Protein AF-0000000074257895 (afdb_homodimer)

Secondary structure (DSSP, 8-state):
---EEEE-TBTTTEEGGGHHHHHHHHH---HHHHHHHHHHHHHHHHHHHHHHHHTT----HHHHHHHHHHHHHHHTT----HHHHHHHHHGGGSPEEPTTHHHHHHHHHHTT-EEEEEESS-HHHHHHHHHHTT-GGG-SEEEEGGGGTS-TTSHHHHHHHHHHTTS-GGGEEEEES-HHHHHHHHHTT-EEEEE-TT-PPPPSSSPPPSEEESSHHHHHHHH-/---EEEE-TBTTTEEGGGHHHHHHHHH---HHHHHHHHHHHHHHHHHHHHHHHHTT----HHHHHHHHHHHHHHHTT----HHHHHHHHHGGGSPEEPTTHHHHHHHHHHTT-EEEEEESS-HHHHHHHHHHTT-GGG-SEEEEGGGGTS-TTSHHHHHHHHHHTTS-GGGEEEEES-HHHHHHHHHTT-EEEEE-TT-PPPPSSSPPPSEEESSHHHHHHHH-

Foldseek 3Di:
DAFAEAEEDDQAQFDQLQLLVLCCVLQVDDSVLSVQLSVQLVVQLVVQQVVCQVVVNFDASLVSSLVSSVVSCVVSVGDDDPVSSVSSSCVLLQTATDPCNQVLLQLSVVVPYQYEYQYQHDPVSVVSSCVNNVNVVSHPYYAHLVVVRGHPLPLVSLCVVQVVVPHGLLRYEYEYCDLSRQQSSVQSNHAYEHQPQPPDDHDPNHDDHPHYHNHSVVVSVVND/DAFAEAEEDDQAQFDQLQLLVLCCVLQVDDSVLSVQLSVQLVVQLVVQQVVCQVVVNFDASLVSSLVSSVVSCVVSVGDDDPVSSVSSSCVLLQTATDPCNQVLLQLSVVVPYQYEYQYQHDPVSVVSSCVNNVNVVSHPYYAHLVVVRGHPLPLVSLCVVQVVVPHGLCRYEYEYCDLSRQFSSVQSNHAYEHQPQPPDDHDPNHDDHPHYHNHSVVVSVVND

Sequence (448 aa):
MAETLCFDMYGTLCDTSSVRETLAAELAVSDALVAELDATWRAKQLQYAYQVALMDDYRPFWDVTRDALGYALDQWGVAADEPTRERVLAAYERLDPFPDAVEALTRLSEAGHTVTALSNGNPEMLGTLAGNAGLAPHLDEVISADEVDSFKPDPAVYENAAERTGRDVGECRLVSGNAWDVAGAGNAGMRTAWVNRRNDPFERAGPEPSLTASSLADVAGELAMAETLCFDMYGTLCDTSSVRETLAAELAVSDALVAELDATWRAKQLQYAYQVALMDDYRPFWDVTRDALGYALDQWGVAADEPTRERVLAAYERLDPFPDAVEALTRLSEAGHTVTALSNGNPEMLGTLAGNAGLAPHLDEVISADEVDSFKPDPAVYENAAERTGRDVGECRLVSGNAWDVAGAGNAGMRTAWVNRRNDPFERAGPEPSLTASSLADVAGELA

InterPro domains:
  IPR006328 L-2-Haloacid dehalogenase [TIGR01428] (3-201)
  IPR006328 L-2-Haloacid dehalogenase [cd02588] (5-220)
  IPR006439 HAD hydrolase, subfamily IA [PR00413] (2-13)
  IPR006439 HAD hydrolase, subfamily IA [PR00413] (45-58)
  IPR006439 HAD hydrolase, subfamily IA [PR00413] (108-121)
  IPR006439 HAD hydrolase, subfamily IA [PR00413] (139-155)
  IPR006439 HAD hydrolase, subfamily IA [PR00413] (157-177)
  IPR006439 HAD hydrolase, subfamily IA [PR00413] (184-197)
  IPR006439 HAD hydrolase, subfamily IA [TIGR01493] (5-185)
  IPR006439 HAD hydrolase, subfamily IA [TIGR01509] (83-195)
  IPR023198 Phosphoglycolate phosphatase-like, domain 2 [G3DSA:1.10.150.240] (16-93)
  IPR023214 HAD superfamily [G3DSA:3.40.50.1000] (4-209)
  IPR036412 HAD-like superfamily [SSF56784] (3-219)
  IPR051540 S-2-haloalkanoic acid dehalogenase [PTHR43316] (3-206)

Nearest PDB structures (foldseek):
  1zrm-assembly1_A  TM=9.758E-01  e=3.608E-23  Pseudomonas sp. YL
  3um9-assembly1_B  TM=9.707E-01  e=3.591E-22  Polaromonas sp. JS666
  2no4-assembly1_B  TM=9.535E-01  e=3.591E-22  Burkholderia cepacia
  2no5-assembly1_B  TM=9.517E-01  e=8.500E-22  Burkholderia cepacia
  1jud-assembly1_A  TM=9.628E-01  e=1.271E-21  Pseudomonas sp. YL

pLDDT: mean 98.23, std 1.64, range [79.44, 99.0]

Solvent-accessible surface area (backbone atoms only — not comparable to full-atom values): 22382 Å² total; per-residue (Å²): 130,75,36,40,38,32,28,29,41,83,50,42,38,22,37,64,72,52,36,42,60,50,45,42,70,74,61,71,56,56,71,70,54,35,54,52,38,49,52,42,21,53,53,37,26,54,50,38,43,48,47,22,36,46,47,71,53,60,69,55,35,63,57,39,44,47,41,15,41,53,44,24,30,56,65,70,70,52,83,71,55,69,71,55,47,51,55,49,57,50,33,73,34,58,35,46,48,40,91,42,36,63,59,22,39,46,49,29,39,74,58,56,27,48,37,28,35,40,34,51,43,24,63,68,54,44,54,47,23,28,52,68,46,65,40,47,91,54,37,78,43,80,44,39,16,53,80,69,61,40,30,71,38,24,36,64,42,52,47,47,52,17,54,76,68,74,43,56,36,68,51,24,28,41,36,26,37,44,52,68,52,36,17,22,36,30,66,54,46,24,38,22,33,32,30,43,69,79,71,65,71,74,60,73,74,33,50,80,62,78,36,78,29,62,37,55,48,50,47,27,66,72,71,74,128,76,36,40,36,34,27,28,41,83,51,42,37,22,38,64,73,53,37,42,61,49,44,41,69,73,62,74,57,54,71,69,54,36,52,50,39,50,52,42,21,54,53,37,26,53,51,39,42,46,47,25,38,46,46,72,53,60,70,54,37,65,56,39,44,48,41,14,42,53,44,25,31,57,66,70,69,53,86,69,56,71,70,56,47,51,55,51,57,50,31,74,34,58,34,46,46,41,91,42,36,62,60,21,40,46,49,28,39,74,58,56,29,47,38,28,36,39,34,53,43,24,63,69,55,44,53,47,22,30,51,68,46,66,40,48,91,55,39,78,43,79,44,38,16,52,81,68,62,41,31,70,39,23,38,66,42,54,46,46,53,18,55,75,69,74,42,55,36,67,52,25,28,41,38,25,38,44,52,67,54,36,16,23,37,30,66,56,46,24,38,22,32,34,30,42,71,79,71,66,71,74,61,73,74,32,50,79,60,78,36,78,29,62,35,55,50,50,46,27,65,73,71,74

Organism: NCBI:txid2743089

Structure (mmCIF, N/CA/C/O backbone):
data_AF-0000000074257895-model_v1
#
loop_
_entity.id
_entity.type
_entity.pdbx_description
1 polymer 'Haloacid dehalogenase type II'
#
loop_
_atom_site.group_PDB
_atom_site.id
_atom_site.type_symbol
_atom_site.label_atom_id
_atom_site.label_alt_id
_atom_site.label_comp_id
_atom_site.label_asym_id
_atom_site.label_entity_id
_atom_site.label_seq_id
_atom_site.pdbx_PDB_ins_code
_atom_site.Cartn_x
_atom_site.Cartn_y
_atom_site.Cartn_z
_atom_site.occupancy
_atom_site.B_iso_or_equiv
_atom_site.auth_seq_id
_atom_site.auth_comp_id
_atom_site.auth_asym_id
_atom_site.auth_atom_id
_atom_site.pdbx_PDB_model_num
ATOM 1 N N . MET A 1 1 ? -16.734 -21.953 -22.062 1 79.44 1 MET A N 1
ATOM 2 C CA . MET A 1 1 ? -15.852 -21.641 -23.203 1 79.44 1 MET A CA 1
ATOM 3 C C . MET A 1 1 ? -14.414 -21.438 -22.734 1 79.44 1 MET A C 1
ATOM 5 O O . MET A 1 1 ? -14.18 -21.016 -21.609 1 79.44 1 MET A O 1
ATOM 9 N N . ALA A 1 2 ? -13.508 -21.922 -23.578 1 90.19 2 ALA A N 1
ATOM 10 C CA . ALA A 1 2 ? -12.086 -21.828 -23.266 1 90.19 2 ALA A CA 1
ATOM 11 C C . ALA A 1 2 ? -11.68 -20.375 -23.031 1 90.19 2 ALA A C 1
ATOM 13 O O . ALA A 1 2 ? -12.125 -19.469 -23.75 1 90.19 2 ALA A O 1
ATOM 14 N N . GLU A 1 3 ? -10.992 -20.109 -21.906 1 95.38 3 GLU A N 1
ATOM 15 C CA . GLU A 1 3 ? -10.477 -18.812 -21.5 1 95.38 3 GLU A CA 1
ATOM 16 C C . GLU A 1 3 ? -8.953 -18.844 -21.344 1 95.38 3 GLU A C 1
ATOM 18 O O . GLU A 1 3 ? -8.344 -19.906 -21.391 1 95.38 3 GLU A O 1
ATOM 23 N N . THR A 1 4 ? -8.359 -17.641 -21.359 1 98.44 4 THR A N 1
ATOM 24 C CA .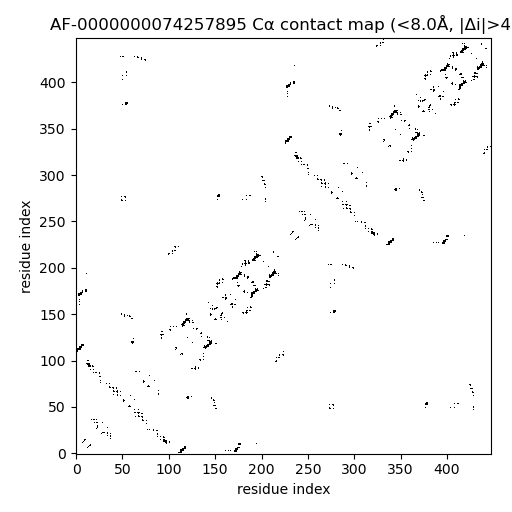 THR A 1 4 ? -7.012 -17.5 -20.812 1 98.44 4 THR A CA 1
ATOM 25 C C . THR A 1 4 ? -7.062 -17.25 -19.312 1 98.44 4 THR A C 1
ATOM 27 O O . THR A 1 4 ? -7.688 -16.281 -18.859 1 98.44 4 THR A O 1
ATOM 30 N N . LEU A 1 5 ? -6.527 -18.156 -18.594 1 98.88 5 LEU A N 1
ATOM 31 C CA . LEU A 1 5 ? -6.422 -18.016 -17.141 1 98.88 5 LEU A CA 1
ATOM 32 C C . LEU A 1 5 ? -5.047 -17.484 -16.75 1 98.88 5 LEU A C 1
ATOM 34 O O . LEU A 1 5 ? -4.027 -18.094 -17.094 1 98.88 5 LEU A O 1
ATOM 38 N N . CYS A 1 6 ? -4.953 -16.359 -16.109 1 98.94 6 CYS A N 1
ATOM 39 C CA . CYS A 1 6 ? -3.723 -15.742 -15.625 1 98.94 6 CYS A CA 1
ATOM 40 C C . CYS A 1 6 ? -3.58 -15.93 -14.117 1 98.94 6 CYS A C 1
ATOM 42 O O . CYS A 1 6 ? -4.242 -15.25 -13.336 1 98.94 6 CYS A O 1
ATOM 44 N N . PHE A 1 7 ? -2.697 -16.797 -13.711 1 99 7 PHE A N 1
ATOM 45 C CA . PHE A 1 7 ? -2.496 -17.094 -12.297 1 99 7 PHE A CA 1
ATOM 46 C C . PHE A 1 7 ? -1.44 -16.172 -11.695 1 99 7 PHE A C 1
ATOM 48 O O . PHE A 1 7 ? -0.329 -16.062 -12.219 1 99 7 PHE A O 1
ATOM 55 N N . ASP A 1 8 ? -1.792 -15.539 -10.617 1 98.94 8 ASP A N 1
ATOM 56 C CA . ASP A 1 8 ? -0.784 -14.859 -9.805 1 98.94 8 ASP A CA 1
ATOM 57 C C . ASP A 1 8 ? 0.234 -15.852 -9.25 1 98.94 8 ASP A C 1
ATOM 59 O O . ASP A 1 8 ? -0.087 -17.031 -9.031 1 98.94 8 ASP A O 1
ATOM 63 N N . MET A 1 9 ? 1.429 -15.406 -9.086 1 98.94 9 MET A N 1
ATOM 64 C CA . MET A 1 9 ? 2.496 -16.281 -8.602 1 98.94 9 MET A CA 1
ATOM 65 C C . MET A 1 9 ? 2.605 -16.219 -7.082 1 98.94 9 MET A C 1
ATOM 67 O O . MET A 1 9 ? 2.363 -17.219 -6.398 1 98.94 9 MET A O 1
ATOM 71 N N . TYR A 1 10 ? 2.938 -15.094 -6.5 1 98.88 10 TYR A N 1
ATOM 72 C CA . TYR A 1 10 ? 3.258 -14.906 -5.09 1 98.88 10 TYR A CA 1
ATOM 73 C C . TYR A 1 10 ? 1.989 -14.82 -4.246 1 98.88 10 TYR A C 1
ATOM 75 O O . TYR A 1 10 ? 1.229 -13.852 -4.352 1 98.88 10 TYR A O 1
ATOM 83 N N . GLY A 1 11 ? 1.786 -15.773 -3.432 1 98.5 11 GLY A N 1
ATOM 84 C CA . GLY A 1 11 ? 0.601 -15.82 -2.59 1 98.5 11 GLY A CA 1
ATOM 85 C C . GLY A 1 11 ? -0.564 -16.547 -3.24 1 98.5 11 GLY A C 1
ATOM 86 O O . GLY A 1 11 ? -1.658 -16.594 -2.676 1 98.5 11 GLY A O 1
ATOM 87 N N . THR A 1 12 ? -0.375 -17.125 -4.426 1 98.88 12 THR A N 1
ATOM 88 C CA . THR A 1 12 ? -1.425 -17.828 -5.152 1 98.88 12 THR A CA 1
ATOM 89 C C . THR A 1 12 ? -0.932 -19.188 -5.625 1 98.88 12 THR A C 1
ATOM 91 O O . THR A 1 12 ? -1.301 -20.219 -5.059 1 98.88 12 THR A O 1
ATOM 94 N N . LEU A 1 13 ? -0.014 -19.219 -6.602 1 98.94 13 LEU A N 1
ATOM 95 C CA . LEU A 1 13 ? 0.581 -20.5 -6.973 1 98.94 13 LEU A CA 1
ATOM 96 C C . LEU A 1 13 ? 1.608 -20.953 -5.934 1 98.94 13 LEU A C 1
ATOM 98 O O . LEU A 1 13 ? 1.706 -22.141 -5.617 1 98.94 13 LEU A O 1
ATOM 102 N N . CYS A 1 14 ? 2.375 -19.953 -5.418 1 98.94 14 CYS A N 1
ATOM 103 C CA . CYS A 1 14 ? 3.408 -20.234 -4.426 1 98.94 14 CYS A CA 1
ATOM 104 C C . CYS A 1 14 ? 3.105 -19.516 -3.113 1 98.94 14 CYS A C 1
ATOM 106 O O . CYS A 1 14 ? 2.625 -18.391 -3.113 1 98.94 14 CYS A O 1
ATOM 108 N N . ASP A 1 15 ? 3.389 -20.156 -1.987 1 98.69 15 ASP A N 1
ATOM 109 C CA . ASP A 1 15 ? 3.17 -19.641 -0.643 1 98.69 15 ASP A CA 1
ATOM 110 C C . ASP A 1 15 ? 4.332 -18.75 -0.202 1 98.69 15 ASP A C 1
ATOM 112 O O . ASP A 1 15 ? 5.402 -19.25 0.157 1 98.69 15 ASP A O 1
ATOM 116 N N . THR A 1 16 ? 4.117 -17.453 -0.118 1 98.5 16 THR A N 1
ATOM 117 C CA . THR A 1 16 ? 5.184 -16.516 0.207 1 98.5 16 THR A CA 1
ATOM 118 C C . THR A 1 16 ? 5.676 -16.734 1.635 1 98.5 16 THR A C 1
ATOM 120 O O . THR A 1 16 ? 6.816 -16.391 1.963 1 98.5 16 THR A O 1
ATOM 123 N N . SER A 1 17 ? 4.887 -17.312 2.549 1 97.69 17 SER A N 1
ATOM 124 C CA . SER A 1 17 ? 5.277 -17.5 3.941 1 97.69 17 SER A CA 1
ATOM 125 C C . SER A 1 17 ? 6.332 -18.594 4.074 1 97.69 17 SER A C 1
ATOM 127 O O . SER A 1 17 ? 6.934 -18.766 5.141 1 97.69 17 SER A O 1
ATOM 129 N N . SER A 1 18 ? 6.582 -19.344 3 1 98.19 18 SER A N 1
ATOM 130 C CA . SER A 1 18 ? 7.574 -20.406 3.076 1 98.19 18 SER A CA 1
ATOM 131 C C . SER A 1 18 ? 8.977 -19.844 3.254 1 98.19 18 SER A C 1
ATOM 133 O O . SER A 1 18 ? 9.906 -20.578 3.596 1 98.19 18 SER A O 1
ATOM 135 N N . VAL A 1 19 ? 9.164 -18.547 3.035 1 98.5 19 VAL A N 1
ATOM 136 C CA . VAL A 1 19 ? 10.461 -17.922 3.256 1 98.5 19 VAL A CA 1
ATOM 137 C C . VAL A 1 19 ? 10.836 -18 4.734 1 98.5 19 VAL A C 1
ATOM 139 O O . VAL A 1 19 ? 12 -17.844 5.098 1 98.5 19 VAL A O 1
ATOM 142 N N . ARG A 1 20 ? 9.867 -18.203 5.621 1 98.31 20 ARG A N 1
ATOM 143 C CA . ARG A 1 20 ? 10.094 -18.203 7.062 1 98.31 20 ARG A CA 1
ATOM 144 C C . ARG A 1 20 ? 11.117 -19.266 7.453 1 98.31 20 ARG A C 1
ATOM 146 O O . ARG A 1 20 ? 11.891 -19.078 8.391 1 98.31 20 ARG A O 1
ATOM 153 N N . GLU A 1 21 ? 11.094 -20.406 6.758 1 97.31 21 GLU A N 1
ATOM 154 C CA . GLU A 1 21 ? 12.086 -21.438 7.035 1 97.31 21 GLU A CA 1
ATOM 155 C C . GLU A 1 21 ? 13.5 -20.922 6.812 1 97.31 21 GLU A C 1
ATOM 157 O O . GLU A 1 21 ? 14.391 -21.156 7.633 1 97.31 21 GLU A O 1
ATOM 162 N N . THR A 1 22 ? 13.695 -20.266 5.656 1 98.31 22 THR A N 1
ATOM 163 C CA . THR A 1 22 ? 15.008 -19.703 5.348 1 98.31 22 THR A CA 1
ATOM 164 C C . THR A 1 22 ? 15.375 -18.609 6.352 1 98.31 22 THR A C 1
ATOM 166 O O . THR A 1 22 ? 16.516 -18.531 6.797 1 98.31 22 THR A O 1
ATOM 169 N N . LEU A 1 23 ? 14.438 -17.688 6.691 1 98.62 23 LEU A N 1
ATOM 170 C CA . LEU A 1 23 ? 14.68 -16.656 7.695 1 98.62 23 LEU A CA 1
ATOM 171 C C . LEU A 1 23 ? 15.148 -17.281 9.008 1 98.62 23 LEU A C 1
ATOM 173 O O . LEU A 1 23 ? 16.141 -16.844 9.586 1 98.62 23 LEU A O 1
ATOM 177 N N . ALA A 1 24 ? 14.453 -18.344 9.461 1 98.06 24 ALA A N 1
ATOM 178 C CA . ALA A 1 24 ? 14.789 -19.016 10.711 1 98.06 24 ALA A CA 1
ATOM 179 C C . ALA A 1 24 ? 16.188 -19.641 10.641 1 98.06 24 ALA A C 1
ATOM 181 O O . ALA A 1 24 ? 16.953 -19.547 11.594 1 98.06 24 ALA A O 1
ATOM 182 N N . ALA A 1 25 ? 16.516 -20.203 9.547 1 97.69 25 ALA A N 1
ATOM 183 C CA . ALA A 1 25 ? 17.781 -20.906 9.383 1 97.69 25 ALA A CA 1
ATOM 184 C C . ALA A 1 25 ? 18.938 -19.938 9.281 1 97.69 25 ALA A C 1
ATOM 186 O O . ALA A 1 25 ? 20.016 -20.188 9.828 1 97.69 25 ALA A O 1
ATOM 187 N N . GLU A 1 26 ? 18.734 -18.797 8.586 1 98.19 26 GLU A N 1
ATOM 188 C CA . GLU A 1 26 ? 19.844 -17.922 8.211 1 98.19 26 GLU A CA 1
ATOM 189 C C . GLU A 1 26 ? 20.078 -16.859 9.281 1 98.19 26 GLU A C 1
ATOM 191 O O . GLU A 1 26 ? 21.188 -16.359 9.43 1 98.19 26 GLU A O 1
ATOM 196 N N . LEU A 1 27 ? 19.047 -16.391 10.008 1 97.44 27 LEU A N 1
ATOM 197 C CA . LEU A 1 27 ? 19.188 -15.242 10.883 1 97.44 27 LEU A CA 1
ATOM 198 C C . LEU A 1 27 ? 19.25 -15.672 12.344 1 97.44 27 LEU A C 1
ATOM 200 O O . LEU A 1 27 ? 19.656 -14.891 13.211 1 97.44 27 LEU A O 1
ATOM 204 N N . ALA A 1 28 ? 19.047 -16.828 12.719 1 91.12 28 ALA A N 1
ATOM 205 C CA . ALA A 1 28 ? 19.156 -17.391 14.07 1 91.12 28 ALA A CA 1
ATOM 206 C C . ALA A 1 28 ? 18.422 -16.531 15.078 1 91.12 28 ALA A C 1
ATOM 208 O O . ALA A 1 28 ? 18.984 -16.141 16.109 1 91.12 28 ALA A O 1
ATOM 209 N N . VAL A 1 29 ? 17.219 -16.094 14.773 1 96.94 29 VAL A N 1
ATOM 210 C CA . VAL A 1 29 ? 16.359 -15.312 15.656 1 96.94 29 VAL A CA 1
ATOM 211 C C . VAL A 1 29 ? 15.172 -16.156 16.109 1 96.94 29 VAL A C 1
ATOM 213 O O . VAL A 1 29 ? 14.953 -17.25 15.586 1 96.94 29 VAL A O 1
ATOM 216 N N . SER A 1 30 ? 14.438 -15.695 17.141 1 97.88 30 SER A N 1
ATOM 217 C CA . SER A 1 30 ? 13.289 -16.422 17.672 1 97.88 30 SER A CA 1
ATOM 218 C C . SER A 1 30 ? 12.203 -16.594 16.609 1 97.88 30 SER A C 1
ATOM 220 O O . SER A 1 30 ? 12.141 -15.82 15.648 1 97.88 30 SER A O 1
ATOM 222 N N . ASP A 1 31 ? 11.359 -17.578 16.812 1 97.5 31 ASP A N 1
ATOM 223 C CA . ASP A 1 31 ? 10.242 -17.812 15.914 1 97.5 31 ASP A CA 1
ATOM 224 C C . ASP A 1 31 ? 9.32 -16.609 15.844 1 97.5 31 ASP A C 1
ATOM 226 O O . ASP A 1 31 ? 8.766 -16.297 14.781 1 97.5 31 ASP A O 1
ATOM 230 N N . ALA A 1 32 ? 9.133 -15.961 16.938 1 97.94 32 ALA A N 1
ATOM 231 C CA . ALA A 1 32 ? 8.289 -14.773 16.984 1 97.94 32 ALA A CA 1
ATOM 232 C C . ALA A 1 32 ? 8.867 -13.656 16.109 1 97.94 32 ALA A C 1
ATOM 234 O O . ALA A 1 32 ? 8.125 -12.992 15.383 1 97.94 32 ALA A O 1
ATOM 235 N N . LEU A 1 33 ? 10.164 -13.508 16.172 1 98.44 33 LEU A N 1
ATOM 236 C CA . LEU A 1 33 ? 10.797 -12.461 15.383 1 98.44 33 LEU A CA 1
ATOM 237 C C . LEU A 1 33 ? 10.805 -12.828 13.906 1 98.44 33 LEU A C 1
ATOM 239 O O . LEU A 1 33 ? 10.656 -11.953 13.047 1 98.44 33 LEU A O 1
ATOM 243 N N . VAL A 1 34 ? 10.938 -14.109 13.586 1 98.69 34 VAL A N 1
ATOM 244 C CA . VAL A 1 34 ? 10.844 -14.57 12.203 1 98.69 34 VAL A CA 1
ATOM 245 C C . VAL A 1 34 ? 9.484 -14.195 11.617 1 98.69 34 VAL A C 1
ATOM 247 O O . VAL A 1 34 ? 9.398 -13.703 10.492 1 98.69 34 VAL A O 1
ATOM 250 N N . ALA A 1 35 ? 8.461 -14.414 12.391 1 98.44 35 ALA A N 1
ATOM 251 C CA . ALA A 1 35 ? 7.105 -14.094 11.938 1 98.44 35 ALA A CA 1
ATOM 252 C C . ALA A 1 35 ? 6.961 -12.602 11.664 1 98.44 35 ALA A C 1
ATOM 254 O O . ALA A 1 35 ? 6.359 -12.195 10.664 1 98.44 35 ALA A O 1
ATOM 255 N N . GLU A 1 36 ? 7.512 -11.758 12.586 1 98.5 36 GLU A N 1
ATOM 256 C CA . GLU A 1 36 ? 7.457 -10.312 12.422 1 98.5 36 GLU A CA 1
ATOM 257 C C . GLU A 1 36 ? 8.25 -9.867 11.195 1 98.5 36 GLU A C 1
ATOM 259 O O . GLU A 1 36 ? 7.797 -9.016 10.43 1 98.5 36 GLU A O 1
ATOM 264 N N . LEU A 1 37 ? 9.43 -10.477 10.992 1 98.69 37 LEU A N 1
ATOM 265 C CA . LEU A 1 37 ? 10.289 -10.156 9.852 1 98.69 37 LEU A CA 1
ATOM 266 C C . LEU A 1 37 ? 9.594 -10.508 8.539 1 98.69 37 LEU A C 1
ATOM 268 O O . LEU A 1 37 ? 9.586 -9.703 7.605 1 98.69 37 LEU A O 1
ATOM 272 N N . ASP A 1 38 ? 9.016 -11.695 8.523 1 98.75 38 ASP A N 1
ATOM 273 C CA . ASP A 1 38 ? 8.305 -12.141 7.332 1 98.75 38 ASP A CA 1
ATOM 274 C C . ASP A 1 38 ? 7.145 -11.203 7 1 98.75 38 ASP A C 1
ATOM 276 O O . ASP A 1 38 ? 6.996 -10.773 5.855 1 98.75 38 ASP A O 1
ATOM 280 N N . ALA A 1 39 ? 6.332 -10.836 8.008 1 98.56 39 ALA A N 1
ATOM 281 C CA . ALA A 1 39 ? 5.172 -9.977 7.809 1 98.56 39 ALA A CA 1
ATOM 282 C C . ALA A 1 39 ? 5.594 -8.586 7.324 1 98.56 39 ALA A C 1
ATOM 284 O O . ALA A 1 39 ? 4.992 -8.039 6.395 1 98.56 39 ALA A O 1
ATOM 285 N N . THR A 1 40 ? 6.633 -8.023 7.961 1 98.75 40 THR A N 1
ATOM 286 C CA . THR A 1 40 ? 7.137 -6.711 7.574 1 98.75 40 THR A CA 1
ATOM 287 C C . THR A 1 40 ? 7.699 -6.742 6.156 1 98.75 40 THR A C 1
ATOM 289 O O . THR A 1 40 ? 7.422 -5.844 5.355 1 98.75 40 THR A O 1
ATOM 292 N N . TRP A 1 41 ? 8.453 -7.805 5.832 1 98.88 41 TRP A N 1
ATOM 293 C CA . TRP A 1 41 ? 9.062 -7.961 4.516 1 98.88 41 TRP A CA 1
ATOM 294 C C . TRP A 1 41 ? 8 -7.992 3.424 1 98.88 41 TRP A C 1
ATOM 296 O O . TRP A 1 41 ? 8.094 -7.258 2.438 1 98.88 41 TRP A O 1
ATOM 306 N N . ARG A 1 42 ? 7.035 -8.789 3.633 1 98.75 42 ARG A N 1
ATOM 307 C CA . ARG A 1 42 ? 5.973 -8.93 2.645 1 98.75 42 ARG A CA 1
ATOM 308 C C . ARG A 1 42 ? 5.188 -7.633 2.49 1 98.75 42 ARG A C 1
ATOM 310 O O . ARG A 1 42 ? 4.898 -7.207 1.371 1 98.75 42 ARG A O 1
ATOM 317 N N . ALA A 1 43 ? 4.797 -7.008 3.59 1 98.38 43 ALA A N 1
ATOM 318 C CA . ALA A 1 43 ? 4.039 -5.762 3.555 1 98.38 43 ALA A CA 1
ATOM 319 C C . ALA A 1 43 ? 4.812 -4.668 2.82 1 98.38 43 ALA A C 1
ATOM 321 O O . ALA A 1 43 ? 4.246 -3.951 1.988 1 98.38 43 ALA A O 1
ATOM 322 N N . LYS A 1 44 ? 6.086 -4.555 3.119 1 98.75 44 LYS A N 1
ATOM 323 C CA . LYS A 1 44 ? 6.906 -3.518 2.496 1 98.75 44 LYS A CA 1
ATOM 324 C C . LYS A 1 44 ? 7.16 -3.826 1.024 1 98.75 44 LYS A C 1
ATOM 326 O O . LYS A 1 44 ? 7.242 -2.914 0.199 1 98.75 44 LYS A O 1
ATOM 331 N N . GLN A 1 45 ? 7.344 -5.121 0.666 1 98.81 45 GLN A N 1
ATOM 332 C CA . GLN A 1 45 ? 7.477 -5.531 -0.729 1 98.81 45 GLN A CA 1
ATOM 333 C C . GLN A 1 45 ? 6.316 -5.004 -1.568 1 98.81 45 GLN A C 1
ATOM 335 O O . GLN A 1 45 ? 6.527 -4.391 -2.617 1 98.81 45 GLN A O 1
ATOM 340 N N . LEU A 1 46 ? 5.082 -5.156 -1.086 1 98.62 46 LEU A N 1
ATOM 341 C CA . LEU A 1 46 ? 3.889 -4.711 -1.795 1 98.62 46 LEU A CA 1
ATOM 342 C C . LEU A 1 46 ? 3.779 -3.188 -1.772 1 98.62 46 LEU A C 1
ATOM 344 O O . LEU A 1 46 ? 3.484 -2.568 -2.797 1 98.62 46 LEU A O 1
ATOM 348 N N . GLN A 1 47 ? 4.031 -2.584 -0.628 1 98.69 47 GLN A N 1
ATOM 349 C CA . GLN A 1 47 ? 3.979 -1.13 -0.514 1 98.69 47 GLN A CA 1
ATOM 350 C C . GLN A 1 47 ? 4.957 -0.466 -1.477 1 98.69 47 GLN A C 1
ATOM 352 O O . GLN A 1 47 ? 4.602 0.487 -2.174 1 98.69 47 GLN A O 1
ATOM 357 N N . TYR A 1 48 ? 6.199 -0.999 -1.504 1 98.81 48 TYR A N 1
ATOM 358 C CA . TYR A 1 48 ? 7.215 -0.413 -2.373 1 98.81 48 TYR A CA 1
ATOM 359 C C . TYR A 1 48 ? 6.836 -0.582 -3.84 1 98.81 48 TYR A C 1
ATOM 361 O O . TYR A 1 48 ? 7.078 0.312 -4.656 1 98.81 48 TYR A O 1
ATOM 369 N N . ALA A 1 49 ? 6.273 -1.685 -4.168 1 98.81 49 ALA A N 1
ATOM 370 C CA . ALA A 1 49 ? 5.824 -1.877 -5.547 1 98.81 49 ALA A CA 1
ATOM 371 C C . ALA A 1 49 ? 4.777 -0.837 -5.934 1 98.81 49 ALA A C 1
ATOM 373 O O . ALA A 1 49 ? 4.859 -0.232 -7.004 1 98.81 49 ALA A O 1
ATOM 374 N N . TYR A 1 50 ? 3.754 -0.601 -5.055 1 98.69 50 TYR A N 1
ATOM 375 C CA . TYR A 1 50 ? 2.76 0.439 -5.297 1 98.69 50 TYR A CA 1
ATOM 376 C C . TYR A 1 50 ? 3.426 1.8 -5.469 1 98.69 50 TYR A C 1
ATOM 378 O O . TYR A 1 50 ? 3.1 2.543 -6.398 1 98.69 50 TYR A O 1
ATOM 386 N N . GLN A 1 51 ? 4.355 2.094 -4.578 1 98.75 51 GLN A N 1
ATOM 387 C CA . GLN A 1 51 ? 4.973 3.416 -4.531 1 98.75 51 GLN A CA 1
ATOM 388 C C . GLN A 1 51 ? 5.773 3.693 -5.801 1 98.75 51 GLN A C 1
ATOM 390 O O . GLN A 1 51 ? 5.566 4.715 -6.461 1 98.75 51 GLN A O 1
ATOM 395 N N . VAL A 1 52 ? 6.648 2.76 -6.188 1 98.62 52 VAL A N 1
ATOM 396 C CA . VAL A 1 52 ? 7.531 3.037 -7.312 1 98.62 52 VAL A CA 1
ATOM 397 C C . VAL A 1 52 ? 6.727 3.055 -8.609 1 98.62 52 VAL A C 1
ATOM 399 O O . VAL A 1 52 ? 7.082 3.758 -9.562 1 98.62 52 VAL A O 1
ATOM 402 N N . ALA A 1 53 ? 5.621 2.285 -8.648 1 98.75 53 ALA A N 1
ATOM 403 C CA . ALA A 1 53 ? 4.727 2.369 -9.797 1 98.75 53 ALA A CA 1
ATOM 404 C C . ALA A 1 53 ? 4.066 3.742 -9.883 1 98.75 53 ALA A C 1
ATOM 406 O O . ALA A 1 53 ? 4.066 4.371 -10.938 1 98.75 53 ALA A O 1
ATOM 407 N N . LEU A 1 54 ? 3.535 4.234 -8.773 1 98.44 54 LEU A N 1
ATOM 408 C CA . LEU A 1 54 ? 2.846 5.52 -8.742 1 98.44 54 LEU A CA 1
ATOM 409 C C . LEU A 1 54 ? 3.82 6.668 -8.984 1 98.44 54 LEU A C 1
ATOM 411 O O . LEU A 1 54 ? 3.457 7.68 -9.594 1 98.44 54 LEU A O 1
ATOM 415 N N . MET A 1 55 ? 5.07 6.523 -8.531 1 98.38 55 MET A N 1
ATOM 416 C CA . MET A 1 55 ? 6.09 7.559 -8.633 1 98.38 55 MET A CA 1
ATOM 417 C C . MET A 1 55 ? 6.691 7.598 -10.031 1 98.38 55 MET A C 1
ATOM 419 O O . MET A 1 55 ? 7.516 8.461 -10.336 1 98.38 55 MET A O 1
ATOM 423 N N . ASP A 1 56 ? 6.27 6.656 -10.906 1 97.06 56 ASP A N 1
ATOM 424 C CA . ASP A 1 56 ? 6.875 6.484 -12.219 1 97.06 56 ASP A CA 1
ATOM 425 C C . ASP A 1 56 ? 8.383 6.281 -12.109 1 97.06 56 ASP A C 1
ATOM 427 O O . ASP A 1 56 ? 9.156 6.918 -12.82 1 97.06 56 ASP A O 1
ATOM 431 N N . ASP A 1 57 ? 8.781 5.551 -11.164 1 98.12 57 ASP A N 1
ATOM 432 C CA . ASP A 1 57 ? 10.172 5.211 -10.883 1 98.12 57 ASP A CA 1
ATOM 433 C C . ASP A 1 57 ? 10.359 3.697 -10.812 1 98.12 57 ASP A C 1
ATOM 435 O O . ASP A 1 57 ? 10.852 3.172 -9.812 1 98.12 57 ASP A O 1
ATOM 439 N N . TYR A 1 58 ? 10 3.045 -11.914 1 98.25 58 TYR A N 1
ATOM 440 C CA . TYR A 1 58 ? 9.969 1.587 -11.961 1 98.25 58 TYR A CA 1
ATOM 441 C C . TYR A 1 58 ? 11.344 1.003 -11.656 1 98.25 58 TYR A C 1
ATOM 443 O O . TYR A 1 58 ? 12.367 1.539 -12.094 1 98.25 58 TYR A O 1
ATOM 451 N N . ARG A 1 59 ? 11.375 -0.019 -10.914 1 97.94 59 ARG A N 1
ATOM 452 C CA . ARG A 1 59 ? 12.5 -0.937 -10.742 1 97.94 59 ARG A CA 1
ATOM 453 C C . ARG A 1 59 ? 12.023 -2.385 -10.719 1 97.94 59 ARG A C 1
ATOM 455 O O . ARG A 1 59 ? 10.898 -2.67 -10.297 1 97.94 59 ARG A O 1
ATOM 462 N N . PRO A 1 60 ? 12.914 -3.332 -11.109 1 98.69 60 PRO A N 1
ATOM 463 C CA . PRO A 1 60 ? 12.5 -4.738 -11.117 1 98.69 60 PRO A CA 1
ATOM 464 C C . PRO A 1 60 ? 12.047 -5.23 -9.75 1 98.69 60 PRO A C 1
ATOM 466 O O . PRO A 1 60 ? 12.594 -4.805 -8.727 1 98.69 60 PRO A O 1
ATOM 469 N N . PHE A 1 61 ? 11.094 -6.129 -9.742 1 98.88 61 PHE A N 1
ATOM 470 C CA . PHE A 1 61 ? 10.492 -6.613 -8.508 1 98.88 61 PHE A CA 1
ATOM 471 C C . PHE A 1 61 ? 11.547 -7.246 -7.605 1 98.88 61 PHE A C 1
ATOM 473 O O . PHE A 1 61 ? 11.453 -7.164 -6.379 1 98.88 61 PHE A O 1
ATOM 480 N N . TRP A 1 62 ? 12.578 -7.82 -8.164 1 98.88 62 TRP A N 1
ATOM 481 C CA . TRP A 1 62 ? 13.688 -8.359 -7.383 1 98.88 62 TRP A CA 1
ATOM 482 C C . TRP A 1 62 ? 14.32 -7.277 -6.516 1 98.88 62 TRP A C 1
ATOM 484 O O . TRP A 1 62 ? 14.602 -7.508 -5.336 1 98.88 62 TRP A O 1
ATOM 494 N N . ASP A 1 63 ? 14.578 -6.102 -7.098 1 98.75 63 ASP A N 1
ATOM 495 C CA . ASP A 1 63 ? 15.156 -4.984 -6.359 1 98.75 63 ASP A CA 1
ATOM 496 C C . ASP A 1 63 ? 14.188 -4.473 -5.289 1 98.75 63 ASP A C 1
ATOM 498 O O . ASP A 1 63 ? 14.609 -4.117 -4.188 1 98.75 63 ASP A O 1
ATOM 502 N N . VAL A 1 64 ? 12.914 -4.414 -5.645 1 98.88 64 VAL A N 1
ATOM 503 C CA . VAL A 1 64 ? 11.875 -4.039 -4.688 1 98.88 64 VAL A CA 1
ATOM 504 C C . VAL A 1 64 ? 11.898 -5 -3.5 1 98.88 64 VAL A C 1
ATOM 506 O O . VAL A 1 64 ? 11.836 -4.57 -2.346 1 98.88 64 VAL A O 1
ATOM 509 N N . THR A 1 65 ? 11.969 -6.285 -3.803 1 98.94 65 THR A N 1
ATOM 510 C CA . THR A 1 65 ? 12.023 -7.332 -2.785 1 98.94 65 THR A CA 1
ATOM 511 C C . THR A 1 65 ? 13.266 -7.172 -1.909 1 98.94 65 THR A C 1
ATOM 513 O O . THR A 1 65 ? 13.188 -7.305 -0.687 1 98.94 65 THR A O 1
ATOM 516 N N . ARG A 1 66 ? 14.352 -6.875 -2.525 1 98.88 66 ARG A N 1
ATOM 517 C CA . ARG A 1 66 ? 15.609 -6.656 -1.815 1 98.88 66 ARG A CA 1
ATOM 518 C C . ARG A 1 66 ? 15.5 -5.461 -0.871 1 98.88 66 ARG A C 1
ATOM 520 O O . ARG A 1 66 ? 15.898 -5.547 0.293 1 98.88 66 ARG A O 1
ATOM 527 N N . ASP A 1 67 ? 15.008 -4.352 -1.38 1 98.81 67 ASP A N 1
ATOM 528 C CA . ASP A 1 67 ? 14.859 -3.146 -0.572 1 98.81 67 ASP A CA 1
ATOM 529 C C . ASP A 1 67 ? 13.914 -3.389 0.603 1 98.81 67 ASP A C 1
ATOM 531 O O . ASP A 1 67 ? 14.172 -2.93 1.718 1 98.81 67 ASP A O 1
ATOM 535 N N . ALA A 1 68 ? 12.812 -4.117 0.382 1 98.88 68 ALA A N 1
ATOM 536 C CA . ALA A 1 68 ? 11.852 -4.441 1.433 1 98.88 68 ALA A CA 1
ATOM 537 C C . ALA A 1 68 ? 12.5 -5.301 2.518 1 98.88 68 ALA A C 1
ATOM 539 O O . ALA A 1 68 ? 12.234 -5.105 3.707 1 98.88 68 ALA A O 1
ATOM 540 N N . LEU A 1 69 ? 13.344 -6.277 2.08 1 98.88 69 LEU A N 1
ATOM 541 C CA . LEU A 1 69 ? 14.086 -7.074 3.053 1 98.88 69 LEU A CA 1
ATOM 542 C C . LEU A 1 69 ? 14.984 -6.188 3.912 1 98.88 69 LEU A C 1
ATOM 544 O O . LEU A 1 69 ? 15.023 -6.344 5.133 1 98.88 69 LEU A O 1
ATOM 548 N N . GLY A 1 70 ? 15.711 -5.328 3.232 1 98.81 70 GLY A N 1
ATOM 549 C CA . GLY A 1 70 ? 16.562 -4.406 3.967 1 98.81 70 GLY A CA 1
ATOM 550 C C . GLY A 1 70 ? 15.812 -3.611 5.02 1 98.81 70 GLY A C 1
ATOM 551 O O . GLY A 1 70 ? 16.281 -3.477 6.152 1 98.81 70 GLY A O 1
ATOM 552 N N . TYR A 1 71 ? 14.68 -3.107 4.684 1 98.81 71 TYR A N 1
ATOM 553 C CA . TYR A 1 71 ? 13.859 -2.361 5.637 1 98.81 71 TYR A CA 1
ATOM 554 C C . TYR A 1 71 ? 13.461 -3.244 6.812 1 98.81 71 TYR A C 1
ATOM 556 O O . TYR A 1 71 ? 13.539 -2.82 7.969 1 98.81 71 TYR A O 1
ATOM 564 N N . ALA A 1 72 ? 12.914 -4.449 6.484 1 98.81 72 ALA A N 1
ATOM 565 C CA . ALA A 1 72 ? 12.445 -5.355 7.531 1 98.81 72 ALA A CA 1
ATOM 566 C C . ALA A 1 72 ? 13.562 -5.648 8.531 1 98.81 72 ALA A C 1
ATOM 568 O O . ALA A 1 72 ? 13.336 -5.633 9.75 1 98.81 72 ALA A O 1
ATOM 569 N N . LEU A 1 73 ? 14.781 -5.91 7.992 1 98.81 73 LEU A N 1
ATOM 570 C CA . LEU A 1 73 ? 15.922 -6.168 8.859 1 98.81 73 LEU A CA 1
ATOM 571 C C . LEU A 1 73 ? 16.219 -4.957 9.742 1 98.81 73 LEU A C 1
ATOM 573 O O . LEU A 1 73 ? 16.438 -5.098 10.945 1 98.81 73 LEU A O 1
ATOM 577 N N . ASP A 1 74 ? 16.203 -3.781 9.188 1 98.62 74 ASP A N 1
ATOM 578 C CA . ASP A 1 74 ? 16.469 -2.555 9.938 1 98.62 74 ASP A CA 1
ATOM 579 C C . ASP A 1 74 ? 15.391 -2.322 10.992 1 98.62 74 ASP A C 1
ATOM 581 O O . ASP A 1 74 ? 15.695 -1.965 12.133 1 98.62 74 ASP A O 1
ATOM 585 N N . GLN A 1 75 ? 14.148 -2.518 10.594 1 98.56 75 GLN A N 1
ATOM 586 C CA . GLN A 1 75 ? 13.016 -2.26 11.484 1 98.56 75 GLN A CA 1
ATOM 587 C C . GLN A 1 75 ? 13.109 -3.104 12.75 1 98.56 75 GLN A C 1
ATOM 589 O O . GLN A 1 75 ? 12.773 -2.635 13.844 1 98.56 75 GLN A O 1
ATOM 594 N N . TRP A 1 76 ? 13.539 -4.316 12.57 1 98.5 76 TRP A N 1
ATOM 595 C CA . TRP A 1 76 ? 13.516 -5.23 13.711 1 98.5 76 TRP A CA 1
ATOM 596 C C . TRP A 1 76 ? 14.914 -5.395 14.305 1 98.5 76 TRP A C 1
ATOM 598 O O . TRP A 1 76 ? 15.125 -6.246 15.172 1 98.5 76 TRP A O 1
ATOM 608 N N . GLY A 1 77 ? 15.898 -4.617 13.844 1 97.81 77 GLY A N 1
ATOM 609 C CA . GLY A 1 77 ? 17.234 -4.559 14.422 1 97.81 77 GLY A CA 1
ATOM 610 C C . GLY A 1 77 ? 18.016 -5.836 14.227 1 97.81 77 GLY A C 1
ATOM 611 O O . GLY A 1 77 ? 18.781 -6.242 15.109 1 97.81 77 GLY A O 1
ATOM 612 N N . VAL A 1 78 ? 17.797 -6.516 13.133 1 98.38 78 VAL A N 1
ATOM 613 C CA . VAL A 1 78 ? 18.5 -7.766 12.859 1 98.38 78 VAL A CA 1
ATOM 614 C C . VAL A 1 78 ? 19.656 -7.5 11.898 1 98.38 78 VAL A C 1
ATOM 616 O O . VAL A 1 78 ? 19.453 -7.031 10.781 1 98.38 78 VAL A O 1
ATOM 619 N N . ALA A 1 79 ? 20.828 -7.77 12.32 1 96.75 79 ALA A N 1
ATOM 620 C CA . ALA A 1 79 ? 22 -7.633 11.477 1 96.75 79 ALA A CA 1
ATOM 621 C C . ALA A 1 79 ? 22.203 -8.867 10.594 1 96.75 79 ALA A C 1
ATOM 623 O O . ALA A 1 79 ? 21.969 -9.992 11.039 1 96.75 79 ALA A O 1
ATOM 624 N N . ALA A 1 80 ? 22.516 -8.688 9.414 1 97.75 80 ALA A N 1
ATOM 625 C CA . ALA A 1 80 ? 22.859 -9.75 8.461 1 97.75 80 ALA A CA 1
ATOM 626 C C . ALA A 1 80 ? 23.906 -9.266 7.461 1 97.75 80 ALA A C 1
ATOM 628 O O . ALA A 1 80 ? 23.766 -8.18 6.891 1 97.75 80 ALA A O 1
ATOM 629 N N . ASP A 1 81 ? 25 -10.055 7.316 1 97.88 81 ASP A N 1
ATOM 630 C CA . ASP A 1 81 ? 25.984 -9.688 6.316 1 97.88 81 ASP A CA 1
ATOM 631 C C . ASP A 1 81 ? 25.453 -9.883 4.902 1 97.88 81 ASP A C 1
ATOM 633 O O . ASP A 1 81 ? 24.375 -10.453 4.715 1 97.88 81 ASP A O 1
ATOM 637 N N . GLU A 1 82 ? 26.141 -9.359 3.953 1 97.81 82 GLU A N 1
ATOM 638 C CA . GLU A 1 82 ? 25.656 -9.328 2.576 1 97.81 82 GLU A CA 1
ATOM 639 C C . GLU A 1 82 ? 25.422 -10.734 2.043 1 97.81 82 GLU A C 1
ATOM 641 O O . GLU A 1 82 ? 24.375 -11 1.434 1 97.81 82 GLU A O 1
ATOM 646 N N . PRO A 1 83 ? 26.312 -11.727 2.264 1 98.19 83 PRO A N 1
ATOM 647 C CA . PRO A 1 83 ? 26.031 -13.086 1.795 1 98.19 83 PRO A CA 1
ATOM 648 C C . PRO A 1 83 ? 24.766 -13.672 2.404 1 98.19 83 PRO A C 1
ATOM 650 O O . PRO A 1 83 ? 24 -14.352 1.714 1 98.19 83 PRO A O 1
ATOM 653 N N . THR A 1 84 ? 24.594 -13.438 3.686 1 98.44 84 THR A N 1
ATOM 654 C CA . THR A 1 84 ? 23.391 -13.914 4.348 1 98.44 84 THR A CA 1
ATOM 655 C C . THR A 1 84 ? 22.141 -13.266 3.744 1 98.44 84 THR A C 1
ATOM 657 O O . THR A 1 84 ? 21.156 -13.938 3.479 1 98.44 84 THR A O 1
ATOM 660 N N . ARG A 1 85 ? 22.156 -11.945 3.51 1 98.56 85 ARG A N 1
ATOM 661 C CA . ARG A 1 85 ? 21.047 -11.234 2.889 1 98.56 85 ARG A CA 1
ATOM 662 C C . ARG A 1 85 ? 20.719 -11.82 1.519 1 98.56 85 ARG A C 1
ATOM 664 O O . ARG A 1 85 ? 19.547 -11.969 1.162 1 98.56 85 ARG A O 1
ATOM 671 N N . GLU A 1 86 ? 21.719 -12.133 0.813 1 98.44 86 GLU A N 1
ATOM 672 C CA . GLU A 1 86 ? 21.531 -12.695 -0.521 1 98.44 86 GLU A CA 1
ATOM 673 C C . GLU A 1 86 ? 20.875 -14.07 -0.455 1 98.44 86 GLU A C 1
ATOM 675 O O . GLU A 1 86 ? 20.016 -14.398 -1.286 1 98.44 86 GLU A O 1
ATOM 680 N N . ARG A 1 87 ? 21.281 -14.875 0.511 1 98.19 87 ARG A N 1
ATOM 681 C CA . ARG A 1 87 ? 20.672 -16.188 0.683 1 98.19 87 ARG A CA 1
ATOM 682 C C . ARG A 1 87 ? 19.203 -16.047 1.056 1 98.19 87 ARG A C 1
ATOM 684 O O . ARG A 1 87 ? 18.359 -16.797 0.549 1 98.19 87 ARG A O 1
ATOM 691 N N . VAL A 1 88 ? 18.938 -15.102 1.932 1 98.75 88 VAL A N 1
ATOM 692 C CA . VAL A 1 88 ? 17.562 -14.867 2.35 1 98.75 88 VAL A CA 1
ATOM 693 C C . VAL A 1 88 ? 16.734 -14.367 1.165 1 98.75 88 VAL A C 1
ATOM 695 O O . VAL A 1 88 ? 15.625 -14.844 0.927 1 98.75 88 VAL A O 1
ATOM 698 N N . LEU A 1 89 ? 17.281 -13.43 0.434 1 98.81 89 LEU A N 1
ATOM 699 C CA . LEU A 1 89 ? 16.594 -12.883 -0.736 1 98.81 89 LEU A CA 1
ATOM 700 C C . LEU A 1 89 ? 16.281 -13.984 -1.743 1 98.81 89 LEU A C 1
ATOM 702 O O . LEU A 1 89 ? 15.195 -14.008 -2.332 1 98.81 89 LEU A O 1
ATOM 706 N N . ALA A 1 90 ? 17.141 -14.938 -1.908 1 98.62 90 ALA A N 1
ATOM 707 C CA . ALA A 1 90 ? 17.031 -16.016 -2.883 1 98.62 90 ALA A CA 1
ATOM 708 C C . ALA A 1 90 ? 15.875 -16.953 -2.521 1 98.62 90 ALA A C 1
ATOM 710 O O . ALA A 1 90 ? 15.406 -17.719 -3.363 1 98.62 90 ALA A O 1
ATOM 711 N N . ALA A 1 91 ? 15.414 -16.875 -1.289 1 98.56 91 ALA A N 1
ATOM 712 C CA . ALA A 1 91 ? 14.281 -17.688 -0.867 1 98.56 91 ALA A CA 1
ATOM 713 C C . ALA A 1 91 ? 13.039 -17.375 -1.691 1 98.56 91 ALA A C 1
ATOM 715 O O . ALA A 1 91 ? 12.164 -18.234 -1.866 1 98.56 91 ALA A O 1
ATOM 716 N N . TYR A 1 92 ? 12.961 -16.188 -2.258 1 98.56 92 TYR A N 1
ATOM 717 C CA . TYR A 1 92 ? 11.812 -15.812 -3.076 1 98.56 92 TYR A CA 1
ATOM 718 C C . TYR A 1 92 ? 11.875 -16.484 -4.441 1 98.56 92 TYR A C 1
ATOM 720 O O . TYR A 1 92 ? 10.891 -16.484 -5.188 1 98.56 92 TYR A O 1
ATOM 728 N N . GLU A 1 93 ? 12.93 -17.109 -4.777 1 98.44 93 GLU A N 1
ATOM 729 C CA . GLU A 1 93 ? 13.031 -17.906 -5.996 1 98.44 93 GLU A CA 1
ATOM 730 C C . GLU A 1 93 ? 12.859 -19.391 -5.691 1 98.44 93 GLU A C 1
ATOM 732 O O . GLU A 1 93 ? 12.992 -20.234 -6.586 1 98.44 93 GLU A O 1
ATOM 737 N N . ARG A 1 94 ? 12.602 -19.734 -4.453 1 98.25 94 ARG A N 1
ATOM 738 C CA . ARG A 1 94 ? 12.477 -21.109 -4.012 1 98.25 94 ARG A CA 1
ATOM 739 C C . ARG A 1 94 ? 11.25 -21.297 -3.121 1 98.25 94 ARG A C 1
ATOM 741 O O . ARG A 1 94 ? 11.266 -22.094 -2.188 1 98.25 94 ARG A O 1
ATOM 748 N N . LEU A 1 95 ? 10.297 -20.531 -3.297 1 98.81 95 LEU A N 1
ATOM 749 C CA . LEU A 1 95 ? 9.062 -20.641 -2.529 1 98.81 95 LEU A CA 1
ATOM 750 C C . LEU A 1 95 ? 8.398 -21.984 -2.775 1 98.81 95 LEU A C 1
ATOM 752 O O . LEU A 1 95 ? 8.516 -22.562 -3.867 1 98.81 95 LEU A O 1
ATOM 756 N N . ASP A 1 96 ? 7.668 -22.469 -1.778 1 98.69 96 ASP A N 1
ATOM 757 C CA . ASP A 1 96 ? 6.898 -23.703 -1.937 1 98.69 96 ASP A CA 1
ATOM 758 C C . ASP A 1 96 ? 5.605 -23.438 -2.705 1 98.69 96 ASP A C 1
ATOM 760 O O . ASP A 1 96 ? 4.828 -22.562 -2.342 1 98.69 96 ASP A O 1
ATOM 764 N N . PRO A 1 97 ? 5.383 -24.203 -3.793 1 98.81 97 PRO A N 1
ATOM 765 C CA . PRO A 1 97 ? 4.039 -24.141 -4.379 1 98.81 97 PRO A CA 1
ATOM 766 C C . PRO A 1 97 ? 2.957 -24.656 -3.439 1 98.81 97 PRO A C 1
ATOM 768 O O . PRO A 1 97 ? 3.23 -25.5 -2.58 1 98.81 97 PRO A O 1
ATOM 771 N N . PHE A 1 98 ? 1.744 -24.031 -3.531 1 98.81 98 PHE A N 1
ATOM 772 C CA . PHE A 1 98 ? 0.635 -24.672 -2.826 1 98.81 98 PHE A CA 1
ATOM 773 C C . PHE A 1 98 ? 0.43 -26.094 -3.311 1 98.81 98 PHE A C 1
ATOM 775 O O . PHE A 1 98 ? 0.591 -26.391 -4.5 1 98.81 98 PHE A O 1
ATOM 782 N N . PRO A 1 99 ? 0.014 -27.016 -2.465 1 98.38 99 PRO A N 1
ATOM 783 C CA . PRO A 1 99 ? -0.021 -28.438 -2.797 1 98.38 99 PRO A CA 1
ATOM 784 C C . PRO A 1 99 ? -0.945 -28.75 -3.973 1 98.38 99 PRO A C 1
ATOM 786 O O . PRO A 1 99 ? -0.742 -29.734 -4.68 1 98.38 99 PRO A O 1
ATOM 789 N N . ASP A 1 100 ? -1.941 -27.906 -4.223 1 98.62 100 ASP A N 1
ATOM 790 C CA . ASP A 1 100 ? -2.932 -28.188 -5.258 1 98.62 100 ASP A CA 1
ATOM 791 C C . ASP A 1 100 ? -2.623 -27.406 -6.535 1 98.62 100 ASP A C 1
ATOM 793 O O . ASP A 1 100 ? -3.4 -27.438 -7.488 1 98.62 100 ASP A O 1
ATOM 797 N N . ALA A 1 101 ? -1.503 -26.719 -6.629 1 98.88 101 ALA A N 1
ATOM 798 C CA . ALA A 1 101 ? -1.209 -25.812 -7.738 1 98.88 101 ALA A CA 1
ATOM 799 C C . ALA A 1 101 ? -1.018 -26.578 -9.039 1 98.88 101 ALA A C 1
ATOM 801 O O . ALA A 1 101 ? -1.699 -26.312 -10.031 1 98.88 101 ALA A O 1
ATOM 802 N N . VAL A 1 102 ? -0.116 -27.578 -9.008 1 98.75 102 VAL A N 1
ATOM 803 C CA . VAL A 1 102 ? 0.229 -28.312 -10.219 1 98.75 102 VAL A CA 1
ATOM 804 C C . VAL A 1 102 ? -1.003 -29.047 -10.742 1 98.75 102 VAL A C 1
ATOM 806 O O . VAL A 1 102 ? -1.305 -28.984 -11.938 1 98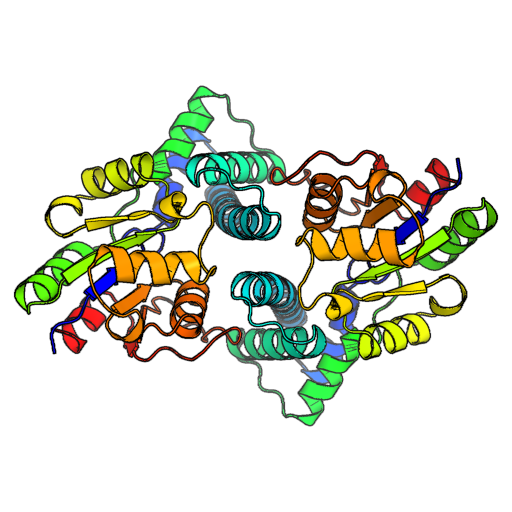.75 102 VAL A O 1
ATOM 809 N N . GLU A 1 103 ? -1.668 -29.703 -9.852 1 98.56 103 GLU A N 1
ATOM 810 C CA . GLU A 1 103 ? -2.861 -30.438 -10.258 1 98.56 103 GLU A CA 1
ATOM 811 C C . GLU A 1 103 ? -3.91 -29.5 -10.852 1 98.56 103 GLU A C 1
ATOM 813 O O . GLU A 1 103 ? -4.547 -29.828 -11.859 1 98.56 103 GLU A O 1
ATOM 818 N N . ALA A 1 104 ? -4.168 -28.375 -10.242 1 98.88 104 ALA A N 1
ATOM 819 C CA . ALA A 1 104 ? -5.141 -27.406 -10.742 1 98.88 104 ALA A CA 1
ATOM 820 C C . ALA A 1 104 ? -4.766 -26.922 -12.141 1 98.88 104 ALA A C 1
ATOM 822 O O . ALA A 1 104 ? -5.609 -26.891 -13.039 1 98.88 104 ALA A O 1
ATOM 823 N N . LEU A 1 105 ? -3.504 -26.531 -12.336 1 98.88 105 LEU A N 1
ATOM 824 C CA . LEU A 1 105 ? -3.035 -26.062 -13.633 1 98.88 105 LEU A CA 1
ATOM 825 C C . LEU A 1 105 ? -3.221 -27.125 -14.703 1 98.88 105 LEU A C 1
ATOM 827 O O . LEU A 1 105 ? -3.682 -26.828 -15.805 1 98.88 105 LEU A O 1
ATOM 831 N N . THR A 1 106 ? -2.867 -28.359 -14.359 1 98.62 106 THR A N 1
ATOM 832 C CA . THR A 1 106 ? -2.953 -29.469 -15.297 1 98.62 106 THR A CA 1
ATOM 833 C C . THR A 1 106 ? -4.398 -29.719 -15.711 1 98.62 106 THR A C 1
ATOM 835 O O . THR A 1 106 ? -4.699 -29.844 -16.906 1 98.62 106 THR A O 1
ATOM 838 N N . ARG A 1 107 ? -5.285 -29.75 -14.75 1 98.56 107 ARG A N 1
ATOM 839 C CA . ARG A 1 107 ? -6.699 -29.984 -15.016 1 98.56 107 ARG A CA 1
ATOM 840 C C . ARG A 1 107 ? -7.273 -28.891 -15.914 1 98.56 107 ARG A C 1
ATOM 842 O O . ARG A 1 107 ? -8.062 -29.188 -16.812 1 98.56 107 ARG A O 1
ATOM 849 N N . LEU A 1 108 ? -6.961 -27.688 -15.68 1 98.75 108 LEU A N 1
ATOM 850 C CA . LEU A 1 108 ? -7.477 -26.562 -16.453 1 98.75 108 LEU A CA 1
ATOM 851 C C . LEU A 1 108 ? -6.922 -26.562 -17.875 1 98.75 108 LEU A C 1
ATOM 853 O O . LEU A 1 108 ? -7.641 -26.25 -18.812 1 98.75 108 LEU A O 1
ATOM 857 N N . SER A 1 109 ? -5.594 -26.891 -17.953 1 98.5 109 SER A N 1
ATOM 858 C CA . SER A 1 109 ? -5.004 -27.031 -19.281 1 98.5 109 SER A CA 1
ATOM 859 C C . SER A 1 109 ? -5.699 -28.141 -20.078 1 98.5 109 SER A C 1
ATOM 861 O O . SER A 1 109 ? -6.016 -27.953 -21.266 1 98.5 109 SER A O 1
ATOM 863 N N . GLU A 1 110 ? -5.949 -29.281 -19.484 1 98 110 GLU A N 1
ATOM 864 C CA . GLU A 1 110 ? -6.598 -30.406 -20.125 1 98 110 GLU A CA 1
ATOM 865 C C . GLU A 1 110 ? -8.023 -30.062 -20.547 1 98 110 GLU A C 1
ATOM 867 O O . GLU A 1 110 ? -8.547 -30.625 -21.516 1 98 110 GLU A O 1
ATOM 872 N N . ALA A 1 111 ? -8.625 -29.125 -19.844 1 98.12 111 ALA A N 1
ATOM 873 C CA . ALA A 1 111 ? -9.977 -28.688 -20.156 1 98.12 111 ALA A CA 1
ATOM 874 C C . ALA A 1 111 ? -9.984 -27.719 -21.328 1 98.12 111 ALA A C 1
ATOM 876 O O . ALA A 1 111 ? -11.047 -27.281 -21.781 1 98.12 111 ALA A O 1
ATOM 877 N N . GLY A 1 112 ? -8.836 -27.328 -21.75 1 97.56 112 GLY A N 1
ATOM 878 C CA . GLY A 1 112 ? -8.75 -26.547 -22.984 1 97.56 112 GLY A CA 1
ATOM 879 C C . GLY A 1 112 ? -8.414 -25.094 -22.734 1 97.56 112 GLY A C 1
ATOM 880 O O . GLY A 1 112 ? -8.336 -24.297 -23.672 1 97.56 112 GLY A O 1
ATOM 881 N N . HIS A 1 113 ? -8.234 -24.656 -21.484 1 98.31 113 HIS A N 1
ATOM 882 C CA . HIS A 1 113 ? -7.867 -23.281 -21.156 1 98.31 113 HIS A CA 1
ATOM 883 C C . HIS A 1 113 ? -6.398 -23.016 -21.484 1 98.31 113 HIS A C 1
ATOM 885 O O . HIS A 1 113 ? -5.578 -23.938 -21.438 1 98.31 113 HIS A O 1
ATOM 891 N N . THR A 1 114 ? -6.066 -21.781 -21.922 1 98.56 114 THR A N 1
ATOM 892 C CA . THR A 1 114 ? -4.691 -21.297 -21.844 1 98.56 114 THR A CA 1
ATOM 893 C C . THR A 1 114 ? -4.32 -20.953 -20.406 1 98.56 114 THR A C 1
ATOM 895 O O . THR A 1 114 ? -5.008 -20.156 -19.75 1 98.56 114 THR A O 1
ATOM 898 N N . VAL A 1 115 ? -3.287 -21.594 -19.891 1 98.69 115 VAL A N 1
ATOM 899 C CA . VAL A 1 115 ? -2.908 -21.438 -18.484 1 98.69 115 VAL A CA 1
ATOM 900 C C . VAL A 1 115 ? -1.587 -20.688 -18.391 1 98.69 115 VAL A C 1
ATOM 902 O O . VAL A 1 115 ? -0.54 -21.188 -18.797 1 98.69 115 VAL A O 1
ATOM 905 N N . THR A 1 116 ? -1.604 -19.422 -17.875 1 98.88 116 THR A N 1
ATOM 906 C CA . THR A 1 116 ? -0.409 -18.594 -17.75 1 98.88 116 THR A CA 1
ATOM 907 C C . THR A 1 116 ? -0.204 -18.125 -16.312 1 98.88 116 THR A C 1
ATOM 909 O O . THR A 1 116 ? -1.107 -18.25 -15.484 1 98.88 116 THR A O 1
ATOM 912 N N . ALA A 1 117 ? 1.003 -17.766 -16 1 98.94 117 ALA A N 1
ATOM 913 C CA . ALA A 1 117 ? 1.269 -16.969 -14.797 1 98.94 117 ALA A CA 1
ATOM 914 C C . ALA A 1 117 ? 1.356 -15.484 -15.125 1 98.94 117 ALA A C 1
ATOM 916 O O . ALA A 1 117 ? 1.914 -15.102 -16.156 1 98.94 117 ALA A O 1
ATOM 917 N N . LEU A 1 118 ? 0.758 -14.656 -14.375 1 98.94 118 LEU A N 1
ATOM 918 C CA . LEU A 1 118 ? 0.878 -13.203 -14.422 1 98.94 118 LEU A CA 1
ATOM 919 C C . LEU A 1 118 ? 1.347 -12.656 -13.078 1 98.94 118 LEU A C 1
ATOM 921 O O . LEU A 1 118 ? 0.654 -12.805 -12.07 1 98.94 118 LEU A O 1
ATOM 925 N N . SER A 1 119 ? 2.473 -12.008 -13.047 1 98.88 119 SER A N 1
ATOM 926 C CA . SER A 1 119 ? 3.07 -11.641 -11.766 1 98.88 119 SER A CA 1
ATOM 927 C C . SER A 1 119 ? 3.84 -10.328 -11.867 1 98.88 119 SER A C 1
ATOM 929 O O . SER A 1 119 ? 4.305 -9.961 -12.953 1 98.88 119 SER A O 1
ATOM 931 N N . ASN A 1 120 ? 3.971 -9.648 -10.75 1 98.88 120 ASN A N 1
ATOM 932 C CA . ASN A 1 120 ? 4.824 -8.477 -10.625 1 98.88 120 ASN A CA 1
ATOM 933 C C . ASN A 1 120 ? 6.301 -8.836 -10.758 1 98.88 120 ASN A C 1
ATOM 935 O O . ASN A 1 120 ? 7.137 -7.961 -10.992 1 98.88 120 ASN A O 1
ATOM 939 N N . GLY A 1 121 ? 6.648 -10.102 -10.555 1 98.88 121 GLY A N 1
ATOM 940 C CA . GLY A 1 121 ? 8.039 -10.523 -10.648 1 98.88 121 GLY A CA 1
ATOM 941 C C . GLY A 1 121 ? 8.648 -10.258 -12.008 1 98.88 121 GLY A C 1
ATOM 942 O O . GLY A 1 121 ? 7.973 -10.375 -13.031 1 98.88 121 GLY A O 1
ATOM 943 N N . ASN A 1 122 ? 9.922 -9.82 -12.008 1 98.88 122 ASN A N 1
ATOM 944 C CA . ASN A 1 122 ? 10.609 -9.672 -13.281 1 98.88 122 ASN A CA 1
ATOM 945 C C . ASN A 1 122 ? 10.969 -11.031 -13.891 1 98.88 122 ASN A C 1
ATOM 947 O O . ASN A 1 122 ? 10.969 -12.047 -13.195 1 98.88 122 ASN A O 1
ATOM 951 N N . PRO A 1 123 ? 11.219 -11.102 -15.188 1 98.69 123 PRO A N 1
ATOM 952 C CA . PRO A 1 123 ? 11.297 -12.359 -15.93 1 98.69 123 PRO A CA 1
ATOM 953 C C . PRO A 1 123 ? 12.281 -13.352 -15.32 1 98.69 123 PRO A C 1
ATOM 955 O O . PRO A 1 123 ? 11.953 -14.523 -15.133 1 98.69 123 PRO A O 1
ATOM 958 N N . GLU A 1 124 ? 13.43 -12.938 -14.914 1 98.38 124 GLU A N 1
ATOM 959 C CA . GLU A 1 124 ? 14.461 -13.852 -14.414 1 98.38 124 GLU A CA 1
ATOM 960 C C . GLU A 1 124 ? 14.016 -14.523 -13.117 1 98.38 124 GLU A C 1
ATOM 962 O O . GLU A 1 124 ? 14.133 -15.742 -12.977 1 98.38 124 GLU A O 1
ATOM 967 N N . MET A 1 125 ? 13.492 -13.734 -12.188 1 98.5 125 MET A N 1
ATOM 968 C CA . MET A 1 125 ? 13.102 -14.328 -10.914 1 98.5 125 MET A CA 1
ATOM 969 C C . MET A 1 125 ? 11.906 -15.258 -11.086 1 98.5 125 MET A C 1
ATOM 971 O O . MET A 1 125 ? 11.82 -16.297 -10.445 1 98.5 125 MET A O 1
ATOM 975 N N . LEU A 1 126 ? 10.961 -14.898 -12 1 98.81 126 LEU A N 1
ATOM 976 C CA . LEU A 1 126 ? 9.773 -15.719 -12.227 1 98.81 126 LEU A CA 1
ATOM 977 C C . LEU A 1 126 ? 10.148 -17.047 -12.891 1 98.81 126 LEU A C 1
ATOM 979 O O . LEU A 1 126 ? 9.609 -18.094 -12.531 1 98.81 126 LEU A O 1
ATOM 983 N N . GLY A 1 127 ? 11.023 -16.922 -13.922 1 98.69 127 GLY A N 1
ATOM 984 C CA . GLY A 1 127 ? 11.492 -18.156 -14.555 1 98.69 127 GLY A CA 1
ATOM 985 C C . GLY A 1 127 ? 12.148 -19.109 -13.578 1 98.69 127 GLY A C 1
ATOM 986 O O . GLY A 1 127 ? 11.859 -20.312 -13.578 1 98.69 127 GLY A O 1
ATOM 987 N N . THR A 1 128 ? 13.023 -18.578 -12.734 1 98.81 128 THR A N 1
ATOM 988 C CA . THR A 1 128 ? 13.727 -19.375 -11.734 1 98.81 128 THR A CA 1
ATOM 989 C C . THR A 1 128 ? 12.734 -20 -10.758 1 98.81 128 THR A C 1
ATOM 991 O O . THR A 1 128 ? 12.812 -21.203 -10.469 1 98.81 128 THR A O 1
ATOM 994 N N . LEU A 1 129 ? 11.812 -19.234 -10.266 1 98.88 129 LEU A N 1
ATOM 995 C CA . LEU A 1 129 ? 10.836 -19.734 -9.305 1 98.88 129 LEU A CA 1
ATOM 996 C C . LEU A 1 129 ? 9.945 -20.797 -9.93 1 98.88 129 LEU A C 1
ATOM 998 O O . LEU A 1 129 ? 9.688 -21.828 -9.32 1 98.88 129 LEU A O 1
ATOM 1002 N N . ALA A 1 130 ? 9.406 -20.516 -11.125 1 98.88 130 ALA A N 1
ATOM 1003 C CA . ALA A 1 130 ? 8.539 -21.484 -11.797 1 98.88 130 ALA A CA 1
ATOM 1004 C C . ALA A 1 130 ? 9.25 -22.812 -11.984 1 98.88 130 ALA A C 1
ATOM 1006 O O . ALA A 1 130 ? 8.641 -23.875 -11.82 1 98.88 130 ALA A O 1
ATOM 1007 N N . GLY A 1 131 ? 10.5 -22.75 -12.398 1 98.75 131 GLY A N 1
ATOM 1008 C CA . GLY A 1 131 ? 11.297 -23.953 -12.539 1 98.75 131 GLY A CA 1
ATOM 1009 C C . GLY A 1 131 ? 11.516 -24.688 -11.227 1 98.75 131 GLY A C 1
ATOM 1010 O O . GLY A 1 131 ? 11.242 -25.875 -11.125 1 98.75 131 GLY A O 1
ATOM 1011 N N . ASN A 1 132 ? 12.016 -23.953 -10.188 1 98.69 132 ASN A N 1
ATOM 1012 C CA . ASN A 1 132 ? 12.305 -24.531 -8.875 1 98.69 132 ASN A CA 1
ATOM 1013 C C . ASN A 1 132 ? 11.055 -25.141 -8.25 1 98.69 132 ASN A C 1
ATOM 1015 O O . ASN A 1 132 ? 11.141 -26.156 -7.539 1 98.69 132 ASN A O 1
ATOM 1019 N N . ALA A 1 133 ? 9.891 -24.562 -8.477 1 98.56 133 ALA A N 1
ATOM 1020 C CA . ALA A 1 133 ? 8.641 -24.969 -7.84 1 98.56 133 ALA A CA 1
ATOM 1021 C C . ALA A 1 133 ? 7.949 -26.062 -8.633 1 98.56 133 ALA A C 1
ATOM 1023 O O . ALA A 1 133 ? 6.906 -26.578 -8.219 1 98.56 133 ALA A O 1
ATOM 1024 N N . GLY A 1 134 ? 8.539 -26.422 -9.805 1 98.5 134 GLY A N 1
ATOM 1025 C CA . GLY A 1 134 ? 7.969 -27.469 -10.633 1 98.5 134 GLY A CA 1
ATOM 1026 C C . GLY A 1 134 ? 6.727 -27.016 -11.383 1 98.5 134 GLY A C 1
ATOM 1027 O O . GLY A 1 134 ? 5.914 -27.844 -11.797 1 98.5 134 GLY A O 1
ATOM 1028 N N . LEU A 1 135 ? 6.562 -25.734 -11.594 1 98.88 135 LEU A N 1
ATOM 1029 C CA . LEU A 1 135 ? 5.359 -25.188 -12.211 1 98.88 135 LEU A CA 1
ATOM 1030 C C . LEU A 1 135 ? 5.566 -24.984 -13.711 1 98.88 135 LEU A C 1
ATOM 1032 O O . LEU A 1 135 ? 4.602 -24.984 -14.477 1 98.88 135 LEU A O 1
ATOM 1036 N N . ALA A 1 136 ? 6.812 -24.828 -14.156 1 98.69 136 ALA A N 1
ATOM 1037 C CA . ALA A 1 136 ? 7.164 -24.375 -15.5 1 98.69 136 ALA A CA 1
ATOM 1038 C C . ALA A 1 136 ? 6.527 -25.281 -16.562 1 98.69 136 ALA A C 1
ATOM 1040 O O . ALA A 1 136 ? 5.914 -24.781 -17.516 1 98.69 136 ALA A O 1
ATOM 1041 N N . PRO A 1 137 ? 6.512 -26.656 -16.391 1 98.56 137 PRO A N 1
ATOM 1042 C CA . PRO A 1 137 ? 5.953 -27.531 -17.422 1 98.56 137 PRO A CA 1
ATOM 1043 C C . PRO A 1 137 ? 4.434 -27.422 -17.516 1 98.56 137 PRO A C 1
ATOM 1045 O O . PRO A 1 137 ? 3.834 -27.938 -18.469 1 98.56 137 PRO A O 1
ATOM 1048 N N . HIS A 1 138 ? 3.805 -26.797 -16.578 1 98.69 138 HIS A N 1
ATOM 1049 C CA . HIS A 1 138 ? 2.348 -26.781 -16.5 1 98.69 138 HIS A CA 1
ATOM 1050 C C . HIS A 1 138 ? 1.791 -25.422 -16.891 1 98.69 138 HIS A C 1
ATOM 1052 O O . HIS A 1 138 ? 0.58 -25.203 -16.828 1 98.69 138 HIS A O 1
ATOM 1058 N N . LEU A 1 139 ? 2.645 -24.484 -17.281 1 98.88 139 LEU A N 1
ATOM 1059 C CA . LEU A 1 139 ? 2.27 -23.141 -17.703 1 98.88 139 LEU A CA 1
ATOM 1060 C C . LEU A 1 139 ? 2.535 -22.938 -19.188 1 98.88 139 LEU A C 1
ATOM 1062 O O . LEU A 1 139 ? 3.611 -23.281 -19.672 1 98.88 139 LEU A O 1
ATOM 1066 N N . ASP A 1 140 ? 1.592 -22.391 -19.828 1 98.69 140 ASP A N 1
ATOM 1067 C CA . ASP A 1 140 ? 1.791 -22.062 -21.234 1 98.69 140 ASP A CA 1
ATOM 1068 C C . ASP A 1 140 ? 2.748 -20.875 -21.391 1 98.69 140 ASP A C 1
ATOM 1070 O O . ASP A 1 140 ? 3.488 -20.797 -22.375 1 98.69 140 ASP A O 1
ATOM 1074 N N . GLU A 1 141 ? 2.65 -19.953 -20.484 1 98.12 141 GLU A N 1
ATOM 1075 C CA . GLU A 1 141 ? 3.467 -18.75 -20.5 1 98.12 141 GLU A CA 1
ATOM 1076 C C . GLU A 1 141 ? 3.6 -18.141 -19.109 1 98.12 141 GLU A C 1
ATOM 1078 O O . GLU A 1 141 ? 2.742 -18.359 -18.25 1 98.12 141 GLU A O 1
ATOM 1083 N N . VAL A 1 142 ? 4.711 -17.484 -18.891 1 98.81 142 VAL A N 1
ATOM 1084 C CA . VAL A 1 142 ? 4.91 -16.656 -17.703 1 98.81 142 VAL A CA 1
ATOM 1085 C C . VAL A 1 142 ? 5.008 -15.195 -18.125 1 98.81 142 VAL A C 1
ATOM 1087 O O . VAL A 1 142 ? 5.93 -14.805 -18.844 1 98.81 142 VAL A O 1
ATOM 1090 N N . ILE A 1 143 ? 4.066 -14.391 -17.688 1 98.88 143 ILE A N 1
ATOM 1091 C CA . ILE A 1 143 ? 3.959 -12.992 -18.094 1 98.88 143 ILE A CA 1
ATOM 1092 C C . ILE A 1 143 ? 4.344 -12.094 -16.922 1 98.88 143 ILE A C 1
ATOM 1094 O O . ILE A 1 143 ? 3.799 -12.227 -15.82 1 98.88 143 ILE A O 1
ATOM 1098 N N . SER A 1 144 ? 5.305 -11.195 -17.172 1 98.94 144 SER A N 1
ATOM 1099 C CA . SER A 1 144 ? 5.863 -10.32 -16.156 1 98.94 144 SER A CA 1
ATOM 1100 C C . SER A 1 144 ? 5.344 -8.898 -16.297 1 98.94 144 SER A C 1
ATOM 1102 O O . SER A 1 144 ? 5.234 -8.383 -17.422 1 98.94 144 SER A O 1
ATOM 1104 N N . ALA A 1 145 ? 5.02 -8.273 -15.141 1 98.88 145 ALA A N 1
ATOM 1105 C CA . ALA A 1 145 ? 4.66 -6.855 -15.148 1 98.88 145 ALA A CA 1
ATOM 1106 C C . ALA A 1 145 ? 5.809 -6 -15.672 1 98.88 145 ALA A C 1
ATOM 1108 O O . ALA A 1 145 ? 5.602 -4.859 -16.094 1 98.88 145 ALA A O 1
ATOM 1109 N N . ASP A 1 146 ? 7.008 -6.59 -15.625 1 98.75 146 ASP A N 1
ATOM 1110 C CA . ASP A 1 146 ? 8.211 -5.902 -16.078 1 98.75 146 ASP A CA 1
ATOM 1111 C C . ASP A 1 146 ? 8.055 -5.402 -17.516 1 98.75 146 ASP A C 1
ATOM 1113 O O . ASP A 1 146 ? 8.664 -4.402 -17.891 1 98.75 146 ASP A O 1
ATOM 1117 N N . GLU A 1 147 ? 7.254 -6.055 -18.266 1 98.56 147 GLU A N 1
ATOM 1118 C CA . GLU A 1 147 ? 7.113 -5.77 -19.688 1 98.56 147 GLU A CA 1
ATOM 1119 C C . GLU A 1 147 ? 6.473 -4.402 -19.922 1 98.56 147 GLU A C 1
ATOM 1121 O O . GLU A 1 147 ? 6.57 -3.84 -21.016 1 98.56 147 GLU A O 1
ATOM 1126 N N . VAL A 1 148 ? 5.809 -3.834 -18.906 1 98.62 148 VAL A N 1
ATOM 1127 C CA . VAL A 1 148 ? 5.129 -2.557 -19.094 1 98.62 148 VAL A CA 1
ATOM 1128 C C . VAL A 1 148 ? 5.699 -1.52 -18.125 1 98.62 148 VAL A C 1
ATOM 1130 O O . VAL A 1 148 ? 5.09 -0.472 -17.906 1 98.62 148 VAL A O 1
ATOM 1133 N N . ASP A 1 149 ? 6.781 -1.82 -17.438 1 98.5 149 ASP A N 1
ATOM 1134 C CA . ASP A 1 149 ? 7.504 -0.935 -16.531 1 98.5 149 ASP A CA 1
ATOM 1135 C C . ASP A 1 149 ? 6.582 -0.397 -15.43 1 98.5 149 ASP A C 1
ATOM 1137 O O . ASP A 1 149 ? 6.586 0.802 -15.148 1 98.5 149 ASP A O 1
ATOM 1141 N N . SER A 1 150 ? 5.734 -1.211 -14.898 1 98.69 150 SER A N 1
ATOM 1142 C CA . SER A 1 150 ? 4.84 -0.911 -13.789 1 98.69 150 SER A CA 1
ATOM 1143 C C . SER A 1 150 ? 4.477 -2.174 -13.016 1 98.69 150 SER A C 1
ATOM 1145 O O . SER A 1 150 ? 5.086 -3.227 -13.211 1 98.69 150 SER A O 1
ATOM 1147 N N . PHE A 1 151 ? 3.6 -2.047 -12.062 1 98.94 151 PHE A N 1
ATOM 1148 C CA . PHE A 1 151 ? 3.154 -3.168 -11.25 1 98.94 151 PHE A CA 1
ATOM 1149 C C . PHE A 1 151 ? 1.632 -3.225 -11.188 1 98.94 151 PHE A C 1
ATOM 1151 O O . PHE A 1 151 ? 0.959 -2.213 -11.398 1 98.94 151 PHE A O 1
ATOM 1158 N N . LYS A 1 152 ? 1.152 -4.508 -10.945 1 98.88 152 LYS A N 1
ATOM 1159 C CA . LYS A 1 152 ? -0.229 -4.637 -10.492 1 98.88 152 LYS A CA 1
ATOM 1160 C C . LYS A 1 152 ? -0.507 -3.703 -9.312 1 98.88 152 LYS A C 1
ATOM 1162 O O . LYS A 1 152 ? 0.365 -3.48 -8.477 1 98.88 152 LYS A O 1
ATOM 1167 N N . PRO A 1 153 ? -1.726 -2.93 -9.312 1 98.75 153 PRO A N 1
ATOM 1168 C CA . PRO A 1 153 ? -2.914 -3.164 -10.133 1 98.75 153 PRO A CA 1
ATOM 1169 C C . PRO A 1 153 ? -3.025 -2.186 -11.305 1 98.75 153 PRO A C 1
ATOM 1171 O O . PRO A 1 153 ? -4.133 -1.886 -11.758 1 98.75 153 PRO A O 1
ATOM 1174 N N . ASP A 1 154 ? -1.935 -1.556 -11.734 1 98.81 154 ASP A N 1
ATOM 1175 C CA . ASP A 1 154 ? -1.955 -0.789 -12.977 1 98.81 154 ASP A CA 1
ATOM 1176 C C . ASP A 1 154 ? -2.623 -1.581 -14.094 1 98.81 154 ASP A C 1
ATOM 1178 O O . ASP A 1 154 ? -2.211 -2.703 -14.398 1 98.81 154 ASP A O 1
ATOM 1182 N N . PRO A 1 155 ? -3.639 -0.989 -14.758 1 98.75 155 PRO A N 1
ATOM 1183 C CA . PRO A 1 155 ? -4.371 -1.729 -15.789 1 98.75 155 PRO A CA 1
ATOM 1184 C C . PRO A 1 155 ? -3.479 -2.172 -16.953 1 98.75 155 PRO A C 1
ATOM 1186 O O . PRO A 1 155 ? -3.752 -3.188 -17.594 1 98.75 155 PRO A O 1
ATOM 1189 N N . ALA A 1 156 ? -2.396 -1.482 -17.156 1 98.75 156 ALA A N 1
ATOM 1190 C CA . ALA A 1 156 ? -1.487 -1.813 -18.25 1 98.75 156 ALA A CA 1
ATOM 1191 C C . ALA A 1 156 ? -0.949 -3.234 -18.109 1 98.75 156 ALA A C 1
ATOM 1193 O O . ALA A 1 156 ? -0.691 -3.912 -19.094 1 98.75 156 ALA A O 1
ATOM 1194 N N . VAL A 1 157 ? -0.788 -3.697 -16.859 1 98.94 157 VAL A N 1
ATOM 1195 C CA . VAL A 1 157 ? -0.247 -5.027 -16.609 1 98.94 157 VAL A CA 1
ATOM 1196 C C . VAL A 1 157 ? -1.238 -6.09 -17.078 1 98.94 157 VAL A C 1
ATOM 1198 O O . VAL A 1 157 ? -0.858 -7.043 -17.766 1 98.94 157 VAL A O 1
ATOM 1201 N N . TYR A 1 158 ? -2.504 -5.906 -16.766 1 98.88 158 TYR A N 1
ATOM 1202 C CA . TYR A 1 158 ? -3.549 -6.855 -17.125 1 98.88 158 TYR A CA 1
ATOM 1203 C C . TYR A 1 158 ? -3.84 -6.805 -18.625 1 98.88 158 TYR A C 1
ATOM 1205 O O . TYR A 1 158 ? -4.039 -7.844 -19.266 1 98.88 158 TYR A O 1
ATOM 1213 N N . GLU A 1 159 ? -3.879 -5.602 -19.156 1 98.81 159 GLU A N 1
ATOM 1214 C CA . GLU A 1 159 ? -4.082 -5.422 -20.594 1 98.81 159 GLU A CA 1
ATOM 1215 C C . GLU A 1 159 ? -2.961 -6.078 -21.391 1 98.81 159 GLU A C 1
ATOM 1217 O O . GLU A 1 159 ? -3.215 -6.715 -22.422 1 98.81 159 GLU A O 1
ATOM 1222 N N . ASN A 1 160 ? -1.732 -5.918 -20.922 1 98.81 160 ASN A N 1
ATOM 1223 C CA . ASN A 1 160 ? -0.595 -6.551 -21.578 1 98.81 160 ASN A CA 1
ATOM 1224 C C . ASN A 1 160 ? -0.717 -8.07 -21.578 1 98.81 160 ASN A C 1
ATOM 1226 O O . ASN A 1 160 ? -0.367 -8.734 -22.547 1 98.81 160 ASN A O 1
ATOM 1230 N N . ALA A 1 161 ? -1.148 -8.648 -20.469 1 98.75 161 ALA A N 1
ATOM 1231 C CA . ALA A 1 161 ? -1.334 -10.094 -20.375 1 98.75 161 ALA A CA 1
ATOM 1232 C C . ALA A 1 161 ? -2.332 -10.578 -21.422 1 98.75 161 ALA A C 1
ATOM 1234 O O . ALA A 1 161 ? -2.111 -11.602 -22.078 1 98.75 161 ALA A O 1
ATOM 1235 N N . ALA A 1 162 ? -3.42 -9.844 -21.562 1 98.56 162 ALA A N 1
ATOM 1236 C CA . ALA A 1 162 ? -4.414 -10.18 -22.578 1 98.56 162 ALA A CA 1
ATOM 1237 C C . ALA A 1 162 ? -3.812 -10.125 -23.969 1 98.56 162 ALA A C 1
ATOM 1239 O O . ALA A 1 162 ? -3.975 -11.055 -24.766 1 98.56 162 ALA A O 1
ATOM 1240 N N . GLU A 1 163 ? -3.092 -9.078 -24.234 1 98.44 163 GLU A N 1
ATOM 1241 C CA . GLU A 1 163 ? -2.457 -8.906 -25.531 1 98.44 163 GLU A CA 1
ATOM 1242 C C . GLU A 1 163 ? -1.465 -10.031 -25.812 1 98.44 163 GLU A C 1
ATOM 1244 O O . GLU A 1 163 ? -1.424 -10.57 -26.922 1 98.44 163 GLU A O 1
ATOM 1249 N N . ARG A 1 164 ? -0.666 -10.406 -24.828 1 98 164 ARG A N 1
ATOM 1250 C CA . ARG A 1 164 ? 0.353 -11.445 -24.938 1 98 164 ARG A CA 1
ATOM 1251 C C . ARG A 1 164 ? -0.271 -12.789 -25.297 1 98 164 ARG A C 1
ATOM 1253 O O . ARG A 1 164 ? 0.373 -13.625 -25.922 1 98 164 ARG A O 1
ATOM 1260 N N . THR A 1 165 ? -1.494 -12.961 -24.906 1 97.44 165 THR A N 1
ATOM 1261 C CA . THR A 1 165 ? -2.143 -14.25 -25.125 1 97.44 165 THR A CA 1
ATOM 1262 C C . THR A 1 165 ? -3.119 -14.18 -26.281 1 97.44 165 THR A C 1
ATOM 1264 O O . THR A 1 165 ? -3.879 -15.117 -26.531 1 97.44 165 THR A O 1
ATOM 1267 N N . GLY A 1 166 ? -3.178 -13.039 -26.953 1 97.38 166 GLY A N 1
ATOM 1268 C CA . GLY A 1 166 ? -3.998 -12.867 -28.141 1 97.38 166 GLY A CA 1
ATOM 1269 C C . GLY A 1 166 ? -5.484 -12.797 -27.844 1 97.38 166 GLY A C 1
ATOM 1270 O O . GLY A 1 166 ? -6.305 -13.266 -28.641 1 97.38 166 GLY A O 1
ATOM 1271 N N . ARG A 1 167 ? -5.852 -12.32 -26.75 1 97.06 167 ARG A N 1
ATOM 1272 C CA . ARG A 1 167 ? -7.246 -12.258 -26.312 1 97.06 167 ARG A CA 1
ATOM 1273 C C . ARG A 1 167 ? -7.621 -10.836 -25.891 1 97.06 167 ARG A C 1
ATOM 1275 O O . ARG A 1 167 ? -6.746 -10.016 -25.609 1 97.06 167 ARG A O 1
ATOM 1282 N N . ASP A 1 168 ? -8.914 -10.562 -25.984 1 97.38 168 ASP A N 1
ATOM 1283 C CA . ASP A 1 168 ? -9.422 -9.359 -25.328 1 97.38 168 ASP A CA 1
ATOM 1284 C C . ASP A 1 168 ? -9.367 -9.516 -23.812 1 97.38 168 ASP A C 1
ATOM 1286 O O . ASP A 1 168 ? -9.5 -10.625 -23.281 1 97.38 168 ASP A O 1
ATOM 1290 N N . VAL A 1 169 ? -9.141 -8.398 -23.109 1 98.06 169 VAL A N 1
ATOM 1291 C CA . VAL A 1 169 ? -9 -8.414 -21.656 1 98.06 169 VAL A CA 1
ATOM 1292 C C . VAL A 1 169 ? -10.227 -9.086 -21.031 1 98.06 169 VAL A C 1
ATOM 1294 O O . VAL A 1 169 ? -10.109 -9.805 -20.031 1 98.06 169 VAL A O 1
ATOM 1297 N N . GLY A 1 170 ? -11.398 -8.93 -21.578 1 97.19 170 GLY A N 1
ATOM 1298 C CA . GLY A 1 170 ? -12.633 -9.5 -21.078 1 97.19 170 GLY A CA 1
ATOM 1299 C C . GLY A 1 170 ? -12.719 -11 -21.266 1 97.19 170 GLY A C 1
ATOM 1300 O O . GLY A 1 170 ? -13.57 -11.664 -20.656 1 97.19 170 GLY A O 1
ATOM 1301 N N . GLU A 1 171 ? -11.805 -11.586 -22.062 1 97.06 171 GLU A N 1
ATOM 1302 C CA . GLU A 1 171 ? -11.742 -13.023 -22.312 1 97.06 171 GLU A CA 1
ATOM 1303 C C . GLU A 1 171 ? -10.68 -13.695 -21.453 1 97.06 171 GLU A C 1
ATOM 1305 O O . GLU A 1 171 ? -10.438 -14.891 -21.578 1 97.06 171 GLU A O 1
ATOM 1310 N N . CYS A 1 172 ? -10.086 -12.93 -20.656 1 98.56 172 CYS A N 1
ATOM 1311 C CA . CYS A 1 172 ? -9.094 -13.43 -19.719 1 98.56 172 CYS A CA 1
ATOM 1312 C C . CYS A 1 172 ? -9.633 -13.414 -18.281 1 98.56 172 CYS A C 1
ATOM 1314 O O . CYS A 1 172 ? -10.555 -12.664 -17.969 1 98.56 172 CYS A O 1
ATOM 1316 N N . ARG A 1 173 ? -9.172 -14.281 -17.469 1 98.75 173 ARG A N 1
ATOM 1317 C CA . ARG A 1 173 ? -9.516 -14.352 -16.062 1 98.75 173 ARG A CA 1
ATOM 1318 C C . ARG A 1 173 ? -8.266 -14.375 -15.188 1 98.75 173 ARG A C 1
ATOM 1320 O O . ARG A 1 173 ? -7.379 -15.203 -15.391 1 98.75 173 ARG A O 1
ATOM 1327 N N . LEU A 1 174 ? -8.172 -13.438 -14.273 1 98.94 174 LEU A N 1
ATOM 1328 C CA . LEU A 1 174 ? -7.148 -13.516 -13.242 1 98.94 174 LEU A CA 1
ATOM 1329 C C . LEU A 1 174 ? -7.566 -14.484 -12.133 1 98.94 174 LEU A C 1
ATOM 1331 O O . LEU A 1 174 ? -8.703 -14.43 -11.656 1 98.94 174 LEU A O 1
ATOM 1335 N N . VAL A 1 175 ? -6.707 -15.352 -11.781 1 98.94 175 VAL A N 1
ATOM 1336 C CA . VAL A 1 175 ? -6.836 -16.172 -10.586 1 98.94 175 VAL A CA 1
ATOM 1337 C C . VAL A 1 175 ? -5.805 -15.75 -9.547 1 98.94 175 VAL A C 1
ATOM 1339 O O . VAL A 1 175 ? -4.598 -15.875 -9.773 1 98.94 175 VAL A O 1
ATOM 1342 N N . SER A 1 176 ? -6.25 -15.273 -8.438 1 98.94 176 SER A N 1
ATOM 1343 C CA . SER A 1 176 ? -5.312 -14.742 -7.453 1 98.94 176 SER A CA 1
ATOM 1344 C C . SER A 1 176 ? -5.812 -14.969 -6.031 1 98.94 176 SER A C 1
ATOM 1346 O O . SER A 1 176 ? -7.016 -14.898 -5.77 1 98.94 176 SER A O 1
ATOM 1348 N N . GLY A 1 177 ? -4.898 -15.25 -5.164 1 98.81 17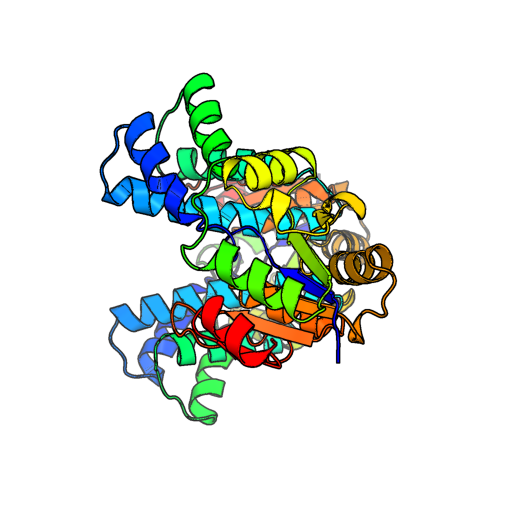7 GLY A N 1
ATOM 1349 C CA . GLY A 1 177 ? -5.191 -15.297 -3.74 1 98.81 177 GLY A CA 1
ATOM 1350 C C . GLY A 1 177 ? -5.172 -13.938 -3.082 1 98.81 177 GLY A C 1
ATOM 1351 O O . GLY A 1 177 ? -5.598 -13.789 -1.934 1 98.81 177 GLY A O 1
ATOM 1352 N N . ASN A 1 178 ? -4.68 -12.961 -3.748 1 98.62 178 ASN A N 1
ATOM 1353 C CA . ASN A 1 178 ? -4.609 -11.594 -3.248 1 98.62 178 ASN A CA 1
ATOM 1354 C C . ASN A 1 178 ? -5.82 -10.773 -3.686 1 98.62 178 ASN A C 1
ATOM 1356 O O . ASN A 1 178 ? -5.98 -10.477 -4.871 1 98.62 178 ASN A O 1
ATOM 1360 N N . ALA A 1 179 ? -6.641 -10.297 -2.73 1 98.62 179 ALA A N 1
ATOM 1361 C CA . ALA A 1 179 ? -7.879 -9.586 -3.035 1 98.62 179 ALA A CA 1
ATOM 1362 C C . ALA A 1 179 ? -7.586 -8.289 -3.785 1 98.62 179 ALA A C 1
ATOM 1364 O O . ALA A 1 179 ? -8.352 -7.887 -4.664 1 98.62 179 ALA A O 1
ATOM 1365 N N . TRP A 1 180 ? -6.512 -7.59 -3.412 1 98.62 180 TRP A N 1
ATOM 1366 C CA . TRP A 1 180 ? -6.16 -6.34 -4.074 1 98.62 180 TRP A CA 1
ATOM 1367 C C . TRP A 1 180 ? -5.863 -6.57 -5.555 1 98.62 180 TRP A C 1
ATOM 1369 O O . TRP A 1 180 ? -6.137 -5.707 -6.391 1 98.62 180 TRP A O 1
ATOM 1379 N N . ASP A 1 181 ? -5.23 -7.707 -5.914 1 98.88 181 ASP A N 1
ATOM 1380 C CA . ASP A 1 181 ? -4.957 -8.109 -7.289 1 98.88 181 ASP A CA 1
ATOM 1381 C C . ASP A 1 181 ? -6.25 -8.383 -8.047 1 98.88 181 ASP A C 1
ATOM 1383 O O . ASP A 1 181 ? -6.414 -7.949 -9.188 1 98.88 181 ASP A O 1
ATOM 1387 N N . VAL A 1 182 ? -7.145 -9.078 -7.422 1 98.88 182 VAL A N 1
ATOM 1388 C CA . VAL A 1 182 ? -8.453 -9.391 -7.984 1 98.88 182 VAL A CA 1
ATOM 1389 C C . VAL A 1 182 ? -9.211 -8.094 -8.273 1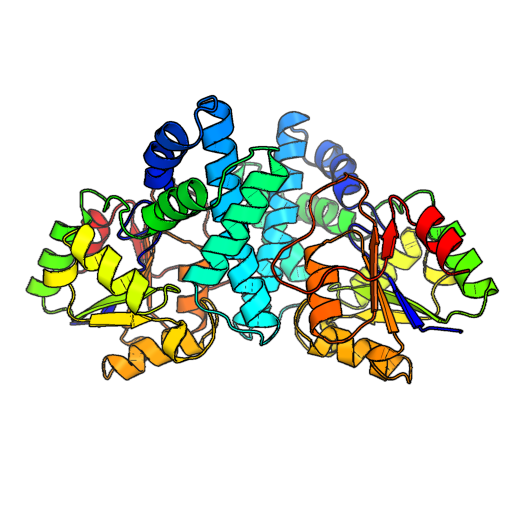 98.88 182 VAL A C 1
ATOM 1391 O O . VAL A 1 182 ? -9.781 -7.926 -9.352 1 98.88 182 VAL A O 1
ATOM 1394 N N . ALA A 1 183 ? -9.188 -7.184 -7.328 1 98.75 183 ALA A N 1
ATOM 1395 C CA . ALA A 1 183 ? -9.828 -5.883 -7.508 1 98.75 183 ALA A CA 1
ATOM 1396 C C . ALA A 1 183 ? -9.234 -5.141 -8.703 1 98.75 183 ALA A C 1
ATOM 1398 O O . ALA A 1 183 ? -9.961 -4.555 -9.508 1 98.75 183 ALA A O 1
ATOM 1399 N N . GLY A 1 184 ? -7.883 -5.168 -8.805 1 98.75 184 GLY A N 1
ATOM 1400 C CA . GLY A 1 184 ? -7.199 -4.508 -9.906 1 98.75 184 GLY A CA 1
ATOM 1401 C C . GLY A 1 184 ? -7.555 -5.086 -11.266 1 98.75 184 GLY A C 1
ATOM 1402 O O . GLY A 1 184 ? -7.863 -4.348 -12.203 1 98.75 184 GLY A O 1
ATOM 1403 N N . ALA A 1 185 ? -7.523 -6.414 -11.375 1 98.88 185 ALA A N 1
ATOM 1404 C CA . ALA A 1 185 ? -7.852 -7.094 -12.625 1 98.88 185 ALA A CA 1
ATOM 1405 C C . ALA A 1 185 ? -9.297 -6.82 -13.031 1 98.88 185 ALA A C 1
ATOM 1407 O O . ALA A 1 185 ? -9.578 -6.547 -14.203 1 98.88 185 ALA A O 1
ATOM 1408 N N . GLY A 1 186 ? -10.188 -6.938 -12.055 1 98.69 186 GLY A N 1
ATOM 1409 C CA . GLY A 1 186 ? -11.578 -6.617 -12.328 1 98.69 186 GLY A CA 1
ATOM 1410 C C . GLY A 1 186 ? -11.773 -5.207 -12.852 1 98.69 186 GLY A C 1
ATOM 1411 O O . GLY A 1 186 ? -12.539 -4.988 -13.789 1 98.69 186 GLY A O 1
ATOM 1412 N N . ASN A 1 187 ? -11.125 -4.25 -12.219 1 98.62 187 ASN A N 1
ATOM 1413 C CA . ASN A 1 187 ? -11.203 -2.857 -12.656 1 98.62 187 ASN A CA 1
ATOM 1414 C C . ASN A 1 187 ? -10.703 -2.688 -14.086 1 98.62 187 ASN A C 1
ATOM 1416 O O . ASN A 1 187 ? -11.188 -1.819 -14.812 1 98.62 187 ASN A O 1
ATOM 1420 N N . ALA A 1 188 ? -9.734 -3.508 -14.461 1 98.56 188 ALA A N 1
ATOM 1421 C CA . ALA A 1 188 ? -9.172 -3.457 -15.812 1 98.56 188 ALA A CA 1
ATOM 1422 C C . ALA A 1 188 ? -10.086 -4.164 -16.812 1 98.56 188 ALA A C 1
ATOM 1424 O O . ALA A 1 188 ? -9.812 -4.164 -18.016 1 98.56 188 ALA A O 1
ATOM 1425 N N . GLY A 1 189 ? -11.156 -4.812 -16.297 1 98.31 189 GLY A N 1
ATOM 1426 C CA . GLY A 1 189 ? -12.125 -5.43 -17.188 1 98.31 189 GLY A CA 1
ATOM 1427 C C . GLY A 1 189 ? -11.938 -6.926 -17.344 1 98.31 189 GLY A C 1
ATOM 1428 O O . GLY A 1 189 ? -12.625 -7.57 -18.125 1 98.31 189 GLY A O 1
ATOM 1429 N N . MET A 1 190 ? -11.055 -7.586 -16.609 1 98.25 190 MET A N 1
ATOM 1430 C CA . MET A 1 190 ? -10.844 -9.031 -16.594 1 98.25 190 MET A CA 1
ATOM 1431 C C . MET A 1 190 ? -11.906 -9.734 -15.766 1 98.25 190 MET A C 1
ATOM 1433 O O . MET A 1 190 ? -12.438 -9.148 -14.812 1 98.25 190 MET A O 1
ATOM 1437 N N . ARG A 1 191 ? -12.258 -10.906 -16.156 1 98.25 191 ARG A N 1
ATOM 1438 C CA . ARG A 1 191 ? -12.914 -11.773 -15.172 1 98.25 191 ARG A CA 1
ATOM 1439 C C . ARG A 1 191 ? -11.953 -12.141 -14.047 1 98.25 191 ARG A C 1
ATOM 1441 O O . ARG A 1 191 ? -10.734 -12.039 -14.203 1 98.25 191 ARG A O 1
ATOM 1448 N N . THR A 1 192 ? -12.531 -12.477 -12.914 1 98.81 192 THR A N 1
ATOM 1449 C CA . THR A 1 192 ? -11.617 -12.734 -11.805 1 98.81 192 THR A CA 1
ATOM 1450 C C . THR A 1 192 ? -12.102 -13.914 -10.977 1 98.81 192 THR A C 1
ATOM 1452 O O . THR A 1 192 ? -13.305 -14.141 -10.852 1 98.81 192 THR A O 1
ATOM 1455 N N . ALA A 1 193 ? -11.234 -14.672 -10.469 1 98.88 193 ALA A N 1
ATOM 1456 C CA . ALA A 1 193 ? -11.422 -15.703 -9.453 1 98.88 193 ALA A CA 1
ATOM 1457 C C . ALA A 1 193 ? -10.547 -15.438 -8.234 1 98.88 193 ALA A C 1
ATOM 1459 O O . ALA A 1 193 ? -9.32 -15.391 -8.336 1 98.88 193 ALA A O 1
ATOM 1460 N N . TRP A 1 194 ? -11.195 -15.258 -7.117 1 98.94 194 TRP A N 1
ATOM 1461 C CA . TRP A 1 194 ? -10.492 -15 -5.863 1 98.94 194 TRP A CA 1
ATOM 1462 C C . TRP A 1 194 ? -10.328 -16.281 -5.055 1 98.94 194 TRP A C 1
ATOM 1464 O O . TRP A 1 194 ? -11.312 -16.906 -4.652 1 98.94 194 TRP A O 1
ATOM 1474 N N . VAL A 1 195 ? -9.055 -16.672 -4.859 1 98.94 195 VAL A N 1
ATOM 1475 C CA . VAL A 1 195 ? -8.773 -17.812 -3.984 1 98.94 195 VAL A CA 1
ATOM 1476 C C . VAL A 1 195 ? -8.633 -17.328 -2.541 1 98.94 195 VAL A C 1
ATOM 1478 O O . VAL A 1 195 ? -7.531 -17.047 -2.076 1 98.94 195 VAL A O 1
ATOM 1481 N N . ASN A 1 196 ? -9.688 -17.344 -1.818 1 98.69 196 ASN A N 1
ATOM 1482 C CA . ASN A 1 196 ? -9.781 -16.797 -0.466 1 98.69 196 ASN A CA 1
ATOM 1483 C C . ASN A 1 196 ? -9.5 -17.859 0.586 1 98.69 196 ASN A C 1
ATOM 1485 O O . ASN A 1 196 ? -10.422 -18.344 1.259 1 98.69 196 ASN A O 1
ATOM 1489 N N . ARG A 1 197 ? -8.219 -18.141 0.778 1 98 197 ARG A N 1
ATOM 1490 C CA . ARG A 1 197 ? -7.797 -19.219 1.657 1 98 197 ARG A CA 1
ATOM 1491 C C . ARG A 1 197 ? -8.102 -18.891 3.115 1 98 197 ARG A C 1
ATOM 1493 O O . ARG A 1 197 ? -8.227 -19.797 3.945 1 98 197 ARG A O 1
ATOM 1500 N N . ARG A 1 198 ? -8.273 -17.641 3.514 1 96.94 198 ARG A N 1
ATOM 1501 C CA . ARG A 1 198 ? -8.344 -17.25 4.914 1 96.94 198 ARG A CA 1
ATOM 1502 C C . ARG A 1 198 ? -9.75 -16.781 5.281 1 96.94 198 ARG A C 1
ATOM 1504 O O . ARG A 1 198 ? -9.977 -16.297 6.395 1 96.94 198 ARG A O 1
ATOM 1511 N N . ASN A 1 199 ? -10.656 -16.812 4.289 1 97.38 199 ASN A N 1
ATOM 1512 C CA . ASN A 1 199 ? -12.031 -16.391 4.484 1 97.38 199 ASN A CA 1
ATOM 1513 C C . ASN A 1 199 ? -12.102 -14.922 4.914 1 97.38 199 ASN A C 1
ATOM 1515 O O . ASN A 1 199 ? -12.797 -14.586 5.875 1 97.38 199 ASN A O 1
ATOM 1519 N N . ASP A 1 200 ? -11.352 -14.102 4.32 1 97.69 200 ASP A N 1
ATOM 1520 C CA . ASP A 1 200 ? -11.344 -12.656 4.555 1 97.69 200 ASP A CA 1
ATOM 1521 C C . ASP A 1 200 ? -12.484 -11.977 3.797 1 97.69 200 ASP A C 1
ATOM 1523 O O . ASP A 1 200 ? -13 -12.523 2.816 1 97.69 200 ASP A O 1
ATOM 1527 N N . PRO A 1 201 ? -12.953 -10.805 4.316 1 97.75 201 PRO A N 1
ATOM 1528 C CA . PRO A 1 201 ? -13.82 -10.016 3.438 1 97.75 201 PRO A CA 1
ATOM 1529 C C . PRO A 1 201 ? -13.109 -9.555 2.166 1 97.75 201 PRO A C 1
ATOM 1531 O O . PRO A 1 201 ? -11.883 -9.453 2.145 1 97.75 201 PRO A O 1
ATOM 1534 N N . PHE A 1 202 ? -13.867 -9.336 1.153 1 97.69 202 PHE A N 1
ATOM 1535 C CA . PHE A 1 202 ? -13.258 -8.836 -0.075 1 97.69 202 PHE A CA 1
ATOM 1536 C C . PHE A 1 202 ? -12.984 -7.34 0.025 1 97.69 202 PHE A C 1
ATOM 1538 O O . PHE A 1 202 ? -13.648 -6.629 0.782 1 97.69 202 PHE A O 1
ATOM 1545 N N . GLU A 1 203 ? -11.984 -6.867 -0.803 1 96.69 203 GLU A N 1
ATOM 1546 C CA . GLU A 1 203 ? -11.602 -5.461 -0.874 1 96.69 203 GLU A CA 1
ATOM 1547 C C . GLU A 1 203 ? -12.742 -4.598 -1.402 1 96.69 203 GLU A C 1
ATOM 1549 O O . GLU A 1 203 ? -13.547 -5.055 -2.211 1 96.69 203 GLU A O 1
ATOM 1554 N N . ARG A 1 204 ? -12.789 -3.42 -1.036 1 95.69 204 ARG A N 1
ATOM 1555 C CA . ARG A 1 204 ? -13.812 -2.479 -1.478 1 95.69 204 ARG A CA 1
ATOM 1556 C C . ARG A 1 204 ? -13.242 -1.482 -2.482 1 95.69 204 ARG A C 1
ATOM 1558 O O . ARG A 1 204 ? -13.906 -0.508 -2.842 1 95.69 204 ARG A O 1
ATOM 1565 N N . ALA A 1 205 ? -12.008 -1.736 -2.951 1 94.88 205 ALA A N 1
ATOM 1566 C CA . ALA A 1 205 ? -11.328 -0.842 -3.885 1 94.88 205 ALA A CA 1
ATOM 1567 C C . ALA A 1 205 ? -11.586 -1.254 -5.328 1 94.88 205 ALA A C 1
ATOM 1569 O O . ALA A 1 205 ? -11.078 -0.626 -6.262 1 94.88 205 ALA A O 1
ATOM 1570 N N . GLY A 1 206 ? -12.336 -2.186 -5.609 1 94.56 206 GLY A N 1
ATOM 1571 C CA . GLY A 1 206 ? -12.617 -2.67 -6.949 1 94.56 206 GLY A CA 1
ATOM 1572 C C . GLY A 1 206 ? -13.836 -3.566 -7.02 1 94.56 206 GLY A C 1
ATOM 1573 O O . GLY A 1 206 ? -14.508 -3.789 -6.008 1 94.56 206 GLY A O 1
ATOM 1574 N N . PRO A 1 207 ? -14.148 -4.043 -8.219 1 96.81 207 PRO A N 1
ATOM 1575 C CA . PRO A 1 207 ? -15.352 -4.863 -8.375 1 96.81 207 PRO A CA 1
ATOM 1576 C C . PRO A 1 207 ? -15.219 -6.234 -7.715 1 96.81 207 PRO A C 1
ATOM 1578 O O . PRO A 1 207 ? -14.109 -6.773 -7.617 1 96.81 207 PRO A O 1
ATOM 1581 N N . GLU A 1 208 ? -16.328 -6.816 -7.262 1 96.88 208 GLU A N 1
ATOM 1582 C CA . GLU A 1 208 ? -16.359 -8.156 -6.68 1 96.88 208 GLU A CA 1
ATOM 1583 C C . GLU A 1 208 ? -15.891 -9.203 -7.68 1 96.88 208 GLU A C 1
ATOM 1585 O O . GLU A 1 208 ? -16.094 -9.062 -8.883 1 96.88 208 GLU A O 1
ATOM 1590 N N . PRO A 1 209 ? -15.273 -10.18 -7.176 1 98.06 209 PRO A N 1
ATOM 1591 C CA . PRO A 1 209 ? -14.836 -11.25 -8.078 1 98.06 209 PRO A CA 1
ATOM 1592 C C . PRO A 1 209 ? -16 -12 -8.711 1 98.06 209 PRO A C 1
ATOM 1594 O O . PRO A 1 209 ? -17.062 -12.141 -8.094 1 98.06 209 PRO A O 1
ATOM 1597 N N . SER A 1 210 ? -15.812 -12.5 -9.867 1 96.69 210 SER A N 1
ATOM 1598 C CA . SER A 1 210 ? -16.812 -13.305 -10.539 1 96.69 210 SER A CA 1
ATOM 1599 C C . SER A 1 210 ? -16.906 -14.703 -9.93 1 96.69 210 SER A C 1
ATOM 1601 O O . SER A 1 210 ? -17.938 -15.375 -10.047 1 96.69 210 SER A O 1
ATOM 1603 N N . LEU A 1 211 ? -15.867 -15.164 -9.367 1 98.25 211 LEU A N 1
ATOM 1604 C CA . LEU A 1 211 ? -15.758 -16.453 -8.68 1 98.25 211 LEU A CA 1
ATOM 1605 C C . LEU A 1 211 ? -14.938 -16.312 -7.402 1 98.25 211 LEU A C 1
ATOM 1607 O O . LEU A 1 211 ? -13.914 -15.633 -7.383 1 98.25 211 LEU A O 1
ATOM 1611 N N . THR A 1 212 ? -15.414 -16.859 -6.293 1 98.69 212 THR A N 1
ATOM 1612 C CA . THR A 1 212 ? -14.648 -16.984 -5.062 1 98.69 212 THR A CA 1
ATOM 1613 C C . THR A 1 212 ? -14.508 -18.453 -4.664 1 98.69 212 THR A C 1
ATOM 1615 O O . THR A 1 212 ? -15.484 -19.203 -4.695 1 98.69 212 THR A O 1
ATOM 1618 N N . ALA A 1 213 ? -13.297 -18.875 -4.391 1 98.69 213 ALA A N 1
ATOM 1619 C CA . ALA A 1 213 ? -12.984 -20.25 -4.004 1 98.69 213 ALA A CA 1
ATOM 1620 C C . ALA A 1 213 ? -12.031 -20.281 -2.816 1 98.69 213 ALA A C 1
ATOM 1622 O O . ALA A 1 213 ? -11.406 -19.281 -2.484 1 98.69 213 ALA A O 1
ATOM 1623 N N . SER A 1 214 ? -11.914 -21.453 -2.156 1 98.38 214 SER A N 1
ATOM 1624 C CA . SER A 1 214 ? -11.07 -21.562 -0.972 1 98.38 214 SER A CA 1
ATOM 1625 C C . SER A 1 214 ? -9.719 -22.172 -1.315 1 98.38 214 SER A C 1
ATOM 1627 O O . SER A 1 214 ? -8.805 -22.188 -0.486 1 98.38 214 SER A O 1
ATOM 1629 N N . SER A 1 215 ? -9.625 -22.688 -2.594 1 98.75 215 SER A N 1
ATOM 1630 C CA . SER A 1 215 ? -8.391 -23.344 -3.031 1 98.75 215 SER A CA 1
ATOM 1631 C C . SER A 1 215 ? -8.273 -23.328 -4.551 1 98.75 215 SER A C 1
ATOM 1633 O O . SER A 1 215 ? -9.227 -22.984 -5.254 1 98.75 215 SER A O 1
ATOM 1635 N N . LEU A 1 216 ? -7.055 -23.578 -5.059 1 98.88 216 LEU A N 1
ATOM 1636 C CA . LEU A 1 216 ? -6.863 -23.703 -6.5 1 98.88 216 LEU A CA 1
ATOM 1637 C C . LEU A 1 216 ? -7.617 -24.906 -7.047 1 98.88 216 LEU A C 1
ATOM 1639 O O . LEU A 1 216 ? -8.109 -24.875 -8.18 1 98.88 216 LEU A O 1
ATOM 1643 N N . ALA A 1 217 ? -7.703 -25.969 -6.23 1 98.62 217 ALA A N 1
ATOM 1644 C CA . ALA A 1 217 ? -8.484 -27.141 -6.605 1 98.62 217 ALA A CA 1
ATOM 1645 C C . ALA A 1 217 ? -9.945 -26.766 -6.859 1 98.62 217 ALA A C 1
ATOM 1647 O O . ALA A 1 217 ? -10.562 -27.266 -7.809 1 98.62 217 ALA A O 1
ATOM 1648 N N . ASP A 1 218 ? -10.523 -25.891 -5.949 1 98.62 218 ASP A N 1
ATOM 1649 C CA . ASP A 1 218 ? -11.891 -25.422 -6.121 1 98.62 218 ASP A CA 1
ATOM 1650 C C . ASP A 1 218 ? -12.039 -24.625 -7.422 1 98.62 218 ASP A C 1
ATOM 1652 O O . ASP A 1 218 ? -13.062 -24.734 -8.102 1 98.62 218 ASP A O 1
ATOM 1656 N N . VAL A 1 219 ? -11.055 -23.812 -7.777 1 98.69 219 VAL A N 1
ATOM 1657 C CA . VAL A 1 219 ? -11.086 -23.062 -9.023 1 98.69 219 VAL A CA 1
ATOM 1658 C C . VAL A 1 219 ? -11.133 -24.016 -10.211 1 98.69 219 VAL A C 1
ATOM 1660 O O . VAL A 1 219 ? -11.93 -23.828 -11.133 1 98.69 219 VAL A O 1
ATOM 1663 N N . ALA A 1 220 ? -10.227 -25.047 -10.172 1 98.56 220 ALA A N 1
ATOM 1664 C CA . ALA A 1 220 ? -10.203 -26.047 -11.242 1 98.56 220 ALA A CA 1
ATOM 1665 C C . ALA A 1 220 ? -11.547 -26.766 -11.344 1 98.56 220 ALA A C 1
ATOM 1667 O O . ALA A 1 220 ? -12.016 -27.062 -12.445 1 98.56 220 ALA A O 1
ATOM 1668 N N . GLY A 1 221 ? -12.117 -27.062 -10.188 1 98 221 GLY A N 1
ATOM 1669 C CA . GLY A 1 221 ? -13.414 -27.719 -10.18 1 98 221 GLY A CA 1
ATOM 1670 C C . GLY A 1 221 ? -14.508 -26.906 -10.836 1 98 221 GLY A C 1
ATOM 1671 O O . GLY A 1 221 ? -15.398 -27.453 -11.484 1 98 221 GLY A O 1
ATOM 1672 N N . GLU A 1 222 ? -14.445 -25.562 -10.719 1 97.44 222 GLU A N 1
ATOM 1673 C CA . GLU A 1 222 ? -15.469 -24.656 -11.227 1 97.44 222 GLU A CA 1
ATOM 1674 C C . GLU A 1 222 ? -15.25 -24.359 -12.711 1 97.44 222 GLU A C 1
ATOM 1676 O O . GLU A 1 222 ? -16.203 -24.078 -13.438 1 97.44 222 GLU A O 1
ATOM 1681 N N . LEU A 1 223 ? -14.008 -24.375 -13.148 1 96.94 223 LEU A N 1
ATOM 1682 C CA . LEU A 1 223 ? -13.719 -23.828 -14.477 1 96.94 223 LEU A CA 1
ATOM 1683 C C . LEU A 1 223 ? -13.391 -24.953 -15.461 1 96.94 223 LEU A C 1
ATOM 1685 O O . LEU A 1 223 ? -13.391 -24.734 -16.672 1 96.94 223 LEU A O 1
ATOM 1689 N N . ALA A 1 224 ? -13.023 -26.078 -14.961 1 92.75 224 ALA A N 1
ATOM 1690 C CA . ALA A 1 224 ? -12.68 -27.172 -15.852 1 92.75 224 ALA A CA 1
ATOM 1691 C C . ALA A 1 224 ? -13.938 -27.875 -16.375 1 92.75 224 ALA A C 1
ATOM 1693 O O . ALA A 1 224 ? -14.977 -27.875 -15.703 1 92.75 224 ALA A O 1
ATOM 1694 N N . MET B 1 1 ? 16.844 30.734 3.068 1 79.44 1 MET B N 1
ATOM 1695 C CA . MET B 1 1 ? 15.961 31.422 2.137 1 79.44 1 MET B CA 1
ATOM 1696 C C . MET B 1 1 ? 14.523 30.938 2.289 1 79.44 1 MET B C 1
ATOM 1698 O O . MET B 1 1 ? 14.289 29.781 2.666 1 79.44 1 MET B O 1
ATOM 1702 N N . ALA B 1 2 ? 13.609 31.922 2.141 1 90.31 2 ALA B N 1
ATOM 1703 C CA . ALA B 1 2 ? 12.195 31.609 2.273 1 90.31 2 ALA B CA 1
ATOM 1704 C C . ALA B 1 2 ? 11.773 30.516 1.293 1 90.31 2 ALA B C 1
ATOM 1706 O O . ALA B 1 2 ? 12.203 30.516 0.137 1 90.31 2 ALA B O 1
ATOM 1707 N N . GLU B 1 3 ? 11.109 29.453 1.814 1 95.38 3 GLU B N 1
ATOM 1708 C CA . GLU B 1 3 ? 10.586 28.328 1.057 1 95.38 3 GLU B CA 1
ATOM 1709 C C . GLU B 1 3 ? 9.07 28.219 1.183 1 95.38 3 GLU B C 1
ATOM 1711 O O . GLU B 1 3 ? 8.461 28.906 2.002 1 95.38 3 GLU B O 1
ATOM 1716 N N . THR B 1 4 ? 8.461 27.484 0.23 1 98.44 4 THR B N 1
ATOM 1717 C CA . THR B 1 4 ? 7.121 26.969 0.477 1 98.44 4 THR B CA 1
ATOM 1718 C C . THR B 1 4 ? 7.191 25.625 1.216 1 98.44 4 THR B C 1
ATOM 1720 O O . THR B 1 4 ? 7.82 24.688 0.742 1 98.44 4 THR B O 1
ATOM 1723 N N . LEU B 1 5 ? 6.664 25.641 2.377 1 98.88 5 LEU B N 1
ATOM 1724 C CA . LEU B 1 5 ? 6.574 24.422 3.174 1 98.88 5 LEU B CA 1
ATOM 1725 C C . LEU B 1 5 ? 5.199 23.766 3.029 1 98.88 5 LEU B C 1
ATOM 1727 O O . LEU B 1 5 ? 4.18 24.406 3.309 1 98.88 5 LEU B O 1
ATOM 1731 N N . CYS B 1 6 ? 5.113 22.562 2.537 1 98.94 6 CYS B N 1
ATOM 1732 C CA . CYS B 1 6 ? 3.883 21.797 2.373 1 98.94 6 CYS B CA 1
ATOM 1733 C C . CYS B 1 6 ? 3.75 20.734 3.465 1 98.94 6 CYS B C 1
ATOM 1735 O O . CYS B 1 6 ? 4.418 19.703 3.42 1 98.94 6 CYS B O 1
ATOM 1737 N N . PHE B 1 7 ? 2.873 20.953 4.395 1 99 7 PHE B N 1
ATOM 1738 C CA . PHE B 1 7 ? 2.688 20.047 5.516 1 99 7 PHE B CA 1
ATOM 1739 C C . PHE B 1 7 ? 1.634 18.984 5.184 1 99 7 PHE B C 1
ATOM 1741 O O . PHE B 1 7 ? 0.517 19.328 4.785 1 99 7 PHE B O 1
ATOM 1748 N N . ASP B 1 8 ? 1.986 17.75 5.363 1 98.94 8 ASP B N 1
ATOM 1749 C CA . ASP B 1 8 ? 0.984 16.688 5.348 1 98.94 8 ASP B CA 1
ATOM 1750 C C . ASP B 1 8 ? -0.027 16.875 6.477 1 98.94 8 ASP B C 1
ATOM 1752 O O . ASP B 1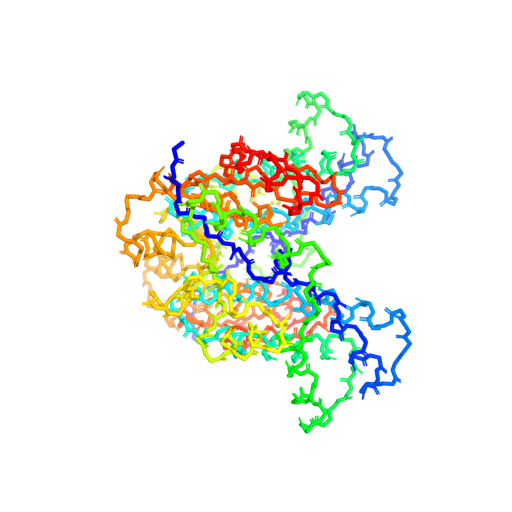 8 ? 0.3 17.422 7.527 1 98.94 8 ASP B O 1
ATOM 1756 N N . MET B 1 9 ? -1.214 16.469 6.246 1 98.94 9 MET B N 1
ATOM 1757 C CA . MET B 1 9 ? -2.275 16.625 7.234 1 98.94 9 MET B CA 1
ATOM 1758 C C . MET B 1 9 ? -2.373 15.406 8.141 1 98.94 9 MET B C 1
ATOM 1760 O O . MET B 1 9 ? -2.111 15.492 9.336 1 98.94 9 MET B O 1
ATOM 1764 N N . TYR B 1 10 ? -2.705 14.25 7.629 1 98.88 10 TYR B N 1
ATOM 1765 C CA . TYR B 1 10 ? -3.014 13.023 8.367 1 98.88 10 TYR B CA 1
ATOM 1766 C C . TYR B 1 10 ? -1.737 12.32 8.812 1 98.88 10 TYR B C 1
ATOM 1768 O O . TYR B 1 10 ? -0.982 11.805 7.988 1 98.88 10 TYR B O 1
ATOM 1776 N N . GLY B 1 11 ? -1.528 12.281 10.07 1 98.5 11 GLY B N 1
ATOM 1777 C CA . GLY B 1 11 ? -0.336 11.656 10.617 1 98.5 11 GLY B CA 1
ATOM 1778 C C . GLY B 1 11 ? 0.827 12.625 10.766 1 98.5 11 GLY B C 1
ATOM 1779 O O . GLY B 1 11 ? 1.924 12.227 11.164 1 98.5 11 GLY B O 1
ATOM 1780 N N . THR B 1 12 ? 0.628 13.906 10.484 1 98.88 12 THR B N 1
ATOM 1781 C CA . THR B 1 12 ? 1.676 14.922 10.578 1 98.88 12 THR B CA 1
ATOM 1782 C C . THR B 1 12 ? 1.184 16.141 11.352 1 98.88 12 THR B C 1
ATOM 1784 O O . THR B 1 12 ? 1.565 16.344 12.5 1 98.88 12 THR B O 1
ATOM 1787 N N . LEU B 1 13 ? 0.261 16.922 10.766 1 98.94 13 LEU B N 1
ATOM 1788 C CA . LEU B 1 13 ? -0.333 18 11.539 1 98.94 13 LEU B CA 1
ATOM 1789 C C . LEU B 1 13 ? -1.354 17.469 12.531 1 98.94 13 LEU B C 1
ATOM 1791 O O . LEU B 1 13 ? -1.45 17.969 13.656 1 98.94 13 LEU B O 1
ATOM 1795 N N . CYS B 1 14 ? -2.119 16.438 12.094 1 98.94 14 CYS B N 1
ATOM 1796 C CA . CYS B 1 14 ? -3.146 15.836 12.938 1 98.94 14 CYS B CA 1
ATOM 1797 C C . CYS B 1 14 ? -2.838 14.367 13.195 1 98.94 14 CYS B C 1
ATOM 1799 O O . CYS B 1 14 ? -2.371 13.656 12.305 1 98.94 14 CYS B O 1
ATOM 1801 N N . ASP B 1 15 ? -3.105 13.891 14.406 1 98.69 15 ASP B N 1
ATOM 1802 C CA . ASP B 1 15 ? -2.879 12.516 14.836 1 98.69 15 ASP B CA 1
ATOM 1803 C C . ASP B 1 15 ? -4.043 11.609 14.43 1 98.69 15 ASP B C 1
ATOM 1805 O O . ASP B 1 15 ? -5.105 11.641 15.055 1 98.69 15 ASP B O 1
ATOM 1809 N N . THR B 1 16 ? -3.828 10.734 13.477 1 98.5 16 THR B N 1
ATOM 1810 C CA . THR B 1 16 ? -4.898 9.891 12.953 1 98.5 16 THR B CA 1
ATOM 1811 C C . THR B 1 16 ? -5.379 8.906 14.016 1 98.5 16 THR B C 1
ATOM 1813 O O . THR B 1 16 ? -6.52 8.445 13.969 1 98.5 16 THR B O 1
ATOM 1816 N N . SER B 1 17 ? -4.578 8.562 15.023 1 97.75 17 SER B N 1
ATOM 1817 C CA . SER B 1 17 ? -4.961 7.59 16.047 1 97.75 17 SER B CA 1
ATOM 1818 C C . SER B 1 17 ? -6.012 8.164 16.984 1 97.75 17 SER B C 1
ATOM 1820 O O . SER B 1 17 ? -6.605 7.426 17.781 1 97.75 17 SER B O 1
ATOM 1822 N N . SER B 1 18 ? -6.27 9.469 16.906 1 98.25 18 SER B N 1
ATOM 1823 C CA . SER B 1 18 ? -7.258 10.07 17.797 1 98.25 18 SER B CA 1
ATOM 1824 C C . SER B 1 18 ? -8.664 9.57 17.484 1 98.25 18 SER B C 1
ATOM 1826 O O . SER B 1 18 ? -9.586 9.758 18.266 1 98.25 18 SER B O 1
ATOM 1828 N N . VAL B 1 19 ? -8.844 8.93 16.344 1 98.56 19 VAL B N 1
ATOM 1829 C CA . VAL B 1 19 ? -10.141 8.359 15.992 1 98.56 19 VAL B CA 1
ATOM 1830 C C . VAL B 1 19 ? -10.5 7.254 16.984 1 98.56 19 VAL B C 1
ATOM 1832 O O . VAL B 1 19 ? -11.664 6.863 17.109 1 98.56 19 VAL B O 1
ATOM 1835 N N . ARG B 1 20 ? -9.523 6.688 17.672 1 98.38 20 ARG B N 1
ATOM 1836 C CA . ARG B 1 20 ? -9.734 5.566 18.578 1 98.38 20 ARG B CA 1
ATOM 1837 C C . ARG B 1 20 ? -10.75 5.922 19.672 1 98.38 20 ARG B C 1
ATOM 1839 O O . ARG B 1 20 ? -11.516 5.066 20.109 1 98.38 20 ARG B O 1
ATOM 1846 N N . GLU B 1 21 ? -10.734 7.176 20.109 1 97.44 21 GLU B N 1
ATOM 1847 C CA . GLU B 1 21 ? -11.711 7.605 21.109 1 97.44 21 GLU B CA 1
ATOM 1848 C C . GLU B 1 21 ? -13.141 7.453 20.578 1 97.44 21 GLU B C 1
ATOM 1850 O O . GLU B 1 21 ? -14.016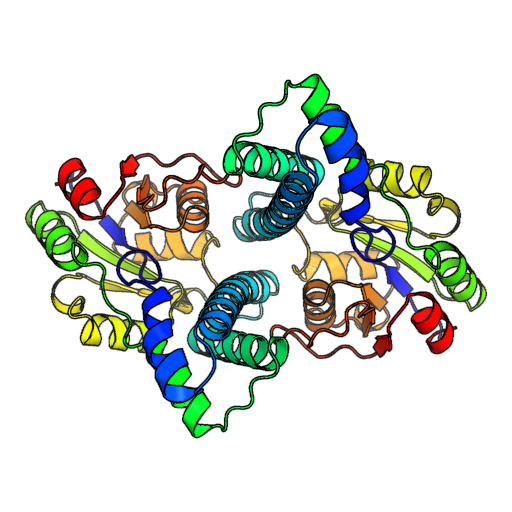 6.961 21.297 1 97.44 21 GLU B O 1
ATOM 1855 N N . THR B 1 22 ? -13.359 7.941 19.359 1 98.31 22 THR B N 1
ATOM 1856 C CA . THR B 1 22 ? -14.672 7.824 18.734 1 98.31 22 THR B CA 1
ATOM 1857 C C . THR B 1 22 ? -15.039 6.359 18.516 1 98.31 22 THR B C 1
ATOM 1859 O O . THR B 1 22 ? -16.188 5.957 18.75 1 98.31 22 THR B O 1
ATOM 1862 N N . LEU B 1 23 ? -14.094 5.52 18 1 98.62 23 LEU B N 1
ATOM 1863 C CA . LEU B 1 23 ? -14.336 4.094 17.828 1 98.62 23 LEU B CA 1
ATOM 1864 C C . LEU B 1 23 ? -14.789 3.455 19.125 1 98.62 23 LEU B C 1
ATOM 1866 O O . LEU B 1 23 ? -15.781 2.723 19.156 1 98.62 23 LEU B O 1
ATOM 1870 N N . ALA B 1 24 ? -14.078 3.77 20.234 1 98.12 24 ALA B N 1
ATOM 1871 C CA . ALA B 1 24 ? -14.398 3.209 21.547 1 98.12 24 ALA B CA 1
ATOM 1872 C C . ALA B 1 24 ? -15.789 3.648 22 1 98.12 24 ALA B C 1
ATOM 1874 O O . ALA B 1 24 ? -16.562 2.848 22.547 1 98.12 24 ALA B O 1
ATOM 1875 N N . ALA B 1 25 ? -16.125 4.855 21.766 1 97.75 25 ALA B N 1
ATOM 1876 C CA . ALA B 1 25 ? -17.391 5.426 22.219 1 97.75 25 ALA B CA 1
ATOM 1877 C C . ALA B 1 25 ? -18.562 4.887 21.406 1 97.75 25 ALA B C 1
ATOM 1879 O O . ALA B 1 25 ? -19.625 4.613 21.953 1 97.75 25 ALA B O 1
ATOM 1880 N N . GLU B 1 26 ? -18.375 4.73 20.078 1 98.19 26 GLU B N 1
ATOM 1881 C CA . GLU B 1 26 ? -19.484 4.469 19.172 1 98.19 26 GLU B CA 1
ATOM 1882 C C . GLU B 1 26 ? -19.719 2.969 19.016 1 98.19 26 GLU B C 1
ATOM 1884 O O . GLU B 1 26 ? -20.828 2.537 18.719 1 98.19 26 GLU B O 1
ATOM 1889 N N . LEU B 1 27 ? -18.688 2.111 19.094 1 97.5 27 LEU B N 1
ATOM 1890 C CA . LEU B 1 27 ? -18.812 0.7 18.75 1 97.5 27 LEU B CA 1
ATOM 1891 C C . LEU B 1 27 ? -18.875 -0.167 20 1 97.5 27 LEU B C 1
ATOM 1893 O O . LEU B 1 27 ? -19.266 -1.333 19.938 1 97.5 27 LEU B O 1
ATOM 1897 N N . ALA B 1 28 ? -18.656 0.272 21.141 1 91.19 28 ALA B N 1
ATOM 1898 C CA . ALA B 1 28 ? -18.75 -0.431 22.422 1 91.19 28 ALA B CA 1
ATOM 1899 C C . ALA B 1 28 ? -18 -1.762 22.375 1 91.19 28 ALA B C 1
ATOM 1901 O O . ALA B 1 28 ? -18.562 -2.807 22.719 1 91.19 28 ALA B O 1
ATOM 1902 N N . VAL B 1 29 ? -16.812 -1.784 21.828 1 97 29 VAL B N 1
ATOM 1903 C CA . VAL B 1 29 ? -15.953 -2.963 21.766 1 97 29 VAL B CA 1
ATOM 1904 C C . VAL B 1 29 ? -14.75 -2.783 22.688 1 97 29 VAL B C 1
ATOM 1906 O O . VAL B 1 29 ? -14.531 -1.695 23.234 1 97 29 VAL B O 1
ATOM 1909 N N . SER B 1 30 ? -14 -3.877 22.969 1 97.88 30 SER B N 1
ATOM 1910 C CA . SER B 1 30 ? -12.844 -3.832 23.859 1 97.88 30 SER B CA 1
ATOM 1911 C C . SER B 1 30 ? -11.773 -2.891 23.328 1 97.88 30 SER B C 1
ATOM 1913 O O . SER B 1 30 ? -11.711 -2.631 22.125 1 97.88 30 SER B O 1
ATOM 1915 N N . ASP B 1 31 ? -10.922 -2.439 24.219 1 97.56 31 ASP B N 1
ATOM 1916 C CA . ASP B 1 31 ? -9.812 -1.574 23.828 1 97.56 31 ASP B CA 1
ATOM 1917 C C . ASP B 1 31 ? -8.891 -2.271 22.828 1 97.56 31 ASP B C 1
ATOM 1919 O O . ASP B 1 31 ? -8.352 -1.634 21.922 1 97.56 31 ASP B O 1
ATOM 1923 N N . ALA B 1 32 ? -8.711 -3.527 23.016 1 98 32 ALA B N 1
ATOM 1924 C CA . ALA B 1 32 ? -7.867 -4.305 22.094 1 98 32 ALA B CA 1
ATOM 1925 C C . ALA B 1 32 ? -8.453 -4.32 20.688 1 98 32 ALA B C 1
ATOM 1927 O O . ALA B 1 32 ? -7.727 -4.164 19.703 1 98 32 ALA B O 1
ATOM 1928 N N . LEU B 1 33 ? -9.75 -4.473 20.625 1 98.5 33 LEU B N 1
ATOM 1929 C CA . LEU B 1 33 ? -10.406 -4.512 19.312 1 98.5 33 LEU B CA 1
ATOM 1930 C C . LEU B 1 33 ? -10.422 -3.129 18.672 1 98.5 33 LEU B C 1
ATOM 1932 O O . LEU B 1 33 ? -10.289 -3.004 17.453 1 98.5 33 LEU B O 1
ATOM 1936 N N . VAL B 1 34 ? -10.555 -2.074 19.469 1 98.69 34 VAL B N 1
ATOM 1937 C CA . VAL B 1 34 ? -10.469 -0.708 18.969 1 98.69 34 VAL B CA 1
ATOM 1938 C C . VAL B 1 34 ? -9.117 -0.486 18.297 1 98.69 34 VAL B C 1
ATOM 1940 O O . VAL B 1 34 ? -9.039 0.084 17.203 1 98.69 34 VAL B O 1
ATOM 1943 N N . ALA B 1 35 ? -8.078 -0.956 18.953 1 98.44 35 ALA B N 1
ATOM 1944 C CA . ALA B 1 35 ? -6.73 -0.8 18.406 1 98.44 35 ALA B CA 1
ATOM 1945 C C . ALA B 1 35 ? -6.594 -1.525 17.062 1 98.44 35 ALA B C 1
ATOM 1947 O O . ALA B 1 35 ? -6.004 -0.995 16.125 1 98.44 35 ALA B O 1
ATOM 1948 N N . GLU B 1 36 ? -7.145 -2.766 16.984 1 98.5 36 GLU B N 1
ATOM 1949 C CA . GLU B 1 36 ? -7.098 -3.539 15.75 1 98.5 36 GLU B CA 1
ATOM 1950 C C . GLU B 1 36 ? -7.906 -2.863 14.648 1 98.5 36 GLU B C 1
ATOM 1952 O O . GLU B 1 36 ? -7.465 -2.799 13.492 1 98.5 36 GLU B O 1
ATOM 1957 N N . LEU B 1 37 ? -9.078 -2.33 15.008 1 98.69 37 LEU B N 1
ATOM 1958 C CA . LEU B 1 37 ? -9.945 -1.642 14.055 1 98.69 37 LEU B CA 1
ATOM 1959 C C . LEU B 1 37 ? -9.258 -0.396 13.5 1 98.69 37 LEU B C 1
ATOM 1961 O O . LEU B 1 37 ? -9.258 -0.167 12.289 1 98.69 37 LEU B O 1
ATOM 1965 N N . ASP B 1 38 ? -8.68 0.361 14.414 1 98.75 38 ASP B N 1
ATOM 1966 C CA . ASP B 1 38 ? -7.973 1.573 14.008 1 98.75 38 ASP B CA 1
ATOM 1967 C C . ASP B 1 38 ? -6.824 1.248 13.062 1 98.75 38 ASP B C 1
ATOM 1969 O O . ASP B 1 38 ? -6.684 1.876 12.008 1 98.75 38 ASP B O 1
ATOM 1973 N N . ALA B 1 39 ? -6.008 0.237 13.398 1 98.56 39 ALA B N 1
ATOM 1974 C CA . ALA B 1 39 ? -4.852 -0.147 12.586 1 98.56 39 ALA B CA 1
ATOM 1975 C C . ALA B 1 39 ? -5.285 -0.632 11.211 1 98.56 39 ALA B C 1
ATOM 1977 O O . ALA B 1 39 ? -4.695 -0.245 10.195 1 98.56 39 ALA B O 1
ATOM 1978 N N . THR B 1 40 ? -6.32 -1.488 11.172 1 98.75 40 THR B N 1
ATOM 1979 C CA . THR B 1 40 ? -6.832 -2.008 9.914 1 98.75 40 THR B CA 1
ATOM 1980 C C . THR B 1 40 ? -7.402 -0.883 9.055 1 98.75 40 THR B C 1
ATOM 1982 O O . THR B 1 40 ? -7.141 -0.817 7.852 1 98.75 40 THR B O 1
ATOM 1985 N N . TRP B 1 41 ? -8.164 0.032 9.68 1 98.88 41 TRP B N 1
ATOM 1986 C CA . TRP B 1 41 ? -8.781 1.157 8.992 1 98.88 41 TRP B CA 1
ATOM 1987 C C . TRP B 1 41 ? -7.727 2.035 8.328 1 98.88 41 TRP B C 1
ATOM 1989 O O . TRP B 1 41 ? -7.828 2.344 7.137 1 98.88 41 TRP B O 1
ATOM 1999 N N . ARG B 1 42 ? -6.75 2.369 9.07 1 98.75 42 ARG B N 1
ATOM 2000 C CA . ARG B 1 42 ? -5.691 3.234 8.555 1 98.75 42 ARG B CA 1
ATOM 2001 C C . ARG B 1 42 ? -4.918 2.547 7.438 1 98.75 42 ARG B C 1
ATOM 2003 O O . ARG B 1 42 ? -4.637 3.156 6.402 1 98.75 42 ARG B O 1
ATOM 2010 N N . ALA B 1 43 ? -4.531 1.306 7.629 1 98.44 43 ALA B N 1
ATOM 2011 C CA . ALA B 1 43 ? -3.779 0.559 6.625 1 98.44 43 ALA B CA 1
ATOM 2012 C C . ALA B 1 43 ? -4.562 0.449 5.32 1 98.44 43 ALA B C 1
ATOM 2014 O O . ALA B 1 43 ? -4.012 0.653 4.238 1 98.44 43 ALA B O 1
ATOM 2015 N N . LYS B 1 44 ? -5.836 0.134 5.43 1 98.75 44 LYS B N 1
ATOM 2016 C CA . LYS B 1 44 ? -6.664 -0.03 4.238 1 98.75 44 LYS B CA 1
ATOM 2017 C C . LYS B 1 44 ? -6.93 1.312 3.564 1 98.75 44 LYS B C 1
ATOM 2019 O O . LYS B 1 44 ? -7.027 1.389 2.338 1 98.75 44 LYS B O 1
ATOM 2024 N N . GLN B 1 45 ? -7.109 2.404 4.363 1 98.81 45 GLN B N 1
ATOM 2025 C CA . GLN B 1 45 ? -7.246 3.75 3.812 1 98.81 45 GLN B CA 1
ATOM 2026 C C . GLN B 1 45 ? -6.098 4.078 2.865 1 98.81 45 GLN B C 1
ATOM 2028 O O . GLN B 1 45 ? -6.324 4.512 1.733 1 98.81 45 GLN B O 1
ATOM 2033 N N . LEU B 1 46 ? -4.863 3.797 3.273 1 98.62 46 LEU B N 1
ATOM 2034 C CA . LEU B 1 46 ? -3.676 4.074 2.471 1 98.62 46 LEU B CA 1
ATOM 2035 C C . LEU B 1 46 ? -3.576 3.107 1.296 1 98.62 46 LEU B C 1
ATOM 2037 O O . LEU B 1 46 ? -3.293 3.52 0.169 1 98.62 46 LEU B O 1
ATOM 2041 N N . GLN B 1 47 ? -3.822 1.84 1.539 1 98.69 47 GLN B N 1
ATOM 2042 C CA . GLN B 1 47 ? -3.773 0.843 0.474 1 98.69 47 GLN B CA 1
ATOM 2043 C C . GLN B 1 47 ? -4.766 1.178 -0.638 1 98.69 47 GLN B C 1
ATOM 2045 O O . GLN B 1 47 ? -4.418 1.128 -1.82 1 98.69 47 GLN B O 1
ATOM 2050 N N . TYR B 1 48 ? -6.004 1.521 -0.229 1 98.81 48 TYR B N 1
ATOM 2051 C CA . TYR B 1 48 ? -7.031 1.829 -1.221 1 98.81 48 TYR B CA 1
ATOM 2052 C C . TYR B 1 48 ? -6.668 3.082 -2.008 1 98.81 48 TYR B C 1
ATOM 2054 O O . TYR B 1 48 ? -6.922 3.162 -3.213 1 98.81 48 TYR B O 1
ATOM 2062 N N . ALA B 1 49 ? -6.102 4.035 -1.356 1 98.81 49 ALA B N 1
ATOM 2063 C CA . ALA B 1 49 ? -5.66 5.23 -2.07 1 98.81 49 ALA B CA 1
ATOM 2064 C C . ALA B 1 49 ? -4.621 4.883 -3.135 1 98.81 49 ALA B C 1
ATOM 2066 O O . ALA B 1 49 ? -4.715 5.34 -4.277 1 98.81 49 ALA B O 1
ATOM 2067 N N . TYR B 1 50 ? -3.594 4.051 -2.783 1 98.69 50 TYR B N 1
ATOM 2068 C CA . TYR B 1 50 ? -2.607 3.594 -3.756 1 98.69 50 TYR B CA 1
ATOM 2069 C C . TYR B 1 50 ? -3.279 2.873 -4.918 1 98.69 50 TYR B C 1
ATOM 2071 O O . TYR B 1 50 ? -2.965 3.131 -6.082 1 98.69 50 TYR B O 1
ATOM 2079 N N . GLN B 1 51 ? -4.203 1.985 -4.574 1 98.75 51 GLN B N 1
ATOM 2080 C CA . GLN B 1 51 ? -4.828 1.123 -5.574 1 98.75 51 GLN B CA 1
ATOM 2081 C C . GLN B 1 51 ? -5.633 1.94 -6.578 1 98.75 51 GLN B C 1
ATOM 2083 O O . GLN B 1 51 ? -5.438 1.815 -7.789 1 98.75 51 GLN B O 1
ATOM 2088 N N . VAL B 1 52 ? -6.512 2.82 -6.086 1 98.69 52 VAL B N 1
ATOM 2089 C CA . VAL B 1 52 ? -7.402 3.523 -7 1 98.69 52 VAL B CA 1
ATOM 2090 C C . VAL B 1 52 ? -6.605 4.527 -7.832 1 98.69 52 VAL B C 1
ATOM 2092 O O . VAL B 1 52 ? -6.969 4.828 -8.969 1 98.69 52 VAL B O 1
ATOM 2095 N N . ALA B 1 53 ? -5.504 5.039 -7.258 1 98.75 53 ALA B N 1
ATOM 2096 C CA . ALA B 1 53 ? -4.617 5.891 -8.047 1 98.75 53 ALA B CA 1
ATOM 2097 C C . ALA B 1 53 ? -3.963 5.102 -9.18 1 98.75 53 ALA B C 1
ATOM 2099 O O . ALA B 1 53 ? -3.967 5.539 -10.328 1 98.75 53 ALA B O 1
ATOM 2100 N N . LEU B 1 54 ? -3.424 3.934 -8.875 1 98.44 54 LEU B N 1
ATOM 2101 C CA . LEU B 1 54 ? -2.738 3.113 -9.867 1 98.44 54 LEU B CA 1
ATOM 2102 C C . LEU B 1 54 ? -3.721 2.582 -10.906 1 98.44 54 LEU B C 1
ATOM 2104 O O . LEU B 1 54 ? -3.365 2.422 -12.07 1 98.44 54 LEU B O 1
ATOM 2108 N N . MET B 1 55 ? -4.965 2.309 -10.492 1 98.38 55 MET B N 1
ATOM 2109 C CA . MET B 1 55 ? -5.992 1.729 -11.359 1 98.38 55 MET B CA 1
ATOM 2110 C C . MET B 1 55 ? -6.605 2.791 -12.266 1 98.38 55 MET B C 1
ATOM 2112 O O . MET B 1 55 ? -7.434 2.48 -13.117 1 98.38 55 MET B O 1
ATOM 2116 N N . ASP B 1 56 ? -6.184 4.059 -12.086 1 97.06 56 ASP B N 1
ATOM 2117 C CA . ASP B 1 56 ? -6.805 5.188 -12.773 1 97.06 56 ASP B CA 1
ATOM 2118 C C . ASP B 1 56 ? -8.312 5.223 -12.523 1 97.06 56 ASP B C 1
ATOM 2120 O O . ASP B 1 56 ? -9.094 5.371 -13.461 1 97.06 56 ASP B O 1
ATOM 2124 N N . ASP B 1 57 ? -8.688 4.957 -11.359 1 98.12 57 ASP B N 1
ATOM 2125 C CA . ASP B 1 57 ? -10.07 4.941 -10.898 1 98.12 57 ASP B CA 1
ATOM 2126 C C . ASP B 1 57 ? -10.25 5.832 -9.672 1 98.12 57 ASP B C 1
ATOM 2128 O O . ASP B 1 57 ? -10.727 5.375 -8.633 1 98.12 57 ASP B O 1
ATOM 2132 N N . TYR B 1 58 ? -9.898 7.102 -9.852 1 98.25 58 TYR B N 1
ATOM 2133 C CA . TYR B 1 58 ? -9.859 8.055 -8.75 1 98.25 58 TYR B CA 1
ATOM 2134 C C . TYR B 1 58 ? -11.234 8.18 -8.094 1 98.25 58 TYR B C 1
ATOM 2136 O O . TYR B 1 58 ? -12.258 8.188 -8.773 1 98.25 58 TYR B O 1
ATOM 2144 N N . ARG B 1 59 ? -11.25 8.227 -6.828 1 97.94 59 ARG B N 1
ATOM 2145 C CA . ARG B 1 59 ? -12.359 8.656 -5.996 1 97.94 59 ARG B CA 1
ATOM 2146 C C . ARG B 1 59 ? -11.883 9.547 -4.855 1 97.94 59 ARG B C 1
ATOM 2148 O O . ARG B 1 59 ? -10.758 9.398 -4.371 1 97.94 59 ARG B O 1
ATOM 2155 N N . PRO B 1 60 ? -12.773 10.445 -4.359 1 98.69 60 PRO B N 1
ATOM 2156 C CA . PRO B 1 60 ? -12.359 11.336 -3.275 1 98.69 60 PRO B CA 1
ATOM 2157 C C . PRO B 1 60 ? -11.891 10.57 -2.035 1 98.69 60 PRO B C 1
ATOM 2159 O O . PRO B 1 60 ? -12.43 9.508 -1.722 1 98.69 60 PRO B O 1
ATOM 2162 N N . PHE B 1 61 ? -10.93 11.133 -1.332 1 98.88 61 PHE B N 1
ATOM 2163 C CA . PHE B 1 61 ? -10.32 10.477 -0.185 1 98.88 61 PHE B CA 1
ATOM 2164 C C . PHE B 1 61 ? -11.367 10.164 0.88 1 98.88 61 PHE B C 1
ATOM 2166 O O . PHE B 1 61 ? -11.258 9.156 1.583 1 98.88 61 PHE B O 1
ATOM 2173 N N . TRP B 1 62 ? -12.398 10.945 0.984 1 98.88 62 TRP B N 1
ATOM 2174 C CA . TRP B 1 62 ? -13.5 10.68 1.903 1 98.88 62 TRP B CA 1
ATOM 2175 C C . TRP B 1 62 ? -14.133 9.32 1.607 1 98.88 62 TRP B C 1
ATOM 2177 O O . TRP B 1 62 ? -14.406 8.547 2.523 1 98.88 62 TRP B O 1
ATOM 2187 N N . ASP B 1 63 ? -14.398 9.039 0.326 1 98.75 63 ASP B N 1
ATOM 2188 C CA . ASP B 1 63 ? -14.977 7.758 -0.077 1 98.75 63 ASP B CA 1
ATOM 2189 C C . ASP B 1 63 ? -14.008 6.609 0.185 1 98.75 63 ASP B C 1
ATOM 2191 O O . ASP B 1 63 ? -14.414 5.523 0.602 1 98.75 63 ASP B O 1
ATOM 2195 N N . VAL B 1 64 ? -12.734 6.848 -0.093 1 98.88 64 VAL B N 1
ATOM 2196 C CA . VAL B 1 64 ? -11.695 5.871 0.205 1 98.88 64 VAL B CA 1
ATOM 2197 C C . VAL B 1 64 ? -11.703 5.547 1.697 1 98.88 64 VAL B C 1
ATOM 2199 O O . VAL B 1 64 ? -11.633 4.375 2.084 1 98.88 64 VAL B O 1
ATOM 2202 N N . THR B 1 65 ? -11.766 6.59 2.516 1 98.94 65 THR B N 1
ATOM 2203 C CA . THR B 1 65 ? -11.805 6.449 3.967 1 98.94 65 THR B CA 1
ATOM 2204 C C . THR B 1 65 ? -13.039 5.664 4.398 1 98.94 65 THR B C 1
ATOM 2206 O O . THR B 1 65 ? -12.953 4.793 5.27 1 98.94 65 THR B O 1
ATOM 2209 N N . ARG B 1 66 ? -14.141 5.957 3.793 1 98.88 66 ARG B N 1
ATOM 2210 C CA . ARG B 1 66 ? -15.391 5.262 4.078 1 98.88 66 ARG B CA 1
ATOM 2211 C C . ARG B 1 66 ? -15.281 3.779 3.734 1 98.88 66 ARG B C 1
ATOM 2213 O O . ARG B 1 66 ? -15.672 2.924 4.531 1 98.88 66 ARG B O 1
ATOM 2220 N N . ASP B 1 67 ? -14.805 3.486 2.543 1 98.81 67 ASP B N 1
ATOM 2221 C CA . ASP B 1 67 ? -14.656 2.1 2.107 1 98.81 67 ASP B CA 1
ATOM 2222 C C . ASP B 1 67 ? -13.695 1.339 3.025 1 98.81 67 ASP B C 1
ATOM 2224 O O . ASP B 1 67 ? -13.945 0.181 3.365 1 98.81 67 ASP B O 1
ATOM 2228 N N . ALA B 1 68 ? -12.594 1.964 3.439 1 98.88 68 ALA B N 1
ATOM 2229 C CA . ALA B 1 68 ? -11.617 1.352 4.34 1 98.88 68 ALA B CA 1
ATOM 2230 C C . ALA B 1 68 ? -12.25 1.037 5.695 1 98.88 68 ALA B C 1
ATOM 2232 O O . ALA B 1 68 ? -11.977 -0.01 6.285 1 98.88 68 ALA B O 1
ATOM 2233 N N . LEU B 1 69 ? -13.102 1.992 6.191 1 98.88 69 LEU B N 1
ATOM 2234 C CA . LEU B 1 69 ? -13.828 1.728 7.43 1 98.88 69 LEU B CA 1
ATOM 2235 C C . LEU B 1 69 ? -14.719 0.499 7.281 1 98.88 69 LEU B C 1
ATOM 2237 O O . LEU B 1 69 ? -14.75 -0.359 8.164 1 98.88 69 LEU B O 1
ATOM 2241 N N . GLY B 1 70 ? -15.453 0.487 6.199 1 98.81 70 GLY B N 1
ATOM 2242 C CA . GLY B 1 70 ? -16.297 -0.667 5.945 1 98.81 70 GLY B CA 1
ATOM 2243 C C . GLY B 1 70 ? -15.539 -1.981 5.973 1 98.81 70 GLY B C 1
ATOM 2244 O O . GLY B 1 70 ? -15.992 -2.953 6.582 1 98.81 70 GLY B O 1
ATOM 2245 N N . TYR B 1 71 ? -14.422 -2.033 5.352 1 98.81 71 TYR B N 1
ATOM 2246 C CA . TYR B 1 71 ? -13.602 -3.238 5.359 1 98.81 71 TYR B CA 1
ATOM 2247 C C . TYR B 1 71 ? -13.18 -3.604 6.777 1 98.81 71 TYR B C 1
ATOM 2249 O O . TYR B 1 71 ? -13.25 -4.77 7.172 1 98.81 71 TYR B O 1
ATOM 2257 N N . ALA B 1 72 ? -12.625 -2.588 7.508 1 98.81 72 ALA B N 1
ATOM 2258 C CA . ALA B 1 72 ? -12.148 -2.84 8.867 1 98.81 72 ALA B CA 1
ATOM 2259 C C . ALA B 1 72 ? -13.25 -3.443 9.734 1 98.81 72 ALA B C 1
ATOM 2261 O O . ALA B 1 72 ? -13.008 -4.402 10.469 1 98.81 72 ALA B O 1
ATOM 2262 N N . LEU B 1 73 ? -14.469 -2.861 9.617 1 98.81 73 LEU B N 1
ATOM 2263 C CA . LEU B 1 73 ? -15.602 -3.383 10.375 1 98.81 73 LEU B CA 1
ATOM 2264 C C . LEU B 1 73 ? -15.898 -4.824 9.977 1 98.81 73 LEU B C 1
ATOM 2266 O O . LEU B 1 73 ? -16.094 -5.684 10.844 1 98.81 73 LEU B O 1
ATOM 2270 N N . ASP B 1 74 ? -15.898 -5.137 8.711 1 98.62 74 ASP B N 1
ATOM 2271 C CA . ASP B 1 74 ? -16.156 -6.488 8.227 1 98.62 74 ASP B CA 1
ATOM 2272 C C . ASP B 1 74 ? -15.07 -7.457 8.688 1 98.62 74 ASP B C 1
ATOM 2274 O O . ASP B 1 74 ? -15.375 -8.57 9.125 1 98.62 74 ASP B O 1
ATOM 2278 N N . GLN B 1 75 ? -13.82 -7.016 8.578 1 98.56 75 GLN B N 1
ATOM 2279 C CA . GLN B 1 75 ? -12.688 -7.867 8.922 1 98.56 75 GLN B CA 1
ATOM 2280 C C . GLN B 1 75 ? -12.766 -8.328 10.375 1 98.56 75 GLN B C 1
ATOM 2282 O O . GLN B 1 75 ? -12.422 -9.477 10.688 1 98.56 75 GLN B O 1
ATOM 2287 N N . TRP B 1 76 ? -13.195 -7.43 11.211 1 98.5 76 TRP B N 1
ATOM 2288 C CA . TRP B 1 76 ? -13.164 -7.75 12.641 1 98.5 76 TRP B CA 1
ATOM 2289 C C . TRP B 1 76 ? -14.555 -8.109 13.148 1 98.5 76 TRP B C 1
ATOM 2291 O O . TRP B 1 76 ? -14.758 -8.266 14.352 1 98.5 76 TRP B O 1
ATOM 2301 N N . GLY B 1 77 ? -15.539 -8.242 12.258 1 97.81 77 GLY B N 1
ATOM 2302 C CA . GLY B 1 77 ? -16.875 -8.734 12.578 1 97.81 77 GLY B CA 1
ATOM 2303 C C . GLY B 1 77 ? -17.656 -7.785 13.469 1 97.81 77 GLY B C 1
ATOM 2304 O O . GLY B 1 77 ? -18.406 -8.227 14.336 1 97.81 77 GLY B O 1
ATOM 2305 N N . VAL B 1 78 ? -17.438 -6.508 13.32 1 98.38 78 VAL B N 1
ATOM 2306 C CA . VAL B 1 78 ? -18.141 -5.516 14.125 1 98.38 78 VAL B CA 1
ATOM 2307 C C . VAL B 1 78 ? -19.312 -4.934 13.328 1 98.38 78 VAL B C 1
ATOM 2309 O O . VAL B 1 78 ? -19.109 -4.352 12.266 1 98.38 78 VAL B O 1
ATOM 2312 N N . ALA B 1 79 ? -20.469 -5.102 13.82 1 96.75 79 ALA B N 1
ATOM 2313 C CA . ALA B 1 79 ? -21.656 -4.531 13.195 1 96.75 79 ALA B CA 1
ATOM 2314 C C . ALA B 1 79 ? -21.859 -3.076 13.617 1 96.75 79 ALA B C 1
ATOM 2316 O O . ALA B 1 79 ? -21.609 -2.721 14.773 1 96.75 79 ALA B O 1
ATOM 2317 N N . ALA B 1 80 ? -22.172 -2.258 12.742 1 97.75 80 ALA B N 1
ATOM 2318 C CA . ALA B 1 80 ? -22.531 -0.859 12.977 1 97.75 80 ALA B CA 1
ATOM 2319 C C . ALA B 1 80 ? -23.578 -0.382 11.984 1 97.75 80 ALA B C 1
ATOM 2321 O O . ALA B 1 80 ? -23.453 -0.611 10.781 1 97.75 80 ALA B O 1
ATOM 2322 N N . ASP B 1 81 ? -24.656 0.219 12.531 1 97.88 81 ASP B N 1
ATOM 2323 C CA . ASP B 1 81 ? -25.672 0.769 11.633 1 97.88 81 ASP B CA 1
ATOM 2324 C C . ASP B 1 81 ? -25.141 1.995 10.891 1 97.88 81 ASP B C 1
ATOM 2326 O O . ASP B 1 81 ? -24.062 2.502 11.211 1 97.88 81 ASP B O 1
ATOM 2330 N N . GLU B 1 82 ? -25.859 2.404 9.898 1 97.88 82 GLU B N 1
ATOM 2331 C CA . GLU B 1 82 ? -25.391 3.459 9.008 1 97.88 82 GLU B CA 1
ATOM 2332 C C . GLU B 1 82 ? -25.141 4.758 9.766 1 97.88 82 GLU B C 1
ATOM 2334 O O . GLU B 1 82 ? -24.094 5.402 9.586 1 97.88 82 GLU B O 1
ATOM 2339 N N . PRO B 1 83 ? -26.031 5.203 10.695 1 98.19 83 PRO B N 1
ATOM 2340 C CA . PRO B 1 83 ? -25.75 6.418 11.461 1 98.19 83 PRO B CA 1
ATOM 2341 C C . PRO B 1 83 ? -24.469 6.312 12.281 1 98.19 83 PRO B C 1
ATOM 2343 O O . PRO B 1 83 ? -23.703 7.277 12.367 1 98.19 83 PRO B O 1
ATOM 2346 N N . THR B 1 84 ? -24.297 5.168 12.898 1 98.44 84 THR B N 1
ATOM 2347 C CA . THR B 1 84 ? -23.078 4.953 13.672 1 98.44 84 THR B CA 1
ATOM 2348 C C . THR B 1 84 ? -21.844 5.023 12.773 1 98.44 84 THR B C 1
ATOM 2350 O O . THR B 1 84 ? -20.844 5.656 13.125 1 98.44 84 THR B O 1
ATOM 2353 N N . ARG B 1 85 ? -21.859 4.383 11.594 1 98.56 85 ARG B N 1
ATOM 2354 C CA . ARG B 1 85 ? -20.75 4.43 10.641 1 98.56 85 ARG B CA 1
ATOM 2355 C C . ARG B 1 85 ? -20.438 5.867 10.242 1 98.56 85 ARG B C 1
ATOM 2357 O O . ARG B 1 85 ? -19.266 6.238 10.125 1 98.56 85 ARG B O 1
ATOM 2364 N N . GLU B 1 86 ? -21.438 6.605 10.055 1 98.44 86 GLU B N 1
ATOM 2365 C CA . GLU B 1 86 ? -21.266 7.996 9.656 1 98.44 86 GLU B CA 1
ATOM 2366 C C . GLU B 1 86 ? -20.594 8.805 10.766 1 98.44 86 GLU B C 1
ATOM 2368 O O . GLU B 1 86 ? -19.75 9.664 10.492 1 98.44 86 GLU B O 1
ATOM 2373 N N . ARG B 1 87 ? -21 8.555 12.008 1 98.19 87 ARG B N 1
ATOM 2374 C CA . ARG B 1 87 ? -20.375 9.242 13.133 1 98.19 87 ARG B CA 1
ATOM 2375 C C . ARG B 1 87 ? -18.906 8.875 13.25 1 98.19 87 ARG B C 1
ATOM 2377 O O . ARG B 1 87 ? -18.062 9.734 13.5 1 98.19 87 ARG B O 1
ATOM 2384 N N . VAL B 1 88 ? -18.641 7.594 13.047 1 98.75 88 VAL B N 1
ATOM 2385 C CA . VAL B 1 88 ? -17.25 7.129 13.117 1 98.75 88 VAL B CA 1
ATOM 2386 C C . VAL B 1 88 ? -16.453 7.742 11.969 1 98.75 88 VAL B C 1
ATOM 2388 O O . VAL B 1 88 ? -15.336 8.234 12.188 1 98.75 88 VAL B O 1
ATOM 2391 N N . LEU B 1 89 ? -17 7.723 10.789 1 98.81 89 LEU B N 1
ATOM 2392 C CA . LEU B 1 89 ? -16.328 8.297 9.625 1 98.81 89 LEU B CA 1
ATOM 2393 C C . LEU B 1 89 ? -16.016 9.773 9.852 1 98.81 89 LEU B C 1
ATOM 2395 O O . LEU B 1 89 ? -14.945 10.25 9.492 1 98.81 89 LEU B O 1
ATOM 2399 N N . ALA B 1 90 ? -16.875 10.5 10.5 1 98.62 90 ALA B N 1
ATOM 2400 C CA . ALA B 1 90 ? -16.766 11.938 10.742 1 98.62 90 ALA B CA 1
ATOM 2401 C C . ALA B 1 90 ? -15.602 12.242 11.688 1 98.62 90 ALA B C 1
ATOM 2403 O O . ALA B 1 90 ? -15.133 13.383 11.758 1 98.62 90 ALA B O 1
ATOM 2404 N N . ALA B 1 91 ? -15.133 11.234 12.383 1 98.56 91 ALA B N 1
ATOM 2405 C CA . ALA B 1 91 ? -14 11.422 13.281 1 98.56 91 ALA B CA 1
ATOM 2406 C C . ALA B 1 91 ? -12.758 11.867 12.508 1 98.56 91 ALA B C 1
ATOM 2408 O O . ALA B 1 91 ? -11.891 12.547 13.062 1 98.56 91 ALA B O 1
ATOM 2409 N N . TYR B 1 92 ? -12.688 11.562 11.219 1 98.62 92 TYR B N 1
ATOM 2410 C CA . TYR B 1 92 ? -11.547 11.969 10.414 1 98.62 92 TYR B CA 1
ATOM 2411 C C . TYR B 1 92 ? -11.617 13.453 10.07 1 98.62 92 TYR B C 1
ATOM 2413 O O . TYR B 1 92 ? -10.641 14.031 9.594 1 98.62 92 TYR B O 1
ATOM 2421 N N . GLU B 1 93 ? -12.672 14.102 10.359 1 98.44 93 GLU B N 1
ATOM 2422 C CA . GLU B 1 93 ? -12.781 15.555 10.227 1 98.44 93 GLU B CA 1
ATOM 2423 C C . GLU B 1 93 ? -12.609 16.25 11.57 1 98.44 93 GLU B C 1
ATOM 2425 O O . GLU B 1 93 ? -12.742 17.469 11.672 1 98.44 93 GLU B O 1
ATOM 2430 N N . ARG B 1 94 ? -12.32 15.492 12.609 1 98.25 94 ARG B N 1
ATOM 2431 C CA . ARG B 1 94 ? -12.188 16.016 13.961 1 98.25 94 ARG B CA 1
ATOM 2432 C C . ARG B 1 94 ? -10.953 15.453 14.648 1 98.25 94 ARG B C 1
ATOM 2434 O O . ARG B 1 94 ? -10.945 15.25 15.867 1 98.25 94 ARG B O 1
ATOM 2441 N N . LEU B 1 95 ? -10.016 15.102 13.93 1 98.81 95 LEU B N 1
ATOM 2442 C CA . LEU B 1 95 ? -8.773 14.578 14.492 1 98.81 95 LEU B CA 1
ATOM 2443 C C . LEU B 1 95 ? -8.102 15.617 15.383 1 98.81 95 LEU B C 1
ATOM 2445 O O . LEU B 1 95 ? -8.219 16.828 15.141 1 98.81 95 LEU B O 1
ATOM 2449 N N . ASP B 1 96 ? -7.371 15.148 16.375 1 98.75 96 ASP B N 1
ATOM 2450 C CA . ASP B 1 96 ? -6.602 16.047 17.234 1 98.75 96 ASP B CA 1
ATOM 2451 C C . ASP B 1 96 ? -5.316 16.5 16.531 1 98.75 96 ASP B C 1
ATOM 2453 O O . ASP B 1 96 ? -4.531 15.664 16.078 1 98.75 96 ASP B O 1
ATOM 2457 N N . PRO B 1 97 ? -5.098 17.812 16.453 1 98.81 97 PRO B N 1
ATOM 2458 C CA . PRO B 1 97 ? -3.762 18.234 16.031 1 98.81 97 PRO B CA 1
ATOM 2459 C C . PRO B 1 97 ? -2.668 17.828 17.016 1 98.81 97 PRO B C 1
ATOM 2461 O O . PRO B 1 97 ? -2.932 17.688 18.203 1 98.81 97 PRO B O 1
ATOM 2464 N N . PHE B 1 98 ? -1.46 17.531 16.453 1 98.81 98 PHE B N 1
ATOM 2465 C CA . PHE B 1 98 ? -0.343 17.375 17.391 1 98.81 98 PHE B CA 1
ATOM 2466 C C . PHE B 1 98 ? -0.139 18.656 18.203 1 98.81 98 PHE B C 1
ATOM 2468 O O . PHE B 1 98 ? -0.308 19.766 17.672 1 98.81 98 PHE B O 1
ATOM 2475 N N . PRO B 1 99 ? 0.286 18.562 19.438 1 98.38 99 PRO B N 1
ATOM 2476 C CA . PRO B 1 99 ? 0.323 19.719 20.328 1 98.38 99 PRO B CA 1
ATOM 2477 C C . PRO B 1 99 ? 1.241 20.828 19.828 1 98.38 99 PRO B C 1
ATOM 2479 O O . PRO B 1 99 ? 1.036 22 20.172 1 98.38 99 PRO B O 1
ATOM 2482 N N . ASP B 1 100 ? 2.223 20.516 19.016 1 98.62 100 ASP B N 1
ATOM 2483 C CA . ASP B 1 100 ? 3.207 21.5 18.578 1 98.62 100 ASP B CA 1
ATOM 2484 C C . ASP B 1 100 ? 2.889 22 17.172 1 98.62 100 ASP B C 1
ATOM 2486 O O . ASP B 1 100 ? 3.662 22.766 16.594 1 98.62 100 ASP B O 1
ATOM 2490 N N . ALA B 1 101 ? 1.766 21.625 16.578 1 98.88 101 ALA B N 1
ATOM 2491 C CA . ALA B 1 101 ? 1.461 21.922 15.18 1 98.88 101 ALA B CA 1
ATOM 2492 C C . ALA B 1 101 ? 1.262 23.422 14.969 1 98.88 101 ALA B C 1
ATOM 2494 O O . ALA B 1 101 ? 1.934 24.031 14.133 1 98.88 101 ALA B O 1
ATOM 2495 N N . VAL B 1 102 ? 0.377 24.016 15.773 1 98.75 102 VAL B N 1
ATOM 2496 C CA . VAL B 1 102 ? 0.027 25.422 15.602 1 98.75 102 VAL B CA 1
ATOM 2497 C C . VAL B 1 102 ? 1.26 26.297 15.828 1 98.75 102 VAL B C 1
ATOM 2499 O O . VAL B 1 102 ? 1.551 27.188 15.031 1 98.75 102 VAL B O 1
ATOM 2502 N N . GLU B 1 103 ? 1.93 26.016 16.906 1 98.56 103 GLU B N 1
ATOM 2503 C CA . GLU B 1 103 ? 3.123 26.797 17.219 1 98.56 103 GLU B CA 1
ATOM 2504 C C . GLU B 1 103 ? 4.164 26.672 16.094 1 98.56 103 GLU B C 1
ATOM 2506 O O . GLU B 1 103 ? 4.789 27.672 15.719 1 98.56 103 GLU B O 1
ATOM 2511 N N . ALA B 1 104 ? 4.422 25.484 15.594 1 98.88 104 ALA B N 1
ATOM 2512 C CA . ALA B 1 104 ? 5.387 25.281 14.516 1 98.88 104 ALA B CA 1
ATOM 2513 C C . ALA B 1 104 ? 4.996 26.062 13.266 1 98.88 104 ALA B C 1
ATOM 2515 O O . ALA B 1 104 ? 5.832 26.75 12.664 1 98.88 104 ALA B O 1
ATOM 2516 N N . LEU B 1 105 ? 3.73 25.969 12.852 1 98.88 105 LEU B N 1
ATOM 2517 C CA . LEU B 1 105 ? 3.25 26.688 11.672 1 98.88 105 LEU B CA 1
ATOM 2518 C C . LEU B 1 105 ? 3.432 28.188 11.828 1 98.88 105 LEU B C 1
ATOM 2520 O O . LEU B 1 105 ? 3.885 28.859 10.906 1 98.88 105 LEU B O 1
ATOM 2524 N N . THR B 1 106 ? 3.088 28.688 13.023 1 98.62 106 THR B N 1
ATOM 2525 C CA . THR B 1 106 ? 3.17 30.109 13.305 1 98.62 106 THR B CA 1
ATOM 2526 C C . THR B 1 106 ? 4.617 30.594 13.234 1 98.62 106 THR B C 1
ATOM 2528 O O . THR B 1 106 ? 4.91 31.609 12.578 1 98.62 106 THR B O 1
ATOM 2531 N N . ARG B 1 107 ? 5.508 29.859 13.844 1 98.56 107 ARG B N 1
ATOM 2532 C CA . ARG B 1 107 ? 6.922 30.234 13.844 1 98.56 107 ARG B CA 1
ATOM 2533 C C . ARG B 1 107 ? 7.484 30.25 12.43 1 98.56 107 ARG B C 1
ATOM 2535 O O . ARG B 1 107 ? 8.266 31.141 12.078 1 98.56 107 ARG B O 1
ATOM 2542 N N . LEU B 1 108 ? 7.16 29.312 11.625 1 98.75 108 LEU B N 1
ATOM 2543 C CA . LEU B 1 108 ? 7.668 29.203 10.258 1 98.75 108 LEU B CA 1
ATOM 2544 C C . LEU B 1 108 ? 7.102 30.312 9.383 1 98.75 108 LEU B C 1
ATOM 2546 O O . LEU B 1 108 ? 7.809 30.859 8.539 1 98.75 108 LEU B O 1
ATOM 2550 N N . SER B 1 109 ? 5.773 30.594 9.602 1 98.5 109 SER B N 1
ATOM 2551 C CA . SER B 1 109 ? 5.176 31.719 8.891 1 98.5 109 SER B CA 1
ATOM 2552 C C . SER B 1 109 ? 5.867 33.031 9.25 1 98.5 109 SER B C 1
ATOM 2554 O O . SER B 1 109 ? 6.18 33.844 8.367 1 98.5 109 SER B O 1
ATOM 2556 N N . GLU B 1 110 ? 6.129 33.281 10.5 1 98.06 110 GLU B N 1
ATOM 2557 C CA . GLU B 1 110 ? 6.781 34.5 10.984 1 98.06 110 GLU B CA 1
ATOM 2558 C C . GLU B 1 110 ? 8.203 34.594 10.445 1 98.06 110 GLU B C 1
ATOM 2560 O O . GLU B 1 110 ? 8.719 35.719 10.273 1 98.06 110 GLU B O 1
ATOM 2565 N N . ALA B 1 111 ? 8.805 33.469 10.148 1 98.12 111 ALA B N 1
ATOM 2566 C CA . ALA B 1 111 ? 10.156 33.438 9.594 1 98.12 111 ALA B CA 1
ATOM 2567 C C . ALA B 1 111 ? 10.148 33.75 8.102 1 98.12 111 ALA B C 1
ATOM 2569 O O . ALA B 1 111 ? 11.203 33.844 7.473 1 98.12 111 ALA B O 1
ATOM 2570 N N . GLY B 1 112 ? 8.984 33.844 7.551 1 97.56 112 GLY B N 1
ATOM 2571 C CA . GLY B 1 112 ? 8.883 34.312 6.18 1 97.56 112 GLY B CA 1
ATOM 2572 C C . GLY B 1 112 ? 8.547 33.219 5.195 1 97.56 112 GLY B C 1
ATOM 2573 O O . GLY B 1 112 ? 8.453 33.438 3.992 1 97.56 112 GLY B O 1
ATOM 2574 N N . HIS B 1 113 ? 8.375 31.953 5.637 1 98.38 113 HIS B N 1
ATOM 2575 C CA . HIS B 1 113 ? 8.008 30.844 4.766 1 98.38 113 HIS B CA 1
ATOM 2576 C C . HIS B 1 113 ? 6.535 30.922 4.375 1 98.38 113 HIS B C 1
ATOM 2578 O O . HIS B 1 113 ? 5.715 31.453 5.121 1 98.38 113 HIS B O 1
ATOM 2584 N N . THR B 1 114 ? 6.188 30.484 3.145 1 98.56 114 THR B N 1
ATOM 2585 C CA . THR B 1 114 ? 4.809 30.125 2.832 1 98.56 114 THR B CA 1
ATOM 2586 C C . THR B 1 114 ? 4.449 28.781 3.455 1 98.56 114 THR B C 1
ATOM 2588 O O . THR B 1 114 ? 5.141 27.781 3.234 1 98.56 114 THR B O 1
ATOM 2591 N N . VAL B 1 115 ? 3.426 28.781 4.273 1 98.69 115 VAL B N 1
ATOM 2592 C CA . VAL B 1 115 ? 3.059 27.578 5.031 1 98.69 115 VAL B CA 1
ATOM 2593 C C . VAL B 1 115 ? 1.732 27.031 4.512 1 98.69 115 VAL B C 1
ATOM 2595 O O . VAL B 1 115 ? 0.685 27.656 4.676 1 98.69 115 VAL B O 1
ATOM 2598 N N . THR B 1 116 ? 1.75 25.828 3.855 1 98.88 116 THR B N 1
ATOM 2599 C CA . THR B 1 116 ? 0.551 25.219 3.289 1 98.88 116 THR B CA 1
ATOM 2600 C C . THR B 1 116 ? 0.356 23.812 3.83 1 98.88 116 THR B C 1
ATOM 2602 O O . THR B 1 116 ? 1.268 23.234 4.434 1 98.88 116 THR B O 1
ATOM 2605 N N . ALA B 1 117 ? -0.848 23.328 3.748 1 98.94 117 ALA B N 1
ATOM 2606 C CA . ALA B 1 117 ? -1.106 21.906 3.885 1 98.94 117 ALA B CA 1
ATOM 2607 C C . ALA B 1 117 ? -1.2 21.234 2.52 1 98.94 117 ALA B C 1
ATOM 2609 O O . ALA B 1 117 ? -1.76 21.797 1.578 1 98.94 117 ALA B O 1
ATOM 2610 N N . LEU B 1 118 ? -0.606 20.125 2.344 1 98.94 118 LEU B N 1
ATOM 2611 C CA . LEU B 1 118 ? -0.73 19.25 1.183 1 98.94 118 LEU B CA 1
ATOM 2612 C C . LEU B 1 118 ? -1.188 17.859 1.599 1 98.94 118 LEU B C 1
ATOM 2614 O O . LEU B 1 118 ? -0.487 17.156 2.34 1 98.94 118 LEU B O 1
ATOM 2618 N N . SER B 1 119 ? -2.311 17.422 1.114 1 98.94 119 SER B N 1
ATOM 2619 C CA . SER B 1 119 ? -2.898 16.188 1.638 1 98.94 119 SER B CA 1
ATOM 2620 C C . SER B 1 119 ? -3.674 15.445 0.557 1 98.94 119 SER B C 1
ATOM 2622 O O . SER B 1 119 ? -4.148 16.062 -0.405 1 98.94 119 SER B O 1
ATOM 2624 N N . ASN B 1 120 ? -3.801 14.141 0.725 1 98.88 120 ASN B N 1
ATOM 2625 C CA . ASN B 1 120 ? -4.656 13.305 -0.111 1 98.88 120 ASN B CA 1
ATOM 2626 C C . ASN B 1 120 ? -6.133 13.625 0.1 1 98.88 120 ASN B C 1
ATOM 2628 O O . ASN B 1 120 ? -6.977 13.273 -0.726 1 98.88 120 ASN B O 1
ATOM 2632 N N . GLY B 1 121 ? -6.473 14.258 1.227 1 98.88 121 GLY B N 1
ATOM 2633 C CA . GLY B 1 121 ? -7.859 14.586 1.51 1 98.88 121 GLY B CA 1
ATOM 2634 C C . GLY B 1 121 ? -8.484 15.484 0.463 1 98.88 121 GLY B C 1
ATOM 2635 O O . GLY B 1 121 ? -7.816 16.359 -0.085 1 98.88 121 GLY B O 1
ATOM 2636 N N . ASN B 1 122 ? -9.758 15.211 0.129 1 98.81 122 ASN B N 1
ATOM 2637 C CA . ASN B 1 122 ? -10.461 16.109 -0.783 1 98.81 122 ASN B CA 1
ATOM 2638 C C . ASN B 1 122 ? -10.812 17.422 -0.106 1 98.81 122 ASN B C 1
ATOM 2640 O O . ASN B 1 122 ? -10.805 17.516 1.123 1 98.81 122 ASN B O 1
ATOM 2644 N N . PRO B 1 123 ? -11.086 18.484 -0.857 1 98.69 123 PRO B N 1
ATOM 2645 C CA . PRO B 1 123 ? -11.156 19.859 -0.338 1 98.69 123 PRO B CA 1
ATOM 2646 C C . PRO B 1 123 ? -12.141 20 0.822 1 98.69 123 PRO B C 1
ATOM 2648 O O . PRO B 1 123 ? -11.805 20.578 1.854 1 98.69 123 PRO B O 1
ATOM 2651 N N . GLU B 1 124 ? -13.297 19.422 0.761 1 98.38 124 GLU B N 1
ATOM 2652 C CA . GLU B 1 124 ? -14.312 19.594 1.791 1 98.38 124 GLU B CA 1
ATOM 2653 C C . GLU B 1 124 ? -13.859 19 3.123 1 98.38 124 GLU B C 1
ATOM 2655 O O . GLU B 1 124 ? -13.969 19.656 4.164 1 98.38 124 GLU B O 1
ATOM 2660 N N . MET B 1 125 ? -13.328 17.797 3.08 1 98.44 125 MET B N 1
ATOM 2661 C CA . MET B 1 125 ? -12.93 17.172 4.336 1 98.44 125 MET B CA 1
ATOM 2662 C C . MET B 1 125 ? -11.727 17.891 4.945 1 98.44 125 MET B C 1
ATOM 26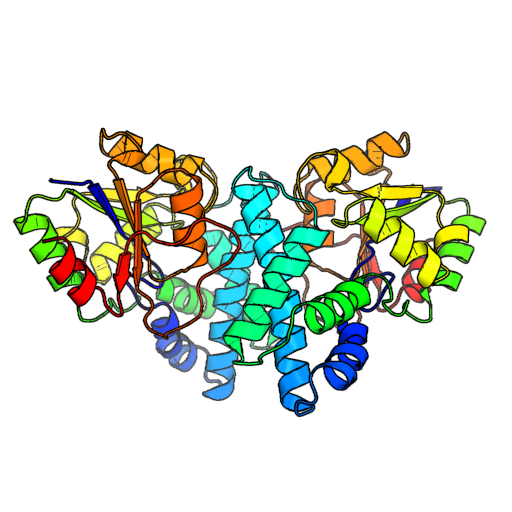64 O O . MET B 1 125 ? -11.641 18.031 6.164 1 98.44 125 MET B O 1
ATOM 2668 N N . LEU B 1 126 ? -10.797 18.375 4.098 1 98.81 126 LEU B N 1
ATOM 2669 C CA . LEU B 1 126 ? -9.609 19.062 4.586 1 98.81 126 LEU B CA 1
ATOM 2670 C C . LEU B 1 126 ? -9.984 20.406 5.211 1 98.81 126 LEU B C 1
ATOM 2672 O O . LEU B 1 126 ? -9.438 20.781 6.25 1 98.81 126 LEU B O 1
ATOM 2676 N N . GLY B 1 127 ? -10.867 21.141 4.473 1 98.69 127 GLY B N 1
ATOM 2677 C CA . GLY B 1 127 ? -11.328 22.391 5.039 1 98.69 127 GLY B CA 1
ATOM 2678 C C . GLY B 1 127 ? -11.984 22.219 6.402 1 98.69 127 GLY B C 1
ATOM 2679 O O . GLY B 1 127 ? -11.688 22.984 7.332 1 98.69 127 GLY B O 1
ATOM 2680 N N . THR B 1 128 ? -12.844 21.234 6.527 1 98.81 128 THR B N 1
ATOM 2681 C CA . THR B 1 128 ? -13.531 20.953 7.781 1 98.81 128 THR B CA 1
ATOM 2682 C C . THR B 1 128 ? -12.539 20.578 8.875 1 98.81 128 THR B C 1
ATOM 2684 O O . THR B 1 128 ? -12.609 21.109 9.992 1 98.81 128 THR B O 1
ATOM 2687 N N . LEU B 1 129 ? -11.609 19.734 8.57 1 98.88 129 LEU B N 1
ATOM 2688 C CA . LEU B 1 129 ? -10.625 19.281 9.555 1 98.88 129 LEU B CA 1
ATOM 2689 C C . LEU B 1 129 ? -9.734 20.453 9.984 1 98.88 129 LEU B C 1
ATOM 2691 O O . LEU B 1 129 ? -9.477 20.625 11.18 1 98.88 129 LEU B O 1
ATOM 2695 N N . ALA B 1 130 ? -9.203 21.203 9.016 1 98.88 130 ALA B N 1
ATOM 2696 C CA . ALA B 1 130 ? -8.336 22.344 9.344 1 98.88 130 ALA B CA 1
ATOM 2697 C C . ALA B 1 130 ? -9.047 23.328 10.273 1 98.88 130 ALA B C 1
ATOM 2699 O O . ALA B 1 130 ? -8.438 23.859 11.203 1 98.88 130 ALA B O 1
ATOM 2700 N N . GLY B 1 131 ? -10.305 23.594 9.969 1 98.69 131 GLY B N 1
ATOM 2701 C CA . GLY B 1 131 ? -11.102 24.453 10.828 1 98.69 131 GLY B CA 1
ATOM 2702 C C . GLY B 1 131 ? -11.305 23.891 12.219 1 98.69 131 GLY B C 1
ATOM 2703 O O . GLY B 1 131 ? -11.023 24.547 13.219 1 98.69 131 GLY B O 1
ATOM 2704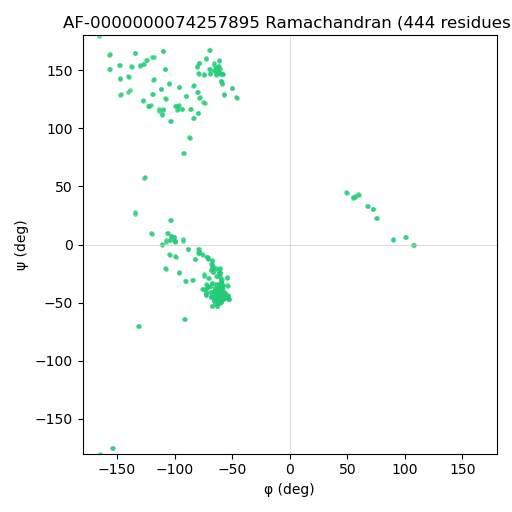 N N . ASN B 1 132 ? -11.797 22.625 12.32 1 98.69 132 ASN B N 1
ATOM 2705 C CA . ASN B 1 132 ? -12.07 21.953 13.586 1 98.69 132 ASN B CA 1
ATOM 2706 C C . ASN B 1 132 ? -10.812 21.859 14.453 1 98.69 132 ASN B C 1
ATOM 2708 O O . ASN B 1 132 ? -10.891 21.938 15.68 1 98.69 132 ASN B O 1
ATOM 2712 N N . ALA B 1 133 ? -9.648 21.688 13.836 1 98.56 133 ALA B N 1
ATOM 2713 C CA . ALA B 1 133 ? -8.391 21.438 14.539 1 98.56 133 ALA B CA 1
ATOM 2714 C C . ALA B 1 133 ? -7.707 22.75 14.898 1 98.56 133 ALA B C 1
ATOM 2716 O O . ALA B 1 133 ? -6.656 22.75 15.547 1 98.56 133 ALA B O 1
ATOM 2717 N N . GLY B 1 134 ? -8.305 23.875 14.445 1 98.5 134 GLY B N 1
ATOM 2718 C CA . GLY B 1 134 ? -7.734 25.188 14.742 1 98.5 134 GLY B CA 1
ATOM 2719 C C . GLY B 1 134 ? -6.5 25.5 13.906 1 98.5 134 GLY B C 1
ATOM 2720 O O . GLY B 1 134 ? -5.688 26.344 14.297 1 98.5 134 GLY B O 1
ATOM 2721 N N . LEU B 1 135 ? -6.348 24.859 12.773 1 98.81 135 LEU B N 1
ATOM 2722 C CA . LEU B 1 135 ? -5.152 25 11.953 1 98.81 135 LEU B CA 1
ATOM 2723 C C . LEU B 1 135 ? -5.371 26.031 10.852 1 98.81 135 LEU B C 1
ATOM 2725 O O . LEU B 1 135 ? -4.414 26.641 10.367 1 98.81 135 LEU B O 1
ATOM 2729 N N . ALA B 1 136 ? -6.625 26.281 10.469 1 98.69 136 ALA B N 1
ATOM 2730 C CA . ALA B 1 136 ? -6.988 27.047 9.281 1 98.69 136 ALA B CA 1
ATOM 2731 C C . ALA B 1 136 ? -6.352 28.438 9.305 1 98.69 136 ALA B C 1
ATOM 2733 O O . ALA B 1 136 ? -5.75 28.859 8.32 1 98.69 136 ALA B O 1
ATOM 2734 N N . PRO B 1 137 ? -6.324 29.172 10.5 1 98.56 137 PRO B N 1
ATOM 2735 C CA . PRO B 1 137 ? -5.766 30.531 10.516 1 98.56 137 PRO B CA 1
ATOM 2736 C C . PRO B 1 137 ? -4.25 30.547 10.367 1 98.56 137 PRO B C 1
ATOM 2738 O O . PRO B 1 137 ? -3.656 31.609 10.156 1 98.56 137 PRO B O 1
ATOM 2741 N N . HIS B 1 138 ? -3.621 29.406 10.469 1 98.69 138 HIS B N 1
ATOM 2742 C CA . HIS B 1 138 ? -2.164 29.359 10.492 1 98.69 138 HIS B CA 1
ATOM 2743 C C . HIS B 1 138 ? -1.616 28.797 9.18 1 98.69 138 HIS B C 1
ATOM 2745 O O . HIS B 1 138 ? -0.405 28.625 9.031 1 98.69 138 HIS B O 1
ATOM 2751 N N . LEU B 1 139 ? -2.469 28.516 8.211 1 98.88 139 LEU B N 1
ATOM 2752 C CA . LEU B 1 139 ? -2.104 28.016 6.898 1 98.88 139 LEU B CA 1
ATOM 2753 C C . LEU B 1 139 ? -2.383 29.047 5.812 1 98.88 139 LEU B C 1
ATOM 2755 O O . LEU B 1 139 ? -3.461 29.641 5.781 1 98.88 139 LEU B O 1
ATOM 2759 N N . ASP B 1 140 ? -1.447 29.219 4.973 1 98.62 140 ASP B N 1
ATOM 2760 C CA . ASP B 1 140 ? -1.66 30.109 3.834 1 98.62 140 ASP B CA 1
ATOM 2761 C C . ASP B 1 140 ? -2.621 29.484 2.824 1 98.62 140 ASP B C 1
ATOM 2763 O O . ASP B 1 140 ? -3.369 30.188 2.15 1 98.62 140 ASP B O 1
ATOM 2767 N N . GLU B 1 141 ? -2.529 28.188 2.676 1 98.12 141 GLU B N 1
ATOM 2768 C CA . GLU B 1 141 ? -3.352 27.453 1.728 1 98.12 141 GLU B CA 1
ATOM 2769 C C . GLU B 1 141 ? -3.473 25.984 2.133 1 98.12 141 GLU B C 1
ATOM 2771 O O . GLU B 1 141 ? -2.607 25.453 2.834 1 98.12 141 GLU B O 1
ATOM 2776 N N . VAL B 1 142 ? -4.582 25.406 1.76 1 98.81 142 VAL B N 1
ATOM 2777 C CA . VAL B 1 142 ? -4.773 23.953 1.854 1 98.81 142 VAL B CA 1
ATOM 2778 C C . VAL B 1 142 ? -4.879 23.359 0.453 1 98.81 142 VAL B C 1
ATOM 2780 O O . VAL B 1 142 ? -5.805 23.672 -0.295 1 98.81 142 VAL B O 1
ATOM 2783 N N . ILE B 1 143 ? -3.932 22.547 0.089 1 98.88 143 ILE B N 1
ATOM 2784 C CA . ILE B 1 143 ? -3.834 21.984 -1.254 1 98.88 143 ILE B CA 1
ATOM 2785 C C . ILE B 1 143 ? -4.211 20.5 -1.223 1 98.88 143 ILE B C 1
ATOM 2787 O O . ILE B 1 143 ? -3.66 19.734 -0.433 1 98.88 143 ILE B O 1
ATOM 2791 N N . SER B 1 144 ? -5.18 20.141 -2.072 1 98.94 144 SER B N 1
ATOM 2792 C CA . SER B 1 144 ? -5.734 18.781 -2.107 1 98.94 144 SER B CA 1
ATOM 2793 C C . SER B 1 144 ? -5.223 18.016 -3.318 1 98.94 144 SER B C 1
ATOM 2795 O O . SER B 1 144 ? -5.129 18.562 -4.418 1 98.94 144 SER B O 1
ATOM 2797 N N . ALA B 1 145 ? -4.891 16.719 -3.084 1 98.88 145 ALA B N 1
ATOM 2798 C CA . ALA B 1 145 ? -4.539 15.828 -4.191 1 98.88 145 ALA B CA 1
ATOM 2799 C C . ALA B 1 145 ? -5.695 15.695 -5.18 1 98.88 145 ALA B C 1
ATOM 2801 O O . ALA B 1 145 ? -5.496 15.32 -6.336 1 98.88 145 ALA B O 1
ATOM 2802 N N . ASP B 1 146 ? -6.895 16.016 -4.68 1 98.75 146 ASP B N 1
ATOM 2803 C CA . ASP B 1 146 ? -8.102 15.938 -5.488 1 98.75 146 ASP B CA 1
ATOM 2804 C C . ASP B 1 146 ? -7.961 16.75 -6.777 1 98.75 146 ASP B C 1
ATOM 2806 O O . ASP B 1 146 ? -8.586 16.422 -7.789 1 98.75 146 ASP B O 1
ATOM 2810 N N . GLU B 1 147 ? -7.172 17.766 -6.734 1 98.56 147 GLU B N 1
ATOM 2811 C CA . GLU B 1 147 ? -7.047 18.703 -7.848 1 98.56 147 GLU B CA 1
ATOM 2812 C C . GLU B 1 147 ? -6.414 18.031 -9.062 1 98.56 147 GLU B C 1
ATOM 2814 O O . GLU B 1 147 ? -6.523 18.531 -10.18 1 98.56 147 GLU B O 1
ATOM 2819 N N . VAL B 1 148 ? -5.738 16.891 -8.891 1 98.62 148 VAL B N 1
ATOM 2820 C CA . VAL B 1 148 ? -5.07 16.234 -10.016 1 98.62 148 VAL B CA 1
ATOM 2821 C C . VAL B 1 148 ? -5.633 14.836 -10.219 1 98.62 148 VAL B C 1
ATOM 2823 O O . VAL B 1 148 ? -5.027 14.008 -10.898 1 98.62 148 VAL B O 1
ATOM 2826 N N . ASP B 1 149 ? -6.711 14.469 -9.539 1 98.5 149 ASP B N 1
ATOM 2827 C CA . ASP B 1 149 ? -7.43 13.203 -9.656 1 98.5 149 ASP B CA 1
ATOM 2828 C C . ASP B 1 149 ? -6.5 12.016 -9.406 1 98.5 149 ASP B C 1
ATOM 2830 O O . ASP B 1 149 ? -6.508 11.047 -10.164 1 98.5 149 ASP B O 1
ATOM 2834 N N . SER B 1 150 ? -5.652 12.109 -8.438 1 98.62 150 SER B N 1
ATOM 2835 C CA . SER B 1 150 ? -4.746 11.062 -7.988 1 98.62 150 SER B CA 1
ATOM 2836 C C . SER B 1 150 ? -4.367 11.25 -6.523 1 98.62 150 SER B C 1
ATOM 2838 O O . SER B 1 150 ? -4.977 12.055 -5.816 1 98.62 150 SER B O 1
ATOM 2840 N N . PHE B 1 151 ? -3.477 10.43 -6.035 1 98.94 151 PHE B N 1
ATOM 2841 C CA . PHE B 1 151 ? -3.02 10.484 -4.652 1 98.94 151 PHE B CA 1
ATOM 2842 C C . PHE B 1 151 ? -1.496 10.484 -4.586 1 98.94 151 PHE B C 1
ATOM 2844 O O . PHE B 1 151 ? -0.83 10.016 -5.512 1 98.94 151 PHE B O 1
ATOM 2851 N N . LYS B 1 152 ? -1.003 11.102 -3.443 1 98.88 152 LYS B N 1
ATOM 2852 C CA . LYS B 1 152 ? 0.382 10.836 -3.072 1 98.88 152 LYS B CA 1
ATOM 2853 C C . LYS B 1 152 ? 0.666 9.336 -3.066 1 98.88 152 LYS B C 1
ATOM 2855 O O . LYS B 1 152 ? -0.199 8.531 -2.703 1 98.88 152 LYS B O 1
ATOM 2860 N N . PRO B 1 153 ? 1.871 8.844 -3.684 1 98.75 153 PRO B N 1
ATOM 2861 C CA . PRO B 1 153 ? 3.051 9.648 -4.023 1 98.75 153 PRO B CA 1
ATOM 2862 C C . PRO B 1 153 ? 3.148 9.953 -5.516 1 98.75 153 PRO B C 1
ATOM 2864 O O . PRO B 1 153 ? 4.25 10.133 -6.043 1 98.75 153 PRO B O 1
ATOM 2867 N N . ASP B 1 154 ? 2.057 9.883 -6.266 1 98.81 154 ASP B N 1
ATOM 2868 C CA . ASP B 1 154 ? 2.064 10.383 -7.641 1 98.81 154 ASP B CA 1
ATOM 2869 C C . ASP B 1 154 ? 2.727 11.75 -7.727 1 98.81 154 ASP B C 1
ATOM 2871 O O . ASP B 1 154 ? 2.316 12.688 -7.035 1 98.81 154 ASP B O 1
ATOM 2875 N N . PRO B 1 155 ? 3.73 11.898 -8.609 1 98.75 155 PRO B N 1
ATOM 2876 C CA . PRO B 1 155 ? 4.457 13.172 -8.68 1 98.75 155 PRO B CA 1
ATOM 2877 C C . PRO B 1 155 ? 3.559 14.344 -9.047 1 98.75 155 PRO B C 1
ATOM 2879 O O . PRO B 1 155 ? 3.836 15.484 -8.656 1 98.75 155 PRO B O 1
ATOM 2882 N N . ALA B 1 156 ? 2.479 14.078 -9.695 1 98.75 156 ALA B N 1
ATOM 2883 C CA . ALA B 1 156 ? 1.562 15.133 -10.117 1 98.75 156 ALA B CA 1
ATOM 2884 C C . ALA B 1 156 ? 1.032 15.906 -8.906 1 98.75 156 ALA B C 1
ATOM 2886 O O . ALA B 1 156 ? 0.77 17.109 -9 1 98.75 156 ALA B O 1
ATOM 2887 N N . VAL B 1 157 ? 0.876 15.234 -7.777 1 98.94 157 VAL B N 1
ATOM 2888 C CA . VAL B 1 157 ? 0.343 15.859 -6.574 1 98.94 157 VAL B CA 1
ATOM 2889 C C . VAL B 1 157 ? 1.335 16.891 -6.047 1 98.94 157 VAL B C 1
ATOM 2891 O O . VAL B 1 157 ? 0.955 18.016 -5.73 1 98.94 157 VAL B O 1
ATOM 2894 N N . TYR B 1 158 ? 2.602 16.547 -6.008 1 98.88 158 TYR B N 1
ATOM 2895 C CA . TYR B 1 158 ? 3.65 17.422 -5.496 1 98.88 158 TYR B CA 1
ATOM 2896 C C . TYR B 1 158 ? 3.93 18.562 -6.473 1 98.88 158 TYR B C 1
ATOM 2898 O O . TYR B 1 158 ? 4.129 19.703 -6.062 1 98.88 158 TYR B O 1
ATOM 2906 N N . GLU B 1 159 ? 3.957 18.219 -7.754 1 98.81 159 GLU B N 1
ATOM 2907 C CA . GLU B 1 159 ? 4.145 19.234 -8.789 1 98.81 159 GLU B CA 1
ATOM 2908 C C . GLU B 1 159 ? 3.023 20.266 -8.766 1 98.81 159 GLU B C 1
ATOM 2910 O O . GLU B 1 159 ? 3.273 21.453 -8.914 1 98.81 159 GLU B O 1
ATOM 2915 N N . ASN B 1 160 ? 1.801 19.781 -8.586 1 98.81 160 ASN B N 1
ATOM 2916 C CA . ASN B 1 160 ? 0.661 20.688 -8.492 1 98.81 160 ASN B CA 1
ATOM 2917 C C . ASN B 1 160 ? 0.791 21.641 -7.301 1 98.81 160 ASN B C 1
ATOM 2919 O O . ASN B 1 160 ? 0.433 22.812 -7.395 1 98.81 160 ASN B O 1
ATOM 2923 N N . ALA B 1 161 ? 1.238 21.125 -6.168 1 98.75 161 ALA B N 1
ATOM 2924 C CA . ALA B 1 161 ? 1.432 21.969 -4.988 1 98.75 161 ALA B CA 1
ATOM 2925 C C . ALA B 1 161 ? 2.422 23.094 -5.273 1 98.75 161 ALA B C 1
ATOM 2927 O O . ALA B 1 161 ? 2.201 24.25 -4.879 1 98.75 161 ALA B O 1
ATOM 2928 N N . ALA B 1 162 ? 3.498 22.75 -5.941 1 98.56 162 ALA B N 1
ATOM 2929 C CA . ALA B 1 162 ? 4.484 23.75 -6.324 1 98.56 162 ALA B CA 1
ATOM 2930 C C . ALA B 1 162 ? 3.869 24.797 -7.238 1 98.56 162 ALA B C 1
ATOM 2932 O O . ALA B 1 162 ? 4.031 26 -7.012 1 98.56 162 ALA B O 1
ATOM 2933 N N . GLU B 1 163 ? 3.135 24.344 -8.203 1 98.44 163 GLU B N 1
ATOM 2934 C CA . GLU B 1 163 ? 2.486 25.266 -9.141 1 98.44 163 GLU B CA 1
ATOM 2935 C C . GLU B 1 163 ? 1.497 26.172 -8.43 1 98.44 163 GLU B C 1
ATOM 2937 O O . GLU B 1 163 ? 1.447 27.375 -8.703 1 98.44 163 GLU B O 1
ATOM 2942 N N . ARG B 1 164 ? 0.72 25.641 -7.523 1 98.06 164 ARG B N 1
ATOM 2943 C CA . ARG B 1 164 ? -0.294 26.359 -6.77 1 98.06 164 ARG B CA 1
ATOM 2944 C C . ARG B 1 164 ? 0.334 27.484 -5.945 1 98.06 164 ARG B C 1
ATOM 2946 O O . ARG B 1 164 ? -0.311 28.5 -5.672 1 98.06 164 ARG B O 1
ATOM 2953 N N . THR B 1 165 ? 1.562 27.297 -5.578 1 97.5 165 THR B N 1
ATOM 2954 C CA . THR B 1 165 ? 2.215 28.266 -4.707 1 97.5 165 THR B CA 1
ATOM 2955 C C . THR B 1 165 ? 3.182 29.141 -5.504 1 97.5 165 THR B C 1
ATOM 2957 O O . THR B 1 165 ? 3.943 29.906 -4.926 1 97.5 165 THR B O 1
ATOM 2960 N N . GLY B 1 166 ? 3.227 28.953 -6.816 1 97.38 166 GLY B N 1
ATOM 2961 C CA . GLY B 1 166 ? 4.035 29.781 -7.703 1 97.38 166 GLY B CA 1
ATOM 2962 C C . GLY B 1 166 ? 5.52 29.5 -7.578 1 97.38 166 GLY B C 1
ATOM 2963 O O . GLY B 1 166 ? 6.34 30.422 -7.715 1 97.38 166 GLY B O 1
ATOM 2964 N N . ARG B 1 167 ? 5.902 28.344 -7.266 1 97.12 167 ARG B N 1
ATOM 2965 C CA . ARG B 1 167 ? 7.297 27.969 -7.059 1 97.12 167 ARG B CA 1
ATOM 2966 C C . ARG B 1 167 ? 7.672 26.766 -7.906 1 97.12 167 ARG B C 1
ATOM 2968 O O . ARG B 1 167 ? 6.797 26.016 -8.359 1 97.12 167 ARG B O 1
ATOM 2975 N N . ASP B 1 168 ? 8.969 26.672 -8.188 1 97.38 168 ASP B N 1
ATOM 2976 C CA . ASP B 1 168 ? 9.477 25.406 -8.719 1 97.38 168 ASP B CA 1
ATOM 2977 C C . ASP B 1 168 ? 9.43 24.312 -7.652 1 97.38 168 ASP B C 1
ATOM 2979 O O . ASP B 1 168 ? 9.578 24.594 -6.461 1 97.38 168 ASP B O 1
ATOM 2983 N N . VAL B 1 169 ? 9.195 23.062 -8.094 1 98.12 169 VAL B N 1
ATOM 2984 C CA . VAL B 1 169 ? 9.07 21.938 -7.176 1 98.12 169 VAL B CA 1
ATOM 2985 C C . VAL B 1 169 ? 10.305 21.875 -6.27 1 98.12 169 VAL B C 1
ATOM 2987 O O . VAL B 1 169 ? 10.195 21.547 -5.086 1 98.12 169 VAL B O 1
ATOM 2990 N N . GLY B 1 170 ? 11.469 22.203 -6.742 1 97.25 170 GLY B N 1
ATOM 2991 C CA . GLY B 1 170 ? 12.711 22.172 -5.988 1 97.25 170 GLY B CA 1
ATOM 2992 C C . GLY B 1 170 ? 12.797 23.25 -4.93 1 97.25 170 GLY B C 1
ATOM 2993 O O . GLY B 1 170 ? 13.656 23.203 -4.047 1 97.25 170 GLY B O 1
ATOM 2994 N N . GLU B 1 171 ? 11.883 24.234 -4.973 1 97.06 171 GLU B N 1
ATOM 2995 C CA . GLU B 1 171 ? 11.836 25.328 -4.004 1 97.06 171 GLU B CA 1
ATOM 2996 C C . GLU B 1 171 ? 10.781 25.078 -2.936 1 97.06 171 GLU B C 1
ATOM 2998 O O . GLU B 1 171 ? 10.539 25.922 -2.072 1 97.06 171 GLU B O 1
ATOM 3003 N N . CYS B 1 172 ? 10.188 23.969 -3.021 1 98.56 172 CYS B N 1
ATOM 3004 C CA . CYS B 1 172 ? 9.195 23.547 -2.035 1 98.56 172 CYS B CA 1
ATOM 3005 C C . CYS B 1 172 ? 9.75 22.438 -1.157 1 98.56 172 CYS B C 1
ATOM 3007 O O . CYS B 1 172 ? 10.664 21.719 -1.561 1 98.56 172 CYS B O 1
ATOM 3009 N N . ARG B 1 173 ? 9.305 22.344 0.025 1 98.81 173 ARG B N 1
ATOM 3010 C CA . ARG B 1 173 ? 9.672 21.297 0.961 1 98.81 173 ARG B CA 1
ATOM 3011 C C . ARG B 1 173 ? 8.422 20.625 1.535 1 98.81 173 ARG B C 1
ATOM 3013 O O . ARG B 1 173 ? 7.535 21.297 2.059 1 98.81 173 ARG B O 1
ATOM 3020 N N . LEU B 1 174 ? 8.336 19.312 1.383 1 98.94 174 LEU B N 1
ATOM 3021 C CA . LEU B 1 174 ? 7.324 18.562 2.104 1 98.94 174 LEU B CA 1
ATOM 3022 C C . LEU B 1 174 ? 7.754 18.297 3.545 1 98.94 174 LEU B C 1
ATOM 3024 O O . LEU B 1 174 ? 8.898 17.906 3.795 1 98.94 174 LEU B O 1
ATOM 3028 N N . VAL B 1 175 ? 6.902 18.562 4.449 1 98.94 175 VAL B N 1
ATOM 3029 C CA . VAL B 1 175 ? 7.043 18.156 5.84 1 98.94 175 VAL B CA 1
ATOM 3030 C C . VAL B 1 175 ? 6.016 17.062 6.168 1 98.94 175 VAL B C 1
ATOM 3032 O O . VAL B 1 175 ? 4.809 17.328 6.129 1 98.94 175 VAL B O 1
ATOM 3035 N N . SER B 1 176 ? 6.469 15.906 6.484 1 98.94 176 SER B N 1
ATOM 3036 C CA . SER B 1 176 ? 5.535 14.805 6.688 1 98.94 176 SER B CA 1
ATOM 3037 C C . SER B 1 176 ? 6.039 13.836 7.75 1 98.94 176 SER B C 1
ATOM 3039 O O . SER B 1 176 ? 7.246 13.594 7.852 1 98.94 176 SER B O 1
ATOM 3041 N N . GLY B 1 177 ? 5.133 13.336 8.531 1 98.81 177 GLY B N 1
ATOM 3042 C CA . GLY B 1 177 ? 5.438 12.258 9.453 1 98.81 177 GLY B CA 1
ATOM 3043 C C . GLY B 1 177 ? 5.422 10.891 8.797 1 98.81 177 GLY B C 1
ATOM 3044 O O . GLY B 1 177 ? 5.855 9.898 9.398 1 98.81 177 GLY B O 1
ATOM 3045 N N . ASN B 1 178 ? 4.914 10.797 7.621 1 98.62 178 ASN B N 1
ATOM 3046 C CA . ASN B 1 178 ? 4.844 9.547 6.863 1 98.62 178 ASN B CA 1
ATOM 3047 C C . ASN B 1 178 ? 6.051 9.383 5.945 1 98.62 178 ASN B C 1
ATOM 3049 O O . ASN B 1 178 ? 6.203 10.125 4.973 1 98.62 178 ASN B O 1
ATOM 3053 N N . ALA B 1 179 ? 6.883 8.344 6.164 1 98.69 179 ALA B N 1
ATOM 3054 C CA . ALA B 1 179 ? 8.109 8.141 5.402 1 98.69 179 ALA B CA 1
ATOM 3055 C C . ALA B 1 179 ? 7.812 7.914 3.924 1 98.69 179 ALA B C 1
ATOM 3057 O O . ALA B 1 179 ? 8.57 8.359 3.057 1 98.69 179 ALA B O 1
ATOM 3058 N N . TRP B 1 180 ? 6.738 7.18 3.621 1 98.62 180 TRP B N 1
ATOM 3059 C CA . TRP B 1 180 ? 6.375 6.914 2.232 1 98.62 180 TRP B CA 1
ATOM 3060 C C . TRP B 1 180 ? 6.066 8.211 1.492 1 98.62 180 TRP B C 1
ATOM 3062 O O . TRP B 1 180 ? 6.332 8.328 0.293 1 98.62 180 TRP B O 1
ATOM 3072 N N . ASP B 1 181 ? 5.434 9.195 2.164 1 98.88 181 ASP B N 1
ATOM 3073 C CA . ASP B 1 181 ? 5.152 10.523 1.618 1 98.88 181 ASP B CA 1
ATOM 3074 C C . ASP B 1 181 ? 6.441 11.289 1.351 1 98.88 181 ASP B C 1
ATOM 3076 O O . ASP B 1 181 ? 6.59 11.914 0.296 1 98.88 181 ASP B O 1
ATOM 3080 N N . VAL B 1 182 ? 7.348 11.25 2.277 1 98.88 182 VAL B N 1
ATOM 3081 C CA . VAL B 1 182 ? 8.656 11.883 2.152 1 98.88 182 VAL B CA 1
ATOM 3082 C C . VAL B 1 182 ? 9.398 11.305 0.953 1 98.88 182 VAL B C 1
ATOM 3084 O O . VAL B 1 182 ? 9.961 12.047 0.143 1 98.88 182 VAL B O 1
ATOM 3087 N N . ALA B 1 183 ? 9.375 10 0.829 1 98.75 183 ALA B N 1
ATOM 3088 C CA . ALA B 1 183 ? 10.008 9.328 -0.305 1 98.75 183 ALA B CA 1
ATOM 3089 C C . ALA B 1 183 ? 9.398 9.797 -1.626 1 98.75 183 ALA B C 1
ATOM 3091 O O . ALA B 1 183 ? 10.117 10.062 -2.59 1 98.75 183 ALA B O 1
ATOM 3092 N N . GLY B 1 184 ? 8.047 9.883 -1.658 1 98.81 184 GLY B N 1
ATOM 3093 C CA . GLY B 1 184 ? 7.352 10.328 -2.857 1 98.81 184 GLY B CA 1
ATOM 3094 C C . GLY B 1 184 ? 7.695 11.75 -3.252 1 98.81 184 GLY B C 1
ATOM 3095 O O . GLY B 1 184 ? 7.992 12.023 -4.418 1 98.81 184 GLY B O 1
ATOM 3096 N N . ALA B 1 185 ? 7.672 12.672 -2.285 1 98.88 185 ALA B N 1
ATOM 3097 C CA . ALA B 1 185 ? 7.996 14.07 -2.537 1 98.88 185 ALA B CA 1
ATOM 3098 C C . ALA B 1 185 ? 9.438 14.227 -3.016 1 98.88 185 ALA B C 1
ATOM 3100 O O . ALA B 1 185 ? 9.711 14.969 -3.961 1 98.88 185 ALA B O 1
ATOM 3101 N N . GLY B 1 186 ? 10.344 13.531 -2.32 1 98.69 186 GLY B N 1
ATOM 3102 C CA . GLY B 1 186 ? 11.727 13.555 -2.756 1 98.69 186 GLY B CA 1
ATOM 3103 C C . GLY B 1 186 ? 11.914 13.078 -4.184 1 98.69 186 GLY B C 1
ATOM 3104 O O . GLY B 1 186 ? 12.672 13.68 -4.949 1 98.69 186 GLY B O 1
ATOM 3105 N N . ASN B 1 187 ? 11.258 11.984 -4.523 1 98.62 187 ASN B N 1
ATOM 3106 C CA . ASN B 1 187 ? 11.328 11.453 -5.883 1 98.62 187 ASN B CA 1
ATOM 3107 C C . ASN B 1 187 ? 10.812 12.461 -6.906 1 98.62 187 ASN B C 1
ATOM 3109 O O . ASN B 1 187 ? 11.289 12.492 -8.047 1 98.62 187 ASN B O 1
ATOM 3113 N N . ALA B 1 188 ? 9.844 13.266 -6.496 1 98.62 188 ALA B N 1
ATOM 3114 C CA . ALA B 1 188 ? 9.266 14.281 -7.375 1 98.62 188 ALA B CA 1
ATOM 3115 C C . ALA B 1 188 ? 10.172 15.508 -7.457 1 98.62 188 ALA B C 1
ATOM 3117 O O . ALA B 1 188 ? 9.891 16.438 -8.211 1 98.62 188 ALA B O 1
ATOM 3118 N N . GLY B 1 189 ? 11.25 15.531 -6.629 1 98.31 189 GLY B N 1
ATOM 3119 C CA . GLY B 1 189 ? 12.211 16.609 -6.719 1 98.31 189 GLY B CA 1
ATOM 3120 C C . GLY B 1 189 ? 12.031 17.672 -5.637 1 98.31 189 GLY B C 1
ATOM 3121 O O . GLY B 1 189 ? 12.727 18.688 -5.633 1 98.31 189 GLY B O 1
ATOM 3122 N N . MET B 1 190 ? 11.164 17.5 -4.656 1 98.25 190 MET B N 1
ATOM 3123 C CA . MET B 1 190 ? 10.961 18.406 -3.523 1 98.25 190 MET B CA 1
ATOM 3124 C C . MET B 1 190 ? 12.039 18.188 -2.467 1 98.25 190 MET B C 1
ATOM 3126 O O . MET B 1 190 ? 12.586 17.094 -2.342 1 98.25 190 MET B O 1
ATOM 3130 N N . ARG B 1 191 ? 12.391 19.234 -1.789 1 98.31 191 ARG B N 1
ATOM 3131 C CA . ARG B 1 191 ? 13.055 19.016 -0.509 1 98.31 191 ARG B CA 1
ATOM 3132 C C . ARG B 1 191 ? 12.109 18.359 0.493 1 98.31 191 ARG B C 1
ATOM 3134 O O . ARG B 1 191 ? 10.891 18.422 0.33 1 98.31 191 ARG B O 1
ATOM 3141 N N . THR B 1 192 ? 12.703 17.672 1.439 1 98.81 192 THR B N 1
ATOM 3142 C CA . THR B 1 192 ? 11.797 16.953 2.34 1 98.81 192 THR B CA 1
ATOM 3143 C C . THR B 1 192 ? 12.297 17.047 3.781 1 98.81 192 THR B C 1
ATOM 3145 O O . THR B 1 192 ? 13.5 17.094 4.027 1 98.81 192 THR B O 1
ATOM 3148 N N . ALA B 1 193 ? 11.43 17.141 4.695 1 98.88 193 ALA B N 1
ATOM 3149 C CA . ALA B 1 193 ? 11.633 16.984 6.133 1 98.88 193 ALA B CA 1
ATOM 3150 C C . ALA B 1 193 ? 10.766 15.859 6.691 1 98.88 193 ALA B C 1
ATOM 3152 O O . ALA B 1 193 ? 9.531 15.906 6.59 1 98.88 193 ALA B O 1
ATOM 3153 N N . TRP B 1 194 ? 11.422 14.875 7.258 1 98.94 194 TRP B N 1
ATOM 3154 C CA . TRP B 1 194 ? 10.727 13.734 7.844 1 98.94 194 TRP B CA 1
ATOM 3155 C C . TRP B 1 194 ? 10.57 13.906 9.352 1 98.94 194 TRP B C 1
ATOM 3157 O O . TRP B 1 194 ? 11.562 13.984 10.078 1 98.94 194 TRP B O 1
ATOM 3167 N N . VAL B 1 195 ? 9.305 14.008 9.789 1 98.94 195 VAL B N 1
ATOM 3168 C CA . VAL B 1 195 ? 9.031 14.031 11.227 1 98.94 195 VAL B CA 1
ATOM 3169 C C . VAL B 1 195 ? 8.906 12.609 11.758 1 98.94 195 VAL B C 1
ATOM 3171 O O . VAL B 1 195 ? 7.805 12.055 11.828 1 98.94 195 VAL B O 1
ATOM 3174 N N . ASN B 1 196 ? 9.969 12.047 12.203 1 98.69 196 ASN B N 1
ATOM 3175 C CA . ASN B 1 196 ? 10.07 10.656 12.625 1 98.69 196 ASN B CA 1
ATOM 3176 C C . ASN B 1 196 ? 9.805 10.5 14.117 1 98.69 196 ASN B C 1
ATOM 3178 O O . ASN B 1 196 ? 10.734 10.281 14.898 1 98.69 196 ASN B O 1
ATOM 3182 N N . ARG B 1 197 ? 8.531 10.516 14.461 1 98.06 197 ARG B N 1
ATOM 3183 C CA . ARG B 1 197 ? 8.117 10.5 15.859 1 98.06 197 ARG B CA 1
ATOM 3184 C C . ARG B 1 197 ? 8.438 9.164 16.516 1 98.06 197 ARG B C 1
ATOM 3186 O O . ARG B 1 197 ? 8.57 9.078 17.734 1 98.06 197 ARG B O 1
ATOM 3193 N N . ARG B 1 198 ? 8.609 8.062 15.805 1 97.12 198 ARG B N 1
ATOM 3194 C CA . ARG B 1 198 ? 8.688 6.723 16.359 1 97.12 198 ARG B CA 1
ATOM 3195 C C . ARG B 1 198 ? 10.094 6.148 16.219 1 97.12 198 ARG B C 1
ATOM 3197 O O . ARG B 1 198 ? 10.328 4.98 16.547 1 97.12 198 ARG B O 1
ATOM 3204 N N . ASN B 1 199 ? 10.984 6.949 15.625 1 97.44 199 ASN B N 1
ATOM 3205 C CA . ASN B 1 199 ? 12.367 6.531 15.391 1 97.44 199 ASN B CA 1
ATOM 3206 C C . ASN B 1 199 ? 12.438 5.281 14.523 1 97.44 199 ASN B C 1
ATOM 3208 O O . ASN B 1 199 ? 13.133 4.324 14.852 1 97.44 199 ASN B O 1
ATOM 3212 N N . ASP B 1 200 ? 11.672 5.223 13.516 1 97.75 200 ASP B N 1
ATOM 3213 C CA . ASP B 1 200 ? 11.664 4.141 12.531 1 97.75 200 ASP B CA 1
ATOM 3214 C C . ASP B 1 200 ? 12.789 4.312 11.516 1 97.75 200 ASP B C 1
ATOM 3216 O O . ASP B 1 200 ? 13.289 5.418 11.32 1 97.75 200 ASP B O 1
ATOM 3220 N N . PRO B 1 201 ? 13.266 3.178 10.922 1 97.81 201 PRO B N 1
ATOM 3221 C CA . PRO B 1 201 ? 14.109 3.373 9.742 1 97.81 201 PRO B CA 1
ATOM 3222 C C . PRO B 1 201 ? 13.383 4.074 8.602 1 97.81 201 PRO B C 1
ATOM 3224 O O . PRO B 1 201 ? 12.156 4.02 8.523 1 97.81 201 PRO B O 1
ATOM 3227 N N . PHE B 1 202 ? 14.133 4.73 7.781 1 97.75 202 PHE B N 1
ATOM 3228 C CA . PHE B 1 202 ? 13.508 5.375 6.633 1 97.75 202 PHE B CA 1
ATOM 3229 C C . PHE B 1 202 ? 13.227 4.363 5.531 1 97.75 202 PHE B C 1
ATOM 3231 O O . PHE B 1 202 ? 13.891 3.328 5.445 1 97.75 202 PHE B O 1
ATOM 3238 N N . GLU B 1 203 ? 12.227 4.711 4.652 1 96.81 203 GLU B N 1
ATOM 3239 C CA . GLU B 1 203 ? 11.828 3.893 3.51 1 96.81 203 GLU B CA 1
ATOM 3240 C C . GLU B 1 203 ? 12.969 3.766 2.502 1 96.81 203 GLU B C 1
ATOM 3242 O O . GLU B 1 203 ? 13.789 4.672 2.369 1 96.81 203 GLU B O 1
ATOM 3247 N N . ARG B 1 204 ? 13 2.75 1.798 1 95.75 204 ARG B N 1
ATOM 3248 C CA . ARG B 1 204 ? 14.016 2.51 0.777 1 95.75 204 ARG B CA 1
ATOM 3249 C C . ARG B 1 204 ? 13.438 2.676 -0.623 1 95.75 204 ARG B C 1
ATOM 3251 O O . ARG B 1 204 ? 14.094 2.35 -1.615 1 95.75 204 ARG B O 1
ATOM 3258 N N . ALA B 1 205 ? 12.211 3.201 -0.708 1 94.81 205 ALA B N 1
ATOM 3259 C CA . ALA B 1 205 ? 11.516 3.373 -1.981 1 94.81 205 ALA B CA 1
ATOM 3260 C C . ALA B 1 205 ? 11.758 4.766 -2.557 1 94.81 205 ALA B C 1
ATOM 3262 O O . ALA B 1 205 ? 11.219 5.109 -3.609 1 94.81 205 ALA B O 1
ATOM 3263 N N . GLY B 1 206 ? 12.523 5.559 -2.023 1 94.62 206 GLY B N 1
ATOM 3264 C CA . GLY B 1 206 ? 12.797 6.914 -2.479 1 94.62 206 GLY B CA 1
ATOM 3265 C C . GLY B 1 206 ? 14.023 7.531 -1.828 1 94.62 206 GLY B C 1
ATOM 3266 O O . GLY B 1 206 ? 14.695 6.879 -1.028 1 94.62 206 GLY B O 1
ATOM 3267 N N . PRO B 1 207 ? 14.328 8.758 -2.203 1 96.88 207 PRO B N 1
ATOM 3268 C CA . PRO B 1 207 ? 15.531 9.398 -1.664 1 96.88 207 PRO B CA 1
ATOM 3269 C C . PRO B 1 207 ? 15.406 9.734 -0.181 1 96.88 207 PRO B C 1
ATOM 3271 O O . PRO B 1 207 ? 14.305 9.992 0.306 1 96.88 207 PRO B O 1
ATOM 3274 N N . GLU B 1 208 ? 16.516 9.75 0.55 1 97 208 GLU B N 1
ATOM 3275 C CA . GLU B 1 208 ? 16.547 10.125 1.959 1 97 208 GLU B CA 1
ATOM 3276 C C . GLU B 1 208 ? 16.078 11.562 2.158 1 97 208 GLU B C 1
ATOM 3278 O O . GLU B 1 208 ? 16.281 12.422 1.293 1 97 208 GLU B O 1
ATOM 3283 N N . PRO B 1 209 ? 15.477 11.781 3.232 1 98.12 209 PRO B N 1
ATOM 3284 C CA . PRO B 1 209 ? 15.039 13.148 3.506 1 98.12 209 PRO B CA 1
ATOM 3285 C C . PRO B 1 209 ? 16.203 14.109 3.699 1 98.12 209 PRO B C 1
ATOM 3287 O O . PRO B 1 209 ? 17.266 13.711 4.188 1 98.12 209 PRO B O 1
ATOM 3290 N N . SER B 1 210 ? 16.016 15.336 3.35 1 96.88 210 SER B N 1
ATOM 3291 C CA . SER B 1 210 ? 17.031 16.359 3.561 1 96.88 210 SER B CA 1
ATOM 3292 C C . SER B 1 210 ? 17.125 16.766 5.031 1 96.88 210 SER B C 1
ATOM 3294 O O . SER B 1 210 ? 18.156 17.281 5.477 1 96.88 210 SER B O 1
ATOM 3296 N N . LEU B 1 211 ? 16.078 16.594 5.758 1 98.31 211 LEU B N 1
ATOM 3297 C CA . LEU B 1 211 ? 15.977 16.875 7.188 1 98.31 211 LEU B CA 1
ATOM 3298 C C . LEU B 1 211 ? 15.164 15.789 7.887 1 98.31 211 LEU B C 1
ATOM 3300 O O . LEU B 1 211 ? 14.133 15.344 7.367 1 98.31 211 LEU B O 1
ATOM 3304 N N . THR B 1 212 ? 15.648 15.242 8.984 1 98.69 212 THR B N 1
ATOM 3305 C CA . THR B 1 212 ? 14.891 14.359 9.859 1 98.69 212 THR B CA 1
ATOM 3306 C C . THR B 1 212 ? 14.766 14.969 11.258 1 98.69 212 THR B C 1
ATOM 3308 O O . THR B 1 212 ? 15.75 15.461 11.82 1 98.69 212 THR B O 1
ATOM 3311 N N . ALA B 1 213 ? 13.562 15.023 11.766 1 98.69 213 ALA B N 1
ATOM 3312 C CA . ALA B 1 213 ? 13.266 15.578 13.086 1 98.69 213 ALA B CA 1
ATOM 3313 C C . ALA B 1 213 ? 12.312 14.672 13.867 1 98.69 213 ALA B C 1
ATOM 3315 O O . ALA B 1 213 ? 11.688 13.781 13.289 1 98.69 213 ALA B O 1
ATOM 3316 N N . SER B 1 214 ? 12.203 14.883 15.188 1 98.38 214 SER B N 1
ATOM 3317 C CA . SER B 1 214 ? 11.367 14.023 16.031 1 98.38 214 SER B CA 1
ATOM 3318 C C . SER B 1 214 ? 10.016 14.672 16.297 1 98.38 214 SER B C 1
ATOM 3320 O O . SER B 1 214 ? 9.109 14.023 16.828 1 98.38 214 SER B O 1
ATOM 3322 N N . SER B 1 215 ? 9.922 15.992 15.914 1 98.75 215 SER B N 1
ATOM 3323 C CA . SER B 1 215 ? 8.688 16.734 16.141 1 98.75 215 SER B CA 1
ATOM 3324 C C . SER B 1 215 ? 8.555 17.906 15.188 1 98.75 215 SER B C 1
ATOM 3326 O O . SER B 1 215 ? 9.5 18.25 14.469 1 98.75 215 SER B O 1
ATOM 3328 N N . LEU B 1 216 ? 7.328 18.453 15.07 1 98.88 216 LEU B N 1
ATOM 3329 C CA . LEU B 1 216 ? 7.129 19.656 14.266 1 98.88 216 LEU B CA 1
ATOM 3330 C C . LEU B 1 216 ? 7.879 20.844 14.852 1 98.88 216 LEU B C 1
ATOM 3332 O O . LEU B 1 216 ? 8.367 21.703 14.117 1 98.88 216 LEU B O 1
ATOM 3336 N N . ALA B 1 217 ? 7.969 20.875 16.203 1 98.62 217 ALA B N 1
ATOM 3337 C CA . ALA B 1 217 ? 8.75 21.906 16.875 1 98.62 217 ALA B CA 1
ATOM 3338 C C . ALA B 1 217 ? 10.203 21.891 16.422 1 98.62 217 ALA B C 1
ATOM 3340 O O . ALA B 1 217 ? 10.812 22.938 16.203 1 98.62 217 ALA B O 1
ATOM 3341 N N . ASP B 1 218 ? 10.789 20.625 16.297 1 98.62 218 ASP B N 1
ATOM 3342 C CA . ASP B 1 218 ? 12.156 20.469 15.812 1 98.62 218 ASP B CA 1
ATOM 3343 C C . ASP B 1 218 ? 12.297 20.984 14.383 1 98.62 218 ASP B C 1
ATOM 3345 O O . ASP B 1 218 ? 13.32 21.578 14.031 1 98.62 218 ASP B O 1
ATOM 3349 N N . VAL B 1 219 ? 11.312 20.75 13.539 1 98.75 219 VAL B N 1
ATOM 3350 C CA . VAL B 1 219 ? 11.328 21.234 12.164 1 98.75 219 VAL B CA 1
ATOM 3351 C C . VAL B 1 219 ? 11.375 22.766 12.164 1 98.75 219 VAL B C 1
ATOM 3353 O O . VAL B 1 219 ? 12.164 23.375 11.43 1 98.75 219 VAL B O 1
ATOM 3356 N N . ALA B 1 220 ? 10.469 23.375 12.992 1 98.56 220 ALA B N 1
ATOM 3357 C CA . ALA B 1 220 ? 10.438 24.828 13.094 1 98.56 220 ALA B CA 1
ATOM 3358 C C . ALA B 1 220 ? 11.781 25.375 13.586 1 98.56 220 ALA B C 1
ATOM 3360 O O . ALA B 1 220 ? 12.242 26.422 13.125 1 98.56 220 ALA B O 1
ATOM 3361 N N . GLY B 1 221 ? 12.359 24.656 14.547 1 98 221 GLY B N 1
ATOM 3362 C CA . GLY B 1 221 ? 13.656 25.062 15.055 1 98 221 GLY B CA 1
ATOM 3363 C C . GLY B 1 221 ? 14.742 25.078 14 1 98 221 GLY B C 1
ATOM 3364 O O . GLY B 1 221 ? 15.633 25.922 14.016 1 98 221 GLY B O 1
ATOM 3365 N N . GLU B 1 222 ? 14.68 24.156 13.023 1 97.56 222 GLU B N 1
ATOM 3366 C CA . GLU B 1 222 ? 15.703 23.984 11.992 1 97.56 222 GLU B CA 1
ATOM 3367 C C . GLU B 1 222 ? 15.469 24.953 10.828 1 97.56 222 GLU B C 1
ATOM 3369 O O . GLU B 1 222 ? 16.422 25.359 10.156 1 97.56 222 GLU B O 1
ATOM 3374 N N . LEU B 1 223 ? 14.219 25.297 10.562 1 97.06 223 LEU B N 1
ATOM 3375 C CA . LEU B 1 223 ? 13.914 25.984 9.312 1 97.06 223 LEU B CA 1
ATOM 3376 C C . LEU B 1 223 ? 13.586 27.453 9.57 1 97.06 223 LEU B C 1
ATOM 3378 O O . LEU B 1 223 ? 13.57 28.266 8.641 1 97.06 223 LEU B O 1
ATOM 3382 N N . ALA B 1 224 ? 13.219 27.781 10.766 1 92.94 224 ALA B N 1
ATOM 3383 C CA . ALA B 1 224 ? 12.867 29.156 11.07 1 92.94 224 ALA B CA 1
ATOM 3384 C C . ALA B 1 224 ? 14.125 30 11.297 1 92.94 224 ALA B C 1
ATOM 3386 O O . ALA B 1 224 ? 15.156 29.484 11.711 1 92.94 224 ALA B O 1
#

Radius of gyration: 22.62 Å; Cα contacts (8 Å, |Δi|>4): 886; chains: 2; bounding box: 52×65×52 Å